Protein AF-0000000076604598 (afdb_homodimer)

Foldseek 3Di:
DAFQFWAQAEDADALLQVCVLVVCVVVPFAEEEEEEAPVQCVLCVVRHDDRDRHHYHYDYFDPALAPVRLVVVLVVCVVVVGQAYEQGEALRSLLSQLSNCQVVVHAYAYEYLELQAQSLIAQKHWHDHPLQATDDIDGHPHHHHYYYYNVLSHLQDDLLSLLLLLLQLLQQQLFLVQQCVPDVPDDPLSVQLNVLSVLLNVLCLPLVVVLSVSSVVSHDDPSVSSSSCSSHNSSNNNCNSNVLSRDGALLVLLLNLLSPPPLQVVPDSSLSSNCSSQLSCLLVVVVVVVVVCVVVCVVSVRDQAQVSSVHDLPCVVSLLSSLVSSVPPVHRNVSGPDDDHSVSSNVSNVVSNVVVVVVD/DAFQFWAQAEDADALLLVCVLVVCVVVPFAEEEEEEAPVQCVLCVVRHDDRDRHHYHYDYFDPALAPVRLVVVLVVCVVVVGQAYEQGEALRSLLSQLSNCQVVVHAYAYEYLELQAQSLIAQKHWHDHPLQATDDIDGHPHHHHYYYYNVLSHLQDDLLSLLLLLLQLLQQQLFLVQQCVPDPPDDPLSVQLNVLSVLLNVLCLPLVVVLSVSSVVSHDDPSVSSSSCSSHNSSNNNCNSNPLSRDGALLVLLLNLLSPPPLQVPPDSSLSSNCSSQLSCLLVVVVVVVVSCVVVCVVSVRDQALVSSVHDLVCVVSLLSSLPSSQPPVHRNVSGPDDDHSVSSNVSNVVSNVVVVVVD

Solvent-accessible surface area (backbone atoms only — not comparable to full-atom values): 35205 Å² total; per-residue (Å²): 119,58,26,37,43,25,24,24,30,36,35,76,39,82,64,50,41,67,44,44,62,58,53,39,50,75,73,66,46,49,36,32,39,31,39,21,40,71,68,36,43,61,61,40,56,87,52,52,61,83,70,82,79,44,47,72,46,81,46,71,63,88,84,54,26,18,72,69,51,39,52,53,50,50,53,51,42,67,72,70,62,51,56,31,38,33,12,34,12,44,54,51,39,33,21,34,36,52,54,39,22,60,76,69,73,37,55,31,34,33,32,50,40,48,39,34,44,25,44,76,35,37,40,47,26,66,32,22,41,94,85,57,32,74,71,48,77,45,80,50,70,67,41,39,42,35,30,48,32,37,49,63,42,42,14,64,34,70,58,66,45,44,45,21,5,52,33,35,33,44,37,45,30,62,28,21,63,45,38,49,78,81,55,81,77,67,52,66,48,42,50,51,10,50,52,31,14,47,48,27,41,55,48,45,75,69,27,42,67,62,19,51,52,25,26,75,66,53,36,82,44,72,43,33,51,47,46,39,39,29,15,23,52,30,41,20,28,12,31,13,29,18,29,84,39,23,34,65,17,41,20,48,15,38,25,54,18,41,43,74,35,75,68,34,60,83,55,54,70,15,34,42,23,30,34,13,35,52,40,39,32,42,65,68,66,36,60,70,57,47,61,65,45,46,63,57,31,59,75,58,66,45,38,76,44,49,62,68,48,64,44,57,87,82,43,54,66,59,49,51,47,36,26,52,49,23,61,37,87,88,31,34,31,71,62,33,84,62,85,82,52,56,68,50,48,48,47,19,51,51,48,47,48,52,48,52,59,64,77,96,117,58,27,36,43,25,23,24,30,36,35,76,39,82,63,52,42,67,45,44,61,58,55,41,50,74,73,66,44,49,37,33,37,29,40,21,38,70,70,36,45,62,62,40,55,86,51,53,60,83,68,83,80,45,47,73,46,82,42,72,64,88,86,52,25,18,72,69,51,38,52,53,49,49,53,52,41,67,72,70,62,52,56,32,38,33,14,34,13,43,56,51,40,32,22,34,36,52,54,39,21,61,74,70,72,36,55,31,34,34,32,50,39,49,40,35,45,24,43,74,35,37,39,46,27,66,34,23,41,94,84,58,33,77,71,48,78,46,79,49,70,64,40,37,41,34,30,47,33,36,48,63,44,41,14,65,34,70,57,66,44,43,44,21,4,52,33,36,32,45,36,45,30,63,28,21,65,45,38,49,79,81,54,79,79,68,52,66,48,42,49,52,12,51,51,31,14,46,48,28,40,55,47,45,76,69,26,44,65,61,18,50,52,26,27,75,66,53,37,82,43,73,42,33,50,47,47,40,39,29,16,23,52,30,42,19,26,12,33,13,30,18,29,83,39,22,33,64,17,40,20,48,16,39,24,56,18,41,43,72,34,75,68,34,60,85,56,53,72,15,32,41,22,30,34,14,36,53,39,39,33,44,65,69,65,36,58,70,57,47,62,65,45,45,62,56,31,60,76,59,66,44,38,78,43,52,61,68,48,64,44,57,88,83,43,55,67,58,50,50,47,34,28,52,49,21,61,37,89,88,31,34,30,71,61,32,84,61,86,82,52,56,66,50,48,47,48,20,50,50,50,45,49,52,49,51,58,64,79,96

Structure (mmCIF, N/CA/C/O backbone):
data_AF-0000000076604598-model_v1
#
loop_
_entity.id
_entity.type
_entity.pdbx_description
1 polymer 'Alcohol dehydrogenase iron-type/glycerol dehydrogenase GldA domain-containing protein'
#
loop_
_atom_site.group_PDB
_atom_site.id
_atom_site.type_symbol
_atom_site.label_atom_id
_atom_site.label_alt_id
_atom_site.label_comp_id
_atom_site.label_asym_id
_atom_site.label_entity_id
_atom_site.label_seq_id
_atom_site.pdbx_PDB_ins_code
_atom_site.Cartn_x
_atom_site.Cartn_y
_atom_site.Cartn_z
_atom_site.occupancy
_atom_site.B_iso_or_equiv
_atom_site.auth_seq_id
_atom_site.auth_comp_id
_atom_site.auth_asym_id
_atom_site.auth_atom_id
_atom_site.pdbx_PDB_model_num
ATOM 1 N N . MET A 1 1 ? 16 -0.199 0.064 1 86.25 1 MET A N 1
ATOM 2 C CA . MET A 1 1 ? 14.742 -0.89 -0.173 1 86.25 1 MET A CA 1
ATOM 3 C C . MET A 1 1 ? 13.758 0.016 -0.904 1 86.25 1 MET A C 1
ATOM 5 O O . MET A 1 1 ? 13.656 1.207 -0.603 1 86.25 1 MET A O 1
ATOM 9 N N . ILE A 1 2 ? 13.109 -0.608 -1.858 1 91.62 2 ILE A N 1
ATOM 10 C CA . ILE A 1 2 ? 12.062 0.091 -2.596 1 91.62 2 ILE A CA 1
ATOM 11 C C . ILE A 1 2 ? 10.703 -0.521 -2.27 1 91.62 2 ILE A C 1
ATOM 13 O O . ILE A 1 2 ? 10.508 -1.729 -2.418 1 91.62 2 ILE A O 1
ATOM 17 N N . VAL A 1 3 ? 9.852 0.282 -1.716 1 95.06 3 VAL A N 1
ATOM 18 C CA . VAL A 1 3 ? 8.5 -0.167 -1.396 1 95.06 3 VAL A CA 1
ATOM 19 C C . VAL A 1 3 ? 7.574 0.079 -2.588 1 95.06 3 VAL A C 1
ATOM 21 O O . VAL A 1 3 ? 7.449 1.212 -3.061 1 95.06 3 VAL A O 1
ATOM 24 N N . ARG A 1 4 ? 6.941 -0.958 -3.117 1 95.44 4 ARG A N 1
ATOM 25 C CA . ARG A 1 4 ? 5.883 -0.973 -4.121 1 95.44 4 ARG A CA 1
ATOM 26 C C . ARG A 1 4 ? 4.645 -1.691 -3.6 1 95.44 4 ARG A C 1
ATOM 28 O O . ARG A 1 4 ? 4.379 -2.836 -3.973 1 95.44 4 ARG A O 1
ATOM 35 N N . GLY A 1 5 ? 3.957 -0.953 -2.832 1 94.69 5 GLY A N 1
ATOM 36 C CA . GLY A 1 5 ? 3.119 -1.581 -1.825 1 94.69 5 GLY A CA 1
ATOM 37 C C . GLY A 1 5 ? 1.729 -1.921 -2.332 1 94.69 5 GLY A C 1
ATOM 38 O O . GLY A 1 5 ? 1.027 -2.738 -1.734 1 94.69 5 GLY A O 1
ATOM 39 N N . ALA A 1 6 ? 1.271 -1.324 -3.447 1 97.62 6 ALA A N 1
ATOM 40 C CA . ALA A 1 6 ? -0.118 -1.538 -3.844 1 97.62 6 ALA A CA 1
ATOM 41 C C . ALA A 1 6 ? -0.375 -1.002 -5.25 1 97.62 6 ALA A C 1
ATOM 43 O O . ALA A 1 6 ? 0.351 -0.128 -5.73 1 97.62 6 ALA A O 1
ATOM 44 N N . PRO A 1 7 ? -1.378 -1.586 -5.961 1 98.25 7 PRO A N 1
ATOM 45 C CA . PRO A 1 7 ? -1.916 -0.874 -7.121 1 98.25 7 PRO A CA 1
ATOM 46 C C . PRO A 1 7 ? -2.488 0.495 -6.762 1 98.25 7 PRO A C 1
ATOM 48 O O . PRO A 1 7 ? -2.658 0.806 -5.578 1 98.25 7 PRO A O 1
ATOM 51 N N . ASN A 1 8 ? -2.77 1.321 -7.809 1 98.06 8 ASN A N 1
ATOM 52 C CA . ASN A 1 8 ? -3.322 2.643 -7.527 1 98.06 8 ASN A CA 1
ATOM 53 C C . ASN A 1 8 ? -4.723 2.549 -6.93 1 98.06 8 ASN A C 1
ATOM 55 O O . ASN A 1 8 ? -5.051 3.275 -5.988 1 98.06 8 ASN A O 1
ATOM 59 N N . ASN A 1 9 ? -5.551 1.653 -7.516 1 97.94 9 ASN A N 1
ATOM 60 C CA . ASN A 1 9 ? -6.922 1.421 -7.066 1 97.94 9 ASN A CA 1
ATOM 61 C C . ASN A 1 9 ? -7.238 -0.07 -6.984 1 97.94 9 ASN A C 1
ATOM 63 O O . ASN A 1 9 ? -7.086 -0.797 -7.969 1 97.94 9 ASN A O 1
ATOM 67 N N . TYR A 1 10 ? -7.637 -0.505 -5.828 1 98.56 10 TYR A N 1
ATOM 68 C CA . TYR A 1 10 ? -8.078 -1.884 -5.645 1 98.56 10 TYR A CA 1
ATOM 69 C C . TYR A 1 10 ? -9.492 -1.935 -5.086 1 98.56 10 TYR A C 1
ATOM 71 O O . TYR A 1 10 ? -9.789 -1.298 -4.07 1 98.56 10 TYR A O 1
ATOM 79 N N . GLN A 1 11 ? -10.312 -2.672 -5.77 1 98.06 11 GLN A N 1
ATOM 80 C CA . GLN A 1 11 ? -11.68 -2.9 -5.305 1 98.06 11 GLN A CA 1
ATOM 81 C C . GLN A 1 11 ? -12.047 -4.379 -5.391 1 98.06 11 GLN A C 1
ATOM 83 O O . GLN A 1 11 ? -11.797 -5.027 -6.406 1 98.06 11 GLN A O 1
ATOM 88 N N . CYS A 1 12 ? -12.57 -4.918 -4.332 1 97.94 12 CYS A N 1
ATOM 89 C CA . CYS A 1 12 ? -13.125 -6.266 -4.254 1 97.94 12 CYS A CA 1
ATOM 90 C C . CYS A 1 12 ? -14.555 -6.234 -3.725 1 97.94 12 CYS A C 1
ATOM 92 O O . CYS A 1 12 ? -14.773 -6.223 -2.51 1 97.94 12 CYS A O 1
ATOM 94 N N . ARG A 1 13 ? -15.508 -6.219 -4.633 1 96.62 13 ARG A N 1
ATOM 95 C CA . ARG A 1 13 ? -16.906 -6.148 -4.23 1 96.62 13 ARG A CA 1
ATOM 96 C C . ARG A 1 13 ? -17.828 -6.684 -5.328 1 96.62 13 ARG A C 1
ATOM 98 O O . ARG A 1 13 ? -17.516 -6.57 -6.516 1 96.62 13 ARG A O 1
ATOM 105 N N . VAL A 1 14 ? -18.969 -7.289 -4.906 1 97.81 14 VAL A N 1
ATOM 106 C CA . VAL A 1 14 ? -19.984 -7.785 -5.828 1 97.81 14 VAL A CA 1
ATOM 107 C C . VAL A 1 14 ? -20.516 -6.637 -6.688 1 97.81 14 VAL A C 1
ATOM 109 O O . VAL A 1 14 ? -20.922 -5.602 -6.164 1 97.81 14 VAL A O 1
ATOM 112 N N . GLY A 1 15 ? -20.359 -6.719 -7.988 1 98.12 15 GLY A N 1
ATOM 113 C CA . GLY A 1 15 ? -20.906 -5.711 -8.891 1 98.12 15 GLY A CA 1
ATOM 114 C C . GLY A 1 15 ? -19.875 -4.676 -9.305 1 98.12 15 GLY A C 1
ATOM 115 O O . GLY A 1 15 ? -20.219 -3.68 -9.953 1 98.12 15 GLY A O 1
ATOM 116 N N . VAL A 1 16 ? -18.656 -4.914 -9 1 98.31 16 VAL A N 1
ATOM 117 C CA . VAL A 1 16 ? -17.609 -3.932 -9.281 1 98.31 16 VAL A CA 1
ATOM 118 C C . VAL A 1 16 ? -17.5 -3.713 -10.789 1 98.31 16 VAL A C 1
ATOM 120 O O . VAL A 1 16 ? -17.219 -2.604 -11.242 1 98.31 16 VAL A O 1
ATOM 123 N N . LEU A 1 17 ? -17.766 -4.723 -11.656 1 98.56 17 LEU A N 1
ATOM 124 C CA . LEU A 1 17 ? -17.594 -4.625 -13.102 1 98.56 17 LEU A CA 1
ATOM 125 C C . LEU A 1 17 ? -18.734 -3.848 -13.734 1 98.56 17 LEU A C 1
ATOM 127 O O . LEU A 1 17 ? -18.641 -3.408 -14.883 1 98.56 17 LEU A O 1
ATOM 131 N N . ASP A 1 18 ? -19.875 -3.701 -12.984 1 98 18 ASP A N 1
ATOM 132 C CA . ASP A 1 18 ? -20.938 -2.814 -13.453 1 98 18 ASP A CA 1
ATOM 133 C C . ASP A 1 18 ? -20.422 -1.392 -13.648 1 98 18 ASP A C 1
ATOM 135 O O . ASP A 1 18 ? -20.953 -0.635 -14.453 1 98 18 ASP A O 1
ATOM 139 N N . ASP A 1 19 ? -19.375 -1.061 -12.914 1 97.62 19 ASP A N 1
ATOM 140 C CA . ASP A 1 19 ? -18.828 0.293 -12.922 1 97.62 19 ASP A CA 1
ATOM 141 C C . ASP A 1 19 ? -17.688 0.419 -13.93 1 97.62 19 ASP A C 1
ATOM 143 O O . ASP A 1 19 ? -17.125 1.498 -14.094 1 97.62 19 ASP A O 1
ATOM 147 N N . LEU A 1 20 ? -17.312 -0.657 -14.633 1 98.5 20 LEU A N 1
ATOM 148 C CA . LEU A 1 20 ? -16.094 -0.688 -15.453 1 98.5 20 LEU A CA 1
ATOM 149 C C . LEU A 1 20 ? -16.141 0.395 -16.516 1 98.5 20 LEU A C 1
ATOM 151 O O . LEU A 1 20 ? -15.172 1.141 -16.688 1 98.5 20 LEU A O 1
ATOM 155 N N . GLU A 1 21 ? -17.219 0.516 -17.25 1 98.31 21 GLU A N 1
ATOM 156 C CA . GLU A 1 21 ? -17.266 1.513 -18.312 1 98.31 21 GLU A CA 1
ATOM 157 C C . GLU A 1 21 ? -17.156 2.928 -17.75 1 98.31 21 GLU A C 1
ATOM 159 O O . GLU A 1 21 ? -16.469 3.777 -18.328 1 98.31 21 GLU A O 1
ATOM 164 N N . VAL A 1 22 ? -17.844 3.17 -16.688 1 97.75 22 VAL A N 1
ATOM 165 C CA . VAL A 1 22 ? -17.797 4.48 -16.047 1 97.75 22 VAL A CA 1
ATOM 166 C C . VAL A 1 22 ? -16.375 4.801 -15.617 1 97.75 22 VAL A C 1
ATOM 168 O O . VAL A 1 22 ? -15.906 5.934 -15.766 1 97.75 22 VAL A O 1
ATOM 171 N N . ILE A 1 23 ? -15.688 3.816 -15.07 1 97.56 23 ILE A N 1
ATOM 172 C CA . ILE A 1 23 ? -14.289 3.979 -14.672 1 97.56 23 ILE A CA 1
ATOM 173 C C . ILE A 1 23 ? -13.445 4.371 -15.883 1 97.56 23 ILE A C 1
ATOM 175 O O . ILE A 1 23 ? -12.664 5.32 -15.82 1 97.56 23 ILE A O 1
ATOM 179 N N . LEU A 1 24 ? -13.641 3.652 -16.984 1 98.19 24 LEU A N 1
ATOM 180 C CA . LEU A 1 24 ? -12.891 3.93 -18.203 1 98.19 24 LEU A CA 1
ATOM 181 C C . LEU A 1 24 ? -13.203 5.324 -18.734 1 98.19 24 LEU A C 1
ATOM 183 O O . LEU A 1 24 ? -12.305 6.059 -19.141 1 98.19 24 LEU A O 1
ATOM 187 N N . GLN A 1 25 ? -14.477 5.727 -18.703 1 97.38 25 GLN A N 1
ATOM 188 C CA . GLN A 1 25 ? -14.914 7.043 -19.141 1 97.38 25 GLN A CA 1
ATOM 189 C C . GLN A 1 25 ? -14.289 8.148 -18.312 1 97.38 25 GLN A C 1
ATOM 191 O O . GLN A 1 25 ? -13.812 9.148 -18.844 1 97.38 25 GLN A O 1
ATOM 196 N N . ASN A 1 26 ? -14.32 7.91 -17.016 1 95.94 26 ASN A N 1
ATOM 197 C CA . ASN A 1 26 ? -13.789 8.906 -16.094 1 95.94 26 ASN A CA 1
ATOM 198 C C . ASN A 1 26 ? -12.297 9.148 -16.328 1 95.94 26 ASN A C 1
ATOM 200 O O . ASN A 1 26 ? -11.797 10.25 -16.094 1 95.94 26 ASN A O 1
ATOM 204 N N . GLU A 1 27 ? -11.594 8.141 -16.828 1 96.12 27 GLU A N 1
ATOM 205 C CA . GLU A 1 27 ? -10.156 8.273 -17.078 1 96.12 27 GLU A CA 1
ATOM 206 C C . GLU A 1 27 ? -9.898 8.812 -18.484 1 96.12 27 GLU A C 1
ATOM 208 O O . GLU A 1 27 ? -8.75 9.07 -18.859 1 96.12 27 GLU A O 1
ATOM 213 N N . GLY A 1 28 ? -10.977 8.938 -19.312 1 96 28 GLY A N 1
ATOM 214 C CA . GLY A 1 28 ? -10.883 9.547 -20.625 1 96 28 GLY A CA 1
ATOM 215 C C . GLY A 1 28 ? -10.477 8.562 -21.703 1 96 28 GLY A C 1
ATOM 216 O O . GLY A 1 28 ? -10.016 8.969 -22.781 1 96 28 GLY A O 1
ATOM 217 N N . TYR A 1 29 ? -10.57 7.262 -21.422 1 97.19 29 TYR A N 1
ATOM 218 C CA . TYR A 1 29 ? -10.203 6.266 -22.422 1 97.19 29 TYR A CA 1
ATOM 219 C C . TYR A 1 29 ? -11.297 6.105 -23.469 1 97.19 29 TYR A C 1
ATOM 221 O O . TYR A 1 29 ? -12.484 6.137 -23.141 1 97.19 29 TYR A O 1
ATOM 229 N N . GLN A 1 30 ? -10.914 5.949 -24.688 1 97.5 30 GLN A N 1
ATOM 230 C CA . GLN A 1 30 ? -11.875 5.777 -25.781 1 97.5 30 GLN A CA 1
ATOM 231 C C . GLN A 1 30 ? -11.742 4.398 -26.422 1 97.5 30 GLN A C 1
ATOM 233 O O . GLN A 1 30 ? -12.742 3.785 -26.797 1 97.5 30 GLN A O 1
ATOM 238 N N . LYS A 1 31 ? -10.578 3.959 -26.625 1 98 31 LYS A N 1
ATOM 239 C CA . LYS A 1 31 ? -10.273 2.682 -27.266 1 98 31 LYS A CA 1
ATOM 240 C C . LYS A 1 31 ? -9.367 1.828 -26.375 1 98 31 LYS A C 1
ATOM 242 O O . LYS A 1 31 ? -8.203 2.168 -26.156 1 98 31 LYS A O 1
ATOM 247 N N . VAL A 1 32 ? -9.883 0.649 -25.922 1 98.38 32 VAL A N 1
ATOM 248 C CA . VAL A 1 32 ? -9.188 -0.156 -24.922 1 98.38 32 VAL A CA 1
ATOM 249 C C . VAL A 1 32 ? -9.039 -1.59 -25.422 1 98.38 32 VAL A C 1
ATOM 251 O O . VAL A 1 32 ? -9.969 -2.141 -26.031 1 98.38 32 VAL A O 1
ATOM 254 N N . LEU A 1 33 ? -7.898 -2.17 -25.266 1 98.69 33 LEU A N 1
ATOM 255 C CA . LEU A 1 33 ? -7.664 -3.578 -25.578 1 98.69 33 LEU A CA 1
ATOM 256 C C . LEU A 1 33 ? -7.824 -4.441 -24.328 1 98.69 33 LEU A C 1
ATOM 258 O O . LEU A 1 33 ? -7.242 -4.141 -23.281 1 98.69 33 LEU A O 1
ATOM 262 N N . CYS A 1 34 ? -8.602 -5.438 -24.422 1 98.69 34 CYS A N 1
ATOM 263 C CA . CYS A 1 34 ? -8.719 -6.434 -23.359 1 98.69 34 CYS A CA 1
ATOM 264 C C . CYS A 1 34 ? -8.008 -7.727 -23.75 1 98.69 34 CYS A C 1
ATOM 266 O O . CYS A 1 34 ? -8.414 -8.406 -24.688 1 98.69 34 CYS A O 1
ATOM 268 N N . ILE A 1 35 ? -6.945 -8.023 -23.094 1 98.81 35 ILE A N 1
ATOM 269 C CA . ILE A 1 35 ? -6.242 -9.297 -23.234 1 98.81 35 ILE A CA 1
ATOM 270 C C . ILE A 1 35 ? -6.871 -10.344 -22.312 1 98.81 35 ILE A C 1
ATOM 272 O O . ILE A 1 35 ? -6.996 -10.117 -21.109 1 98.81 35 ILE A O 1
ATOM 276 N N . THR A 1 36 ? -7.266 -11.492 -22.875 1 98.69 36 THR A N 1
ATOM 277 C CA . THR A 1 36 ? -8.008 -12.453 -22.062 1 98.69 36 THR A CA 1
ATOM 278 C C . THR A 1 36 ? -7.773 -13.875 -22.578 1 98.69 36 THR A C 1
ATOM 280 O O . THR A 1 36 ? -7.172 -14.078 -23.625 1 98.69 36 THR A O 1
ATOM 283 N N . GLY A 1 37 ? -8.008 -14.852 -21.734 1 97.75 37 GLY A N 1
ATOM 284 C CA . GLY A 1 37 ? -8.172 -16.234 -22.188 1 97.75 37 GLY A CA 1
ATOM 285 C C . GLY A 1 37 ? -9.602 -16.578 -22.562 1 97.75 37 GLY A C 1
ATOM 286 O O . GLY A 1 37 ? -10.539 -15.859 -22.188 1 97.75 37 GLY A O 1
ATOM 287 N N . GLU A 1 38 ? -9.773 -17.703 -23.281 1 97.38 38 GLU A N 1
ATOM 288 C CA . GLU A 1 38 ? -11.102 -18.125 -23.703 1 97.38 38 GLU A CA 1
ATOM 289 C C . GLU A 1 38 ? -11.992 -18.422 -22.5 1 97.38 38 GLU A C 1
ATOM 291 O O . GLU A 1 38 ? -13.117 -17.938 -22.422 1 97.38 38 GLU A O 1
ATOM 296 N N . LYS A 1 39 ? -11.5 -19.219 -21.641 1 97.12 39 LYS A N 1
ATOM 297 C CA . LYS A 1 39 ? -12.281 -19.594 -20.469 1 97.12 39 LYS A CA 1
ATOM 298 C C . LYS A 1 39 ? -12.562 -18.391 -19.562 1 97.12 39 LYS A C 1
ATOM 300 O O . LYS A 1 39 ? -13.641 -18.297 -18.969 1 97.12 39 LYS A O 1
ATOM 305 N N . SER A 1 40 ? -11.578 -17.516 -19.469 1 98 40 SER A N 1
ATOM 306 C CA . SER A 1 40 ? -11.734 -16.328 -18.656 1 98 40 SER A CA 1
ATOM 307 C C . SER A 1 40 ? -12.812 -15.398 -19.203 1 98 40 SER A C 1
ATOM 309 O O . SER A 1 40 ? -13.625 -14.852 -18.453 1 98 40 SER A O 1
ATOM 311 N N . LEU A 1 41 ? -12.773 -15.219 -20.469 1 98.25 41 LEU A N 1
ATOM 312 C CA . LEU A 1 41 ? -13.781 -14.375 -21.109 1 98.25 41 LEU A CA 1
ATOM 313 C C . LEU A 1 41 ? -15.18 -14.961 -20.922 1 98.25 41 LEU A C 1
ATOM 315 O O . LEU A 1 41 ? -16.125 -14.234 -20.625 1 98.25 41 LEU A O 1
ATOM 319 N N . GLU A 1 42 ? -15.258 -16.219 -21.094 1 97.94 42 GLU A N 1
ATOM 320 C CA . GLU A 1 42 ? -16.531 -16.906 -20.875 1 97.94 42 GLU A CA 1
ATOM 321 C C . GLU A 1 42 ? -17.031 -16.703 -19.453 1 97.94 42 GLU A C 1
ATOM 323 O O . GLU A 1 42 ? -18.203 -16.406 -19.234 1 97.94 42 GLU A O 1
ATOM 328 N N . ALA A 1 43 ? -16.125 -16.875 -18.531 1 97.75 43 ALA A N 1
ATOM 329 C CA . ALA A 1 43 ? -16.469 -16.75 -17.125 1 97.75 43 ALA A CA 1
ATOM 330 C C . ALA A 1 43 ? -16.938 -15.336 -16.781 1 97.75 43 ALA A C 1
ATOM 332 O O . ALA A 1 43 ? -17.781 -15.148 -15.906 1 97.75 43 ALA A O 1
ATOM 333 N N . ALA A 1 44 ? -16.422 -14.328 -17.484 1 98.06 44 ALA A N 1
ATOM 334 C CA . ALA A 1 44 ? -16.688 -12.93 -17.156 1 98.06 44 ALA A CA 1
ATOM 335 C C . ALA A 1 44 ? -17.828 -12.367 -17.984 1 98.06 44 ALA A C 1
ATOM 337 O O . ALA A 1 44 ? -18.344 -11.281 -17.703 1 98.06 44 ALA A O 1
ATOM 338 N N . SER A 1 45 ? -18.234 -13.055 -19 1 97.06 45 SER A N 1
ATOM 339 C CA . SER A 1 45 ? -19.125 -12.547 -20.047 1 97.06 45 SER A CA 1
ATOM 340 C C . SER A 1 45 ? -20.422 -12.008 -19.438 1 97.06 45 SER A C 1
ATOM 342 O O . SER A 1 45 ? -20.953 -10.992 -19.891 1 97.06 45 SER A O 1
ATOM 344 N N . ASN A 1 46 ? -20.906 -12.664 -18.422 1 96 46 ASN A N 1
ATOM 345 C CA . ASN A 1 46 ? -22.188 -12.281 -17.844 1 96 46 ASN A CA 1
ATOM 346 C C . ASN A 1 46 ? -22.031 -11.086 -16.906 1 96 46 ASN A C 1
ATOM 348 O O . ASN A 1 46 ? -23.031 -10.484 -16.5 1 96 46 ASN A O 1
ATOM 352 N N . TYR A 1 47 ? -20.844 -10.742 -16.594 1 98 47 TYR A N 1
ATOM 353 C CA . TYR A 1 47 ? -20.641 -9.703 -15.586 1 98 47 TYR A CA 1
ATOM 354 C C . TYR A 1 47 ? -20.062 -8.445 -16.219 1 98 47 TYR A C 1
ATOM 356 O O . TYR A 1 47 ? -20.094 -7.367 -15.609 1 98 47 TYR A O 1
ATOM 364 N N . LEU A 1 48 ? -19.5 -8.531 -17.375 1 98.12 48 LEU A N 1
ATOM 365 C CA . LEU A 1 48 ? -19 -7.355 -18.094 1 98.12 48 LEU A CA 1
ATOM 366 C C . LEU A 1 48 ? -20.141 -6.453 -18.531 1 98.12 48 LEU A C 1
ATOM 368 O O . LEU A 1 48 ? -21.188 -6.938 -18.938 1 98.12 48 LEU A O 1
ATOM 372 N N . PRO A 1 49 ? -19.938 -5.16 -18.406 1 97.19 49 PRO A N 1
ATOM 373 C CA . PRO A 1 49 ? -20.984 -4.262 -18.906 1 97.19 49 PRO A CA 1
ATOM 374 C C . PRO A 1 49 ? -21.047 -4.223 -20.422 1 97.19 49 PRO A C 1
ATOM 376 O O . PRO A 1 49 ? -20.141 -4.695 -21.109 1 97.19 49 PRO A O 1
ATOM 379 N N . ASN A 1 50 ? -22.219 -3.768 -20.922 1 94.94 50 ASN A N 1
ATOM 380 C CA . ASN A 1 50 ? -22.297 -3.42 -22.328 1 94.94 50 ASN A CA 1
ATOM 381 C C . ASN A 1 50 ? -21.641 -2.072 -22.609 1 94.94 50 ASN A C 1
ATOM 383 O O . ASN A 1 50 ? -22.188 -1.026 -22.25 1 94.94 50 ASN A O 1
ATOM 387 N N . PHE A 1 51 ? -20.562 -2.195 -23.234 1 96.44 51 PHE A N 1
ATOM 388 C CA . PHE A 1 51 ? -19.828 -0.968 -23.531 1 96.44 51 PHE A CA 1
ATOM 389 C C . PHE A 1 51 ? -20.562 -0.155 -24.594 1 96.44 51 PHE A C 1
ATOM 391 O O . PHE A 1 51 ? -20.891 -0.669 -25.672 1 96.44 51 PHE A O 1
ATOM 398 N N . SER A 1 52 ? -20.875 1.078 -24.266 1 96.19 52 SER A N 1
ATOM 399 C CA . SER A 1 52 ? -21.641 1.926 -25.172 1 96.19 52 SER A CA 1
ATOM 400 C C . SER A 1 52 ? -20.828 3.135 -25.625 1 96.19 52 SER A C 1
ATOM 402 O O . SER A 1 52 ? -21.047 3.676 -26.703 1 96.19 52 SER A O 1
ATOM 404 N N . THR A 1 53 ? -19.906 3.531 -24.844 1 96.69 53 THR A N 1
ATOM 405 C CA . THR A 1 53 ? -19.156 4.758 -25.109 1 96.69 53 THR A CA 1
ATOM 406 C C . THR A 1 53 ? -17.688 4.453 -25.375 1 96.69 53 THR A C 1
ATOM 408 O O . THR A 1 53 ? -17.062 5.07 -26.234 1 96.69 53 THR A O 1
ATOM 411 N N . VAL A 1 54 ? -17.156 3.477 -24.641 1 97.69 54 VAL A N 1
ATOM 412 C CA . VAL A 1 54 ? -15.766 3.076 -24.812 1 97.69 54 VAL A CA 1
ATOM 413 C C . VAL A 1 54 ? -15.68 1.859 -25.734 1 97.69 54 VAL A C 1
ATOM 415 O O . VAL A 1 54 ? -16.422 0.894 -25.562 1 97.69 54 VAL A O 1
ATOM 418 N N . SER A 1 55 ? -14.859 1.92 -26.734 1 98.06 55 SER A N 1
ATOM 419 C CA . SER A 1 55 ? -14.633 0.77 -27.609 1 98.06 55 SER A CA 1
ATOM 420 C C . SER A 1 55 ? -13.648 -0.211 -26.984 1 98.06 55 SER A C 1
ATOM 422 O O . SER A 1 55 ? -12.469 0.109 -26.812 1 98.06 55 SER A O 1
ATOM 424 N N . VAL A 1 56 ? -14.133 -1.351 -26.656 1 98 56 VAL A N 1
ATOM 425 C CA . VAL A 1 56 ? -13.281 -2.373 -26.062 1 98 56 VAL A CA 1
ATOM 426 C C . VAL A 1 56 ? -13.133 -3.551 -27.016 1 98 56 VAL A C 1
ATOM 428 O O . VAL A 1 56 ? -14.133 -4.152 -27.438 1 98 56 VAL A O 1
ATOM 431 N N . SER A 1 57 ? -11.93 -3.855 -27.406 1 98 57 SER A N 1
ATOM 432 C CA . SER A 1 57 ? -11.625 -5.012 -28.234 1 98 57 SER A CA 1
ATOM 433 C C . SER A 1 57 ? -11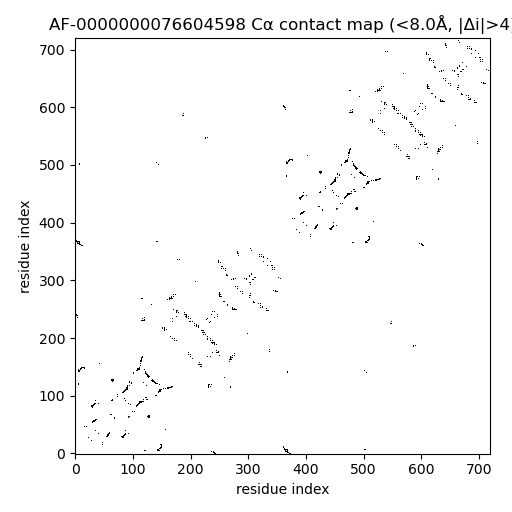.055 -6.156 -27.406 1 98 57 SER A C 1
ATOM 435 O O . SER A 1 57 ? -10.195 -5.941 -26.547 1 98 57 SER A O 1
ATOM 437 N N . PHE A 1 58 ? -11.508 -7.348 -27.703 1 98.06 58 PHE A N 1
ATOM 438 C CA . PHE A 1 58 ? -11.062 -8.523 -26.969 1 98.06 58 PHE A CA 1
ATOM 439 C C . PHE A 1 58 ? -10.109 -9.367 -27.812 1 98.06 58 PHE A C 1
ATOM 441 O O . PHE A 1 58 ? -10.406 -9.664 -28.969 1 98.06 58 PHE A O 1
ATOM 448 N N . GLU A 1 59 ? -8.961 -9.633 -27.25 1 97.94 59 GLU A N 1
ATOM 449 C CA . GLU A 1 59 ? -7.969 -10.484 -27.891 1 97.94 59 GLU A CA 1
ATOM 450 C C . GLU A 1 59 ? -7.559 -11.641 -26.969 1 97.94 59 GLU A C 1
ATOM 452 O O . GLU A 1 59 ? -7.18 -11.422 -25.828 1 97.94 59 GLU A O 1
ATOM 457 N N . THR A 1 60 ? -7.59 -12.859 -27.5 1 97.69 60 THR A N 1
ATOM 458 C CA . THR A 1 60 ? -7.23 -14.039 -26.719 1 97.69 60 THR A CA 1
ATOM 459 C C . THR A 1 60 ? -5.734 -14.32 -26.828 1 97.69 60 THR A C 1
ATOM 461 O O . THR A 1 60 ? -5.172 -14.305 -27.922 1 97.69 60 THR A O 1
ATOM 464 N N . TYR A 1 61 ? -5.105 -14.531 -25.672 1 96.75 61 TYR A N 1
ATOM 465 C CA . TYR A 1 61 ? -3.684 -14.852 -25.688 1 96.75 61 TYR A CA 1
ATOM 466 C C . TYR A 1 61 ? -3.457 -16.328 -25.984 1 96.75 61 TYR A C 1
ATOM 468 O O . TYR A 1 61 ? -4.406 -17.109 -26.031 1 96.75 61 TYR A O 1
ATOM 476 N N . ASN A 1 62 ? -2.242 -16.766 -26.172 1 94.06 62 ASN A N 1
ATOM 477 C CA . ASN A 1 62 ? -1.931 -18.109 -26.641 1 94.06 62 ASN A CA 1
ATOM 478 C C . ASN A 1 62 ? -1.427 -19 -25.5 1 94.06 62 ASN A C 1
ATOM 480 O O . ASN A 1 62 ? -0.683 -19.953 -25.734 1 94.06 62 ASN A O 1
ATOM 484 N N . GLY A 1 63 ? -1.645 -18.672 -24.312 1 92.19 63 GLY A N 1
ATOM 485 C CA . GLY A 1 63 ? -1.49 -19.641 -23.234 1 92.19 63 GLY A CA 1
ATOM 486 C C . GLY A 1 63 ? -0.308 -19.344 -22.328 1 92.19 63 GLY A C 1
ATOM 487 O O . GLY A 1 63 ? -0.262 -19.812 -21.188 1 92.19 63 GLY A O 1
ATOM 488 N N . GLU A 1 64 ? 0.68 -18.594 -22.844 1 93.56 64 GLU A N 1
ATOM 489 C CA . GLU A 1 64 ? 1.862 -18.344 -22.031 1 93.56 64 GLU A CA 1
ATOM 490 C C . GLU A 1 64 ? 2.197 -16.844 -21.984 1 93.56 64 GLU A C 1
ATOM 492 O O . GLU A 1 64 ? 1.966 -16.125 -22.969 1 93.56 64 GLU A O 1
ATOM 497 N N . CYS A 1 65 ? 2.637 -16.391 -20.844 1 96.56 65 CYS A N 1
ATOM 498 C CA . CYS A 1 65 ? 3.299 -15.102 -20.781 1 96.56 65 CYS A CA 1
ATOM 499 C C . CYS A 1 65 ? 4.746 -15.203 -21.25 1 96.56 65 CYS A C 1
ATOM 501 O O . CYS A 1 65 ? 5.66 -15.32 -20.438 1 96.56 65 CYS A O 1
ATOM 503 N N . SER A 1 66 ? 4.98 -15.141 -22.531 1 96.69 66 SER A N 1
ATOM 504 C CA . SER A 1 66 ? 6.281 -15.352 -23.156 1 96.69 66 SER A CA 1
ATOM 505 C C . SER A 1 66 ? 6.723 -14.117 -23.938 1 96.69 66 SER A C 1
ATOM 507 O O . SER A 1 66 ? 5.895 -13.289 -24.312 1 96.69 66 SER A O 1
ATOM 509 N N . PRO A 1 67 ? 8.039 -14.016 -24.156 1 96.44 67 PRO A N 1
ATOM 510 C CA . PRO A 1 67 ? 8.516 -12.898 -24.969 1 96.44 67 PRO A CA 1
ATOM 511 C C . PRO A 1 67 ? 7.848 -12.836 -26.344 1 96.44 67 PRO A C 1
ATOM 513 O O . PRO A 1 67 ? 7.547 -11.75 -26.828 1 96.44 67 PRO A O 1
ATOM 516 N N . SER A 1 68 ? 7.582 -13.984 -26.922 1 96.88 68 SER A N 1
ATOM 517 C CA . SER A 1 68 ? 6.934 -14.016 -28.219 1 96.88 68 SER A CA 1
ATOM 518 C C . SER A 1 68 ? 5.516 -13.453 -28.156 1 96.88 68 SER A C 1
ATOM 520 O O . SER A 1 68 ? 5.094 -12.711 -29.031 1 96.88 68 SER A O 1
ATOM 522 N N . GLU A 1 69 ? 4.773 -13.82 -27.141 1 96.81 69 GLU A N 1
ATOM 523 C CA . GLU A 1 69 ? 3.416 -13.32 -26.953 1 96.81 69 GLU A CA 1
ATOM 524 C C . GLU A 1 69 ? 3.418 -11.812 -26.688 1 96.81 69 GLU A C 1
ATOM 526 O O . GLU A 1 69 ? 2.531 -11.094 -27.156 1 96.81 69 GLU A O 1
ATOM 531 N N . VAL A 1 70 ? 4.359 -11.305 -25.938 1 97.5 70 VAL A N 1
ATOM 532 C CA . VAL A 1 70 ? 4.5 -9.875 -25.656 1 97.5 70 VAL A CA 1
ATOM 533 C C . VAL A 1 70 ? 4.699 -9.109 -26.953 1 97.5 70 VAL A C 1
ATOM 535 O O . VAL A 1 70 ? 4.051 -8.086 -27.188 1 97.5 70 VAL A O 1
ATOM 538 N N . GLN A 1 71 ? 5.566 -9.625 -27.766 1 96.75 71 GLN A N 1
ATOM 539 C CA . GLN A 1 71 ? 5.848 -8.977 -29.031 1 96.75 71 GLN A CA 1
ATOM 540 C C . GLN A 1 71 ? 4.605 -8.945 -29.922 1 96.75 71 GLN A C 1
ATOM 542 O O . GLN A 1 71 ? 4.375 -7.973 -30.641 1 96.75 71 GLN A O 1
ATOM 547 N N . ARG A 1 72 ? 3.877 -10.031 -29.891 1 97.12 72 ARG A N 1
ATOM 548 C CA . ARG A 1 72 ? 2.635 -10.078 -30.656 1 97.12 72 ARG A CA 1
ATOM 549 C C . ARG A 1 72 ? 1.703 -8.938 -30.25 1 97.12 72 ARG A C 1
ATOM 551 O O . ARG A 1 72 ? 1.206 -8.203 -31.109 1 97.12 72 ARG A O 1
ATOM 558 N N . TYR A 1 73 ? 1.492 -8.695 -29.016 1 97.5 73 TYR A N 1
ATOM 559 C CA . TYR A 1 73 ? 0.58 -7.668 -28.531 1 97.5 73 TYR A CA 1
ATOM 560 C C . TYR A 1 73 ? 1.161 -6.277 -28.766 1 97.5 73 TYR A C 1
ATOM 562 O O . TYR A 1 73 ? 0.422 -5.32 -29 1 97.5 73 TYR A O 1
ATOM 570 N N . HIS A 1 74 ? 2.488 -6.176 -28.656 1 95.25 74 HIS A N 1
ATOM 571 C CA . HIS A 1 74 ? 3.129 -4.91 -29 1 95.25 74 HIS A CA 1
ATOM 572 C C . HIS A 1 74 ? 2.725 -4.441 -30.391 1 95.25 74 HIS A C 1
ATOM 574 O O . HIS A 1 74 ? 2.359 -3.279 -30.578 1 95.25 74 HIS A O 1
ATOM 580 N N . ARG A 1 75 ? 2.734 -5.363 -31.312 1 94.69 75 ARG A N 1
ATOM 581 C CA . ARG A 1 75 ? 2.393 -5.051 -32.688 1 94.69 75 ARG A CA 1
ATOM 582 C C . ARG A 1 75 ? 0.922 -4.672 -32.812 1 94.69 75 ARG A C 1
ATOM 584 O O . ARG A 1 75 ? 0.579 -3.74 -33.562 1 94.69 75 ARG A O 1
ATOM 591 N N . ILE A 1 76 ? 0.087 -5.355 -32.125 1 96.19 76 ILE A N 1
ATOM 592 C CA . ILE A 1 76 ? -1.349 -5.102 -32.188 1 96.19 76 ILE A CA 1
ATOM 593 C C . ILE A 1 76 ? -1.65 -3.709 -31.641 1 96.19 76 ILE A C 1
ATOM 595 O O . ILE A 1 76 ? -2.4 -2.945 -32.25 1 96.19 76 ILE A O 1
ATOM 599 N N . ILE A 1 77 ? -1.062 -3.357 -30.516 1 94.94 77 ILE A N 1
ATOM 600 C CA . ILE A 1 77 ? -1.35 -2.109 -29.812 1 94.94 77 ILE A CA 1
ATOM 601 C C . ILE A 1 77 ? -0.81 -0.931 -30.625 1 94.94 77 ILE A C 1
ATOM 603 O O . ILE A 1 77 ? -1.464 0.109 -30.719 1 94.94 77 ILE A O 1
ATOM 607 N N . GLU A 1 78 ? 0.356 -1.103 -31.188 1 89.81 78 GLU A N 1
ATOM 608 C CA . GLU A 1 78 ? 0.951 -0.048 -32 1 89.81 78 GLU A CA 1
ATOM 609 C C . GLU A 1 78 ? 0.121 0.215 -33.25 1 89.81 78 GLU A C 1
ATOM 611 O O . GLU A 1 78 ? -0.054 1.366 -33.656 1 89.81 78 GLU A O 1
ATOM 616 N N . ARG A 1 79 ? -0.363 -0.808 -33.781 1 94.38 79 ARG A N 1
ATOM 617 C CA . ARG A 1 79 ? -1.143 -0.699 -35.031 1 94.38 79 ARG A CA 1
ATOM 618 C C . ARG A 1 79 ? -2.492 -0.037 -34.75 1 94.38 79 ARG A C 1
ATOM 620 O O . ARG A 1 79 ? -2.916 0.84 -35.5 1 94.38 79 ARG A O 1
ATOM 627 N N . GLU A 1 80 ? -3.188 -0.365 -33.656 1 95.88 80 GLU A N 1
ATOM 628 C CA . GLU A 1 80 ? -4.566 0.051 -33.438 1 95.88 80 GLU A CA 1
ATOM 629 C C . GLU A 1 80 ? -4.625 1.288 -32.531 1 95.88 80 GLU A C 1
ATOM 631 O O . GLU A 1 80 ? -5.668 1.938 -32.438 1 95.88 80 GLU A O 1
ATOM 636 N N . GLN A 1 81 ? -3.555 1.659 -31.844 1 94.94 81 GLN A N 1
ATOM 637 C CA . GLN A 1 81 ? -3.42 2.855 -31.016 1 94.94 81 GLN A CA 1
ATOM 638 C C . GLN A 1 81 ? -4.387 2.824 -29.844 1 94.94 81 GLN A C 1
ATOM 640 O O . GLN A 1 81 ? -5.152 3.768 -29.625 1 94.94 81 GLN A O 1
ATOM 645 N N . TYR A 1 82 ? -4.352 1.856 -29.062 1 96.94 82 TYR A N 1
ATOM 646 C CA . TYR A 1 82 ? -5.172 1.711 -27.859 1 96.94 82 TYR A CA 1
ATOM 647 C C . TYR A 1 82 ? -4.719 2.676 -26.766 1 96.94 82 TYR A C 1
ATOM 649 O O . TYR A 1 82 ? -3.531 2.984 -26.656 1 96.94 82 TYR A O 1
ATOM 657 N N . ASP A 1 83 ? -5.719 3.111 -25.922 1 95.19 83 ASP A N 1
ATOM 658 C CA . ASP A 1 83 ? -5.477 4.086 -24.859 1 95.19 83 ASP A CA 1
ATOM 659 C C . ASP A 1 83 ? -5.023 3.398 -23.578 1 95.19 83 ASP A C 1
ATOM 661 O O . ASP A 1 83 ? -4.328 4 -22.766 1 95.19 83 ASP A O 1
ATOM 665 N N . ALA A 1 84 ? -5.527 2.242 -23.391 1 97.62 84 ALA A N 1
ATOM 666 C CA . ALA A 1 84 ? -5.289 1.475 -22.172 1 97.62 84 ALA A CA 1
ATOM 667 C C . ALA A 1 84 ? -5.461 -0.021 -22.422 1 97.62 84 ALA A C 1
ATOM 669 O O . ALA A 1 84 ? -5.945 -0.427 -23.469 1 97.62 84 ALA A O 1
ATOM 670 N N . ILE A 1 85 ? -5.008 -0.785 -21.531 1 98.62 85 ILE A N 1
ATOM 671 C CA . ILE A 1 85 ? -5.059 -2.236 -21.672 1 98.62 85 ILE A CA 1
ATOM 672 C C . ILE A 1 85 ? -5.727 -2.852 -20.453 1 98.62 85 ILE A C 1
ATOM 674 O O . ILE A 1 85 ? -5.422 -2.48 -19.312 1 98.62 85 ILE A O 1
ATOM 678 N N . ILE A 1 86 ? -6.656 -3.752 -20.641 1 98.88 86 ILE A N 1
ATOM 679 C CA . ILE A 1 86 ? -7.305 -4.543 -19.609 1 98.88 86 ILE A CA 1
ATOM 680 C C . ILE A 1 86 ? -6.793 -5.98 -19.656 1 98.88 86 ILE A C 1
ATOM 682 O O . ILE A 1 86 ? -6.699 -6.574 -20.734 1 98.88 86 ILE A O 1
ATOM 686 N N . GLY A 1 87 ? -6.309 -6.492 -18.562 1 98.88 87 GLY A N 1
ATOM 687 C CA . GLY A 1 87 ? -6.09 -7.922 -18.406 1 98.88 87 GLY A CA 1
ATOM 688 C C . GLY A 1 87 ? -7.234 -8.625 -17.703 1 98.88 87 GLY A C 1
ATOM 689 O O . GLY A 1 87 ? -7.562 -8.297 -16.562 1 98.88 87 GLY A O 1
ATOM 690 N N . LEU A 1 88 ? -7.859 -9.531 -18.359 1 98.88 88 LEU A N 1
ATOM 691 C CA . LEU A 1 88 ? -8.992 -10.289 -17.844 1 98.88 88 LEU A CA 1
ATOM 692 C C . LEU A 1 88 ? -8.672 -11.781 -17.797 1 98.88 88 LEU A C 1
ATOM 694 O O . LEU A 1 88 ? -8.664 -12.445 -18.844 1 98.88 88 LEU A O 1
ATOM 698 N N . GLY A 1 89 ? -8.344 -12.289 -16.625 1 98.56 89 GLY A N 1
ATOM 699 C CA . GLY A 1 89 ? -8.031 -13.711 -16.562 1 98.56 89 GLY A CA 1
ATOM 700 C C . GLY A 1 89 ? -7.211 -14.102 -15.359 1 98.56 89 GLY A C 1
ATOM 701 O O . GLY A 1 89 ? -7.312 -13.469 -14.305 1 98.56 89 GLY A O 1
ATOM 702 N N . GLY A 1 90 ? -6.527 -15.25 -15.461 1 97.62 90 GLY A N 1
ATOM 703 C CA . GLY A 1 90 ? -5.668 -15.734 -14.391 1 97.62 90 GLY A CA 1
ATOM 704 C C . GLY A 1 90 ? -4.297 -15.086 -14.383 1 97.62 90 GLY A C 1
ATOM 705 O O . GLY A 1 90 ? -4.086 -14.062 -15.039 1 97.62 90 GLY A O 1
ATOM 706 N N . GLY A 1 91 ? -3.396 -15.641 -13.625 1 97.31 91 GLY A N 1
ATOM 707 C CA . GLY A 1 91 ? -2.08 -15.07 -13.383 1 97.31 91 GLY A CA 1
ATOM 708 C C . GLY A 1 91 ? -1.29 -14.836 -14.656 1 97.31 91 GLY A C 1
ATOM 709 O O . GLY A 1 91 ? -0.674 -13.781 -14.828 1 97.31 91 GLY A O 1
ATOM 710 N N . LYS A 1 92 ? -1.312 -15.781 -15.555 1 96.38 92 LYS A N 1
ATOM 711 C CA . LYS A 1 92 ? -0.521 -15.672 -16.781 1 96.38 92 LYS A CA 1
ATOM 712 C C . LYS A 1 92 ? -1.021 -14.523 -17.656 1 96.38 92 LYS A C 1
ATOM 714 O O . LYS A 1 92 ? -0.221 -13.773 -18.219 1 96.38 92 LYS A O 1
ATOM 719 N N . VAL A 1 93 ? -2.318 -14.406 -17.781 1 98.12 93 VAL A N 1
ATOM 720 C CA . VAL A 1 93 ? -2.906 -13.32 -18.562 1 98.12 93 VAL A CA 1
ATOM 721 C C . VAL A 1 93 ? -2.568 -11.977 -17.922 1 98.12 93 VAL A C 1
ATOM 723 O O . VAL A 1 93 ? -2.225 -11.023 -18.625 1 98.12 93 VAL A O 1
ATOM 726 N N . LEU A 1 94 ? -2.686 -11.922 -16.625 1 98.69 94 LEU A N 1
ATOM 727 C CA . LEU A 1 94 ? -2.408 -10.688 -15.898 1 98.69 94 LEU A CA 1
ATOM 728 C C . LEU A 1 94 ? -0.94 -10.297 -16.031 1 98.69 94 LEU A C 1
ATOM 730 O O . LEU A 1 94 ? -0.622 -9.125 -16.25 1 98.69 94 LEU A O 1
ATOM 734 N N . ASP A 1 95 ? -0.06 -11.273 -15.914 1 98.5 95 ASP A N 1
ATOM 735 C CA . ASP A 1 95 ? 1.366 -11.031 -16.109 1 98.5 95 ASP A CA 1
ATOM 736 C C . ASP A 1 95 ? 1.652 -10.531 -17.516 1 98.5 95 ASP A C 1
ATOM 738 O O . ASP A 1 95 ? 2.416 -9.578 -17.703 1 98.5 95 ASP A O 1
ATOM 742 N N . LEU A 1 96 ? 1.058 -11.195 -18.469 1 98.5 96 LEU A N 1
ATOM 743 C CA . LEU A 1 96 ? 1.223 -10.781 -19.859 1 98.5 96 LEU A CA 1
ATOM 744 C C . LEU A 1 96 ? 0.754 -9.344 -20.062 1 98.5 96 LEU A C 1
ATOM 746 O O . LEU A 1 96 ? 1.44 -8.547 -20.703 1 98.5 96 LEU A O 1
ATOM 750 N N . THR A 1 97 ? -0.374 -9.023 -19.5 1 98.69 97 THR A N 1
ATOM 751 C CA . THR A 1 97 ? -0.957 -7.695 -19.641 1 98.69 97 THR A CA 1
ATOM 752 C C . THR A 1 97 ? -0.041 -6.637 -19.047 1 98.69 97 THR A C 1
ATOM 754 O O . THR A 1 97 ? 0.182 -5.586 -19.641 1 98.69 97 THR A O 1
ATOM 757 N N . LYS A 1 98 ? 0.478 -6.859 -17.828 1 98.62 98 LYS A N 1
ATOM 758 C CA . LYS A 1 98 ? 1.393 -5.918 -17.203 1 98.62 98 LYS A CA 1
ATOM 759 C C . LYS A 1 98 ? 2.648 -5.719 -18.047 1 98.62 98 LYS A C 1
ATOM 761 O O . LYS A 1 98 ? 3.117 -4.59 -18.203 1 98.62 98 LYS A O 1
ATOM 766 N N . THR A 1 99 ? 3.217 -6.852 -18.531 1 98.31 99 THR A N 1
ATOM 767 C CA . THR A 1 99 ? 4.426 -6.785 -19.344 1 98.31 99 THR A CA 1
ATOM 768 C C . THR A 1 99 ? 4.188 -5.957 -20.609 1 98.31 99 THR A C 1
ATOM 770 O O . THR A 1 99 ? 4.988 -5.082 -20.938 1 98.31 99 THR A O 1
ATOM 773 N N . VAL A 1 100 ? 3.086 -6.227 -21.266 1 98.06 100 VAL A N 1
ATOM 774 C CA . VAL A 1 100 ? 2.732 -5.508 -22.484 1 98.06 100 VAL A CA 1
ATOM 775 C C . VAL A 1 1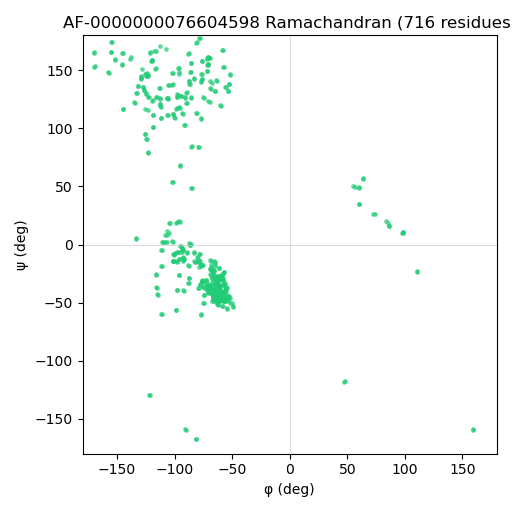00 ? 2.5 -4.031 -22.156 1 98.06 100 VAL A C 1
ATOM 777 O O . VAL A 1 100 ? 3.037 -3.15 -22.828 1 98.06 100 VAL A O 1
ATOM 780 N N . GLY A 1 101 ? 1.703 -3.729 -21.141 1 97.44 101 GLY A N 1
ATOM 781 C CA . GLY A 1 101 ? 1.418 -2.355 -20.75 1 97.44 101 GLY A CA 1
ATOM 782 C C . GLY A 1 101 ? 2.668 -1.545 -20.469 1 97.44 101 GLY A C 1
ATOM 783 O O . GLY A 1 101 ? 2.777 -0.392 -20.891 1 97.44 101 GLY A O 1
ATOM 784 N N . ASP A 1 102 ? 3.547 -2.146 -19.734 1 96.38 102 ASP A N 1
ATOM 785 C CA . ASP A 1 102 ? 4.797 -1.471 -19.406 1 96.38 102 ASP A CA 1
ATOM 786 C C . ASP A 1 102 ? 5.609 -1.169 -20.656 1 96.38 102 ASP A C 1
ATOM 788 O O . ASP A 1 102 ? 6.18 -0.085 -20.797 1 96.38 102 ASP A O 1
ATOM 792 N N . SER A 1 103 ? 5.68 -2.111 -21.547 1 93.62 103 SER A N 1
ATOM 793 C CA . SER A 1 103 ? 6.492 -1.984 -22.75 1 93.62 103 SER A CA 1
ATOM 794 C C . SER A 1 103 ? 5.98 -0.86 -23.656 1 93.62 103 SER A C 1
ATOM 796 O O . SER A 1 103 ? 6.762 -0.215 -24.359 1 93.62 103 SER A O 1
ATOM 798 N N . VAL A 1 104 ? 4.723 -0.607 -23.641 1 94.56 104 VAL A N 1
ATOM 799 C CA . VAL A 1 104 ? 4.145 0.4 -24.531 1 94.56 104 VAL A CA 1
ATOM 800 C C . VAL A 1 104 ? 3.742 1.63 -23.719 1 94.56 104 VAL A C 1
ATOM 802 O O . VAL A 1 104 ? 3.131 2.559 -24.25 1 94.56 104 VAL A O 1
ATOM 805 N N . LYS A 1 105 ? 3.986 1.654 -22.438 1 92.56 105 LYS A N 1
ATOM 806 C CA . LYS A 1 105 ? 3.758 2.766 -21.531 1 92.56 105 LYS A CA 1
ATOM 807 C C . LYS A 1 105 ? 2.283 3.162 -21.5 1 92.56 105 LYS A C 1
ATOM 809 O O . LYS A 1 105 ? 1.95 4.34 -21.641 1 92.56 105 LYS A O 1
ATOM 814 N N . LYS A 1 106 ? 1.394 2.154 -21.328 1 96.12 106 LYS A N 1
ATOM 815 C CA . LYS A 1 106 ? -0.045 2.371 -21.203 1 96.12 106 LYS A CA 1
ATOM 816 C C . LYS A 1 106 ? -0.552 1.929 -19.828 1 96.12 106 LYS A C 1
ATOM 818 O O . LYS A 1 106 ? 0.049 1.065 -19.188 1 96.12 106 LYS A O 1
ATOM 823 N N . ASP A 1 107 ? -1.632 2.6 -19.406 1 97.5 107 ASP A N 1
ATOM 824 C CA . ASP A 1 107 ? -2.26 2.219 -18.141 1 97.5 107 ASP A CA 1
ATOM 825 C C . ASP A 1 107 ? -2.82 0.8 -18.219 1 97.5 107 ASP A C 1
ATOM 827 O O . ASP A 1 107 ? -3.344 0.387 -19.25 1 97.5 107 ASP A O 1
ATOM 831 N N . VAL A 1 108 ? -2.686 0.069 -17.125 1 98.62 108 VAL A N 1
ATOM 832 C CA . VAL A 1 108 ? -3.109 -1.325 -17.047 1 98.62 108 VAL A CA 1
ATOM 833 C C . VAL A 1 108 ? -4.23 -1.468 -16.031 1 98.62 108 VAL A C 1
ATOM 835 O O . VAL A 1 108 ? -4.113 -0.987 -14.898 1 98.62 108 VAL A O 1
ATOM 838 N N . ILE A 1 109 ? -5.328 -2.053 -16.406 1 98.88 109 ILE A N 1
ATOM 839 C CA . ILE A 1 109 ? -6.441 -2.438 -15.547 1 98.88 109 ILE A CA 1
ATOM 840 C C . ILE A 1 109 ? -6.543 -3.959 -15.484 1 98.88 109 ILE A C 1
ATOM 842 O O . ILE A 1 109 ? -6.59 -4.629 -16.516 1 98.88 109 ILE A O 1
ATOM 846 N N . LEU A 1 110 ? -6.539 -4.496 -14.312 1 98.94 110 LEU A N 1
ATOM 847 C CA . LEU A 1 110 ? -6.57 -5.949 -14.18 1 98.94 110 LEU A CA 1
ATOM 848 C C . LEU A 1 110 ? -7.883 -6.41 -13.555 1 98.94 110 LEU A C 1
ATOM 850 O O . LEU A 1 110 ? -8.359 -5.809 -12.586 1 98.94 110 LEU A O 1
ATOM 854 N N . ILE A 1 111 ? -8.477 -7.426 -14.102 1 98.94 111 ILE A N 1
ATOM 855 C CA . ILE A 1 111 ? -9.68 -8.094 -13.633 1 98.94 111 ILE A CA 1
ATOM 856 C C . ILE A 1 111 ? -9.398 -9.586 -13.445 1 98.94 111 ILE A C 1
ATOM 858 O O . ILE A 1 111 ? -9.602 -10.383 -14.367 1 98.94 111 ILE A O 1
ATOM 862 N N . PRO A 1 112 ? -8.984 -9.953 -12.258 1 98.88 112 PRO A N 1
ATOM 863 C CA . PRO A 1 112 ? -8.688 -11.375 -12.039 1 98.88 112 PRO A CA 1
ATOM 864 C C . PRO A 1 112 ? -9.938 -12.242 -12.047 1 98.88 112 PRO A C 1
ATOM 866 O O . PRO A 1 112 ? -10.953 -11.875 -11.453 1 98.88 112 PRO A O 1
ATOM 869 N N . THR A 1 113 ? -9.82 -13.359 -12.766 1 98.69 113 THR A N 1
ATOM 870 C CA . THR A 1 113 ? -10.922 -14.32 -12.781 1 98.69 113 THR A CA 1
ATOM 871 C C . THR A 1 113 ? -10.633 -15.492 -11.844 1 98.69 113 THR A C 1
ATOM 873 O O . THR A 1 113 ? -11.5 -16.328 -11.609 1 98.69 113 THR A O 1
ATOM 876 N N . LEU A 1 114 ? -9.414 -15.547 -11.336 1 98.38 114 LEU A N 1
ATOM 877 C CA . LEU A 1 114 ? -8.969 -16.531 -10.359 1 98.38 114 LEU A CA 1
ATOM 878 C C . LEU A 1 114 ? -8.297 -15.859 -9.172 1 98.38 114 LEU A C 1
ATOM 880 O O . LEU A 1 114 ? -7.656 -14.812 -9.328 1 98.38 114 LEU A O 1
ATOM 884 N N . ALA A 1 115 ? -8.477 -16.375 -7.992 1 98.19 115 ALA A N 1
ATOM 885 C CA . ALA A 1 115 ? -7.711 -15.969 -6.82 1 98.19 115 ALA A CA 1
ATOM 886 C C . ALA A 1 115 ? -6.617 -16.969 -6.488 1 98.19 115 ALA A C 1
ATOM 888 O O . ALA A 1 115 ? -6.508 -17.438 -5.348 1 98.19 115 ALA A O 1
ATOM 889 N N . ALA A 1 116 ? -5.797 -17.234 -7.504 1 97.69 116 ALA A N 1
ATOM 890 C CA . ALA A 1 116 ? -4.809 -18.312 -7.402 1 97.69 116 ALA A CA 1
ATOM 891 C C . ALA A 1 116 ? -3.42 -17.75 -7.105 1 97.69 116 ALA A C 1
ATOM 893 O O . ALA A 1 116 ? -2.508 -18.5 -6.746 1 97.69 116 ALA A O 1
ATOM 894 N N . THR A 1 117 ? -3.219 -16.469 -7.258 1 95.25 117 THR A N 1
ATOM 895 C CA . THR A 1 117 ? -1.937 -15.812 -7.051 1 95.25 117 THR A CA 1
ATOM 896 C C . THR A 1 117 ? -2.139 -14.344 -6.699 1 95.25 117 THR A C 1
ATOM 898 O O . THR A 1 117 ? -3.262 -13.836 -6.746 1 95.25 117 THR A O 1
ATOM 901 N N . CYS A 1 118 ? -1.051 -13.695 -6.379 1 97.12 118 CYS A N 1
ATOM 902 C CA . CYS A 1 118 ? -1.125 -12.266 -6.105 1 97.12 118 CYS A CA 1
ATOM 903 C C . CYS A 1 118 ? -0.709 -11.453 -7.328 1 97.12 118 CYS A C 1
ATOM 905 O O . CYS A 1 118 ? -0.365 -10.273 -7.215 1 97.12 118 CYS A O 1
ATOM 907 N N . ALA A 1 119 ? -0.725 -12.039 -8.469 1 97.06 119 ALA A N 1
ATOM 908 C CA . ALA A 1 119 ? -0.251 -11.43 -9.703 1 97.06 119 ALA A CA 1
ATOM 909 C C . ALA A 1 119 ? -0.983 -10.117 -9.984 1 97.06 119 ALA A C 1
ATOM 911 O O . ALA A 1 119 ? -0.405 -9.188 -10.547 1 97.06 119 ALA A O 1
ATOM 912 N N . ALA A 1 120 ? -2.225 -10.047 -9.617 1 98.31 120 ALA A N 1
ATOM 913 C CA . ALA A 1 120 ? -3.021 -8.852 -9.883 1 98.31 120 ALA A CA 1
ATOM 914 C C . ALA A 1 120 ? -2.521 -7.664 -9.055 1 98.31 120 ALA A C 1
ATOM 916 O O . ALA A 1 120 ? -2.742 -6.508 -9.422 1 98.31 120 ALA A O 1
ATOM 917 N N . TRP A 1 121 ? -1.82 -7.918 -7.977 1 97.94 121 TRP A N 1
ATOM 918 C CA . TRP A 1 121 ? -1.451 -6.887 -7.012 1 97.94 121 TRP A CA 1
ATOM 919 C C . TRP A 1 121 ? -0.03 -6.395 -7.262 1 97.94 121 TRP A C 1
ATOM 921 O O . TRP A 1 121 ? 0.247 -5.195 -7.152 1 97.94 121 TRP A O 1
ATOM 931 N N . THR A 1 122 ? 0.854 -7.266 -7.594 1 96.12 122 THR A N 1
ATOM 932 C CA . THR A 1 122 ? 2.283 -6.973 -7.605 1 96.12 122 THR A CA 1
ATOM 933 C C . THR A 1 122 ? 2.688 -6.297 -8.914 1 96.12 122 THR A C 1
ATOM 935 O O . THR A 1 122 ? 2.18 -6.648 -9.977 1 96.12 122 THR A O 1
ATOM 938 N N . PRO A 1 123 ? 3.607 -5.344 -8.852 1 96.06 123 PRO A N 1
ATOM 939 C CA . PRO A 1 123 ? 4.094 -4.727 -10.086 1 96.06 123 PRO A CA 1
ATOM 940 C C . PRO A 1 123 ? 5.23 -5.516 -10.734 1 96.06 123 PRO A C 1
ATOM 942 O O . PRO A 1 123 ? 6.258 -4.938 -11.094 1 96.06 123 PRO A O 1
ATOM 945 N N . LEU A 1 124 ? 5.055 -6.801 -10.883 1 95.5 124 LEU A N 1
ATOM 946 C CA . LEU A 1 124 ? 6.023 -7.68 -11.523 1 95.5 124 LEU A CA 1
ATOM 947 C C . LEU A 1 124 ? 5.32 -8.797 -12.289 1 95.5 124 LEU A C 1
ATOM 949 O O . LEU A 1 124 ? 4.152 -9.086 -12.039 1 95.5 124 LEU A O 1
ATOM 953 N N . SER A 1 125 ? 5.953 -9.312 -13.25 1 96.81 125 SER A N 1
ATOM 954 C CA . SER A 1 125 ? 5.48 -10.453 -14.031 1 96.81 125 SER A CA 1
ATOM 955 C C . SER A 1 125 ? 6.5 -11.586 -14.031 1 96.81 125 SER A C 1
ATOM 957 O O . SER A 1 125 ? 7.703 -11.352 -13.906 1 96.81 125 SER A O 1
ATOM 959 N N . VAL A 1 126 ? 5.973 -12.711 -14.078 1 94 126 VAL A N 1
ATOM 960 C CA . VAL A 1 126 ? 6.812 -13.875 -14.32 1 94 126 VAL A CA 1
ATOM 961 C C . VAL A 1 126 ? 6.754 -14.266 -15.797 1 94 126 VAL A C 1
ATOM 963 O O . VAL A 1 126 ? 5.672 -14.461 -16.344 1 94 126 VAL A O 1
ATOM 966 N N . LEU A 1 127 ? 7.867 -14.383 -16.375 1 95.38 127 LEU A N 1
ATOM 967 C CA . LEU A 1 127 ? 7.949 -14.758 -17.781 1 95.38 127 LEU A CA 1
ATOM 968 C C . LEU A 1 127 ? 8.398 -16.203 -17.938 1 95.38 127 LEU A C 1
ATOM 970 O O . LEU A 1 127 ? 9.305 -16.656 -17.234 1 95.38 127 LEU A O 1
ATOM 974 N N . TYR A 1 128 ? 7.758 -16.828 -18.797 1 92.94 128 TYR A N 1
ATOM 975 C CA . TYR A 1 128 ? 8.062 -18.219 -19.172 1 92.94 128 TYR A CA 1
ATOM 976 C C . TYR A 1 128 ? 8.43 -18.312 -20.641 1 92.94 128 TYR A C 1
ATOM 978 O O . TYR A 1 128 ? 8.094 -17.422 -21.438 1 92.94 128 TYR A O 1
ATOM 986 N N . ASP A 1 129 ? 9.133 -19.375 -20.984 1 93.44 129 ASP A N 1
ATOM 987 C CA . ASP A 1 129 ? 9.312 -19.625 -22.406 1 93.44 129 ASP A CA 1
ATOM 988 C C . ASP A 1 129 ? 8.062 -20.25 -23.016 1 93.44 129 ASP A C 1
ATOM 990 O O . ASP A 1 129 ? 7.062 -20.453 -22.328 1 93.44 129 ASP A O 1
ATOM 994 N N . ASP A 1 130 ? 8.062 -20.484 -24.297 1 92.06 130 ASP A N 1
ATOM 995 C CA . ASP A 1 130 ? 6.875 -20.969 -25 1 92.06 130 ASP A CA 1
ATOM 996 C C . ASP A 1 130 ? 6.496 -22.359 -24.531 1 92.06 130 ASP A C 1
ATOM 998 O O . ASP A 1 130 ? 5.367 -22.812 -24.734 1 92.06 130 ASP A O 1
ATOM 1002 N N . GLU A 1 131 ? 7.441 -23.016 -23.828 1 89.19 131 GLU A N 1
ATOM 1003 C CA . GLU A 1 131 ? 7.18 -24.375 -23.344 1 89.19 131 GLU A CA 1
ATOM 1004 C C . GLU A 1 131 ? 6.727 -24.344 -21.875 1 89.19 131 GLU A C 1
ATOM 1006 O O . GLU A 1 131 ? 6.371 -25.391 -21.312 1 89.19 131 GLU A O 1
ATOM 1011 N N . GLY A 1 132 ? 6.777 -23.203 -21.281 1 88.12 132 GLY A N 1
ATOM 1012 C CA . GLY A 1 132 ? 6.254 -23.078 -19.938 1 88.12 132 GLY A CA 1
ATOM 1013 C C . GLY A 1 132 ? 7.328 -23.141 -18.859 1 88.12 132 GLY A C 1
ATOM 1014 O O . GLY A 1 132 ? 7.027 -23.219 -17.672 1 88.12 132 GLY A O 1
ATOM 1015 N N . SER A 1 133 ? 8.523 -23.078 -19.281 1 88.75 133 SER A N 1
ATOM 1016 C CA . SER A 1 133 ? 9.609 -23.078 -18.312 1 88.75 133 SER A CA 1
ATOM 1017 C C . SER A 1 133 ? 9.93 -21.656 -17.844 1 88.75 133 SER A C 1
ATOM 1019 O O . SER A 1 133 ? 9.969 -20.719 -18.656 1 88.75 133 SER A O 1
ATOM 1021 N N . PHE A 1 134 ? 10.156 -21.531 -16.609 1 90.62 134 PHE A N 1
ATOM 1022 C CA . PHE A 1 134 ? 10.469 -20.234 -16 1 90.62 134 PHE A CA 1
ATOM 1023 C C . PHE A 1 134 ? 11.672 -19.594 -16.688 1 90.62 134 PHE A C 1
ATOM 1025 O O . PHE A 1 134 ? 12.664 -20.266 -16.953 1 90.62 134 PHE A O 1
ATOM 1032 N N . ILE A 1 135 ? 11.609 -18.234 -17 1 90.75 135 ILE A N 1
ATOM 1033 C CA . ILE A 1 135 ? 12.727 -17.484 -17.562 1 90.75 135 ILE A CA 1
ATOM 1034 C C . ILE A 1 135 ? 13.234 -16.484 -16.531 1 90.75 135 ILE A C 1
ATOM 1036 O O . ILE A 1 135 ? 14.383 -16.562 -16.094 1 90.75 135 ILE A O 1
ATOM 1040 N N . ARG A 1 136 ? 12.273 -15.555 -16.109 1 90.69 136 ARG A N 1
ATOM 1041 C CA . ARG A 1 136 ? 12.711 -14.492 -15.211 1 90.69 136 ARG A CA 1
ATOM 1042 C C . ARG A 1 136 ? 11.516 -13.719 -14.656 1 90.69 136 ARG A C 1
ATOM 1044 O O . ARG A 1 136 ? 10.398 -13.844 -15.164 1 90.69 136 ARG A O 1
ATOM 1051 N N . PHE A 1 137 ? 11.836 -13 -13.656 1 90.38 137 PHE A N 1
ATOM 1052 C CA . PHE A 1 137 ? 10.938 -11.961 -13.18 1 90.38 137 PHE A CA 1
ATOM 1053 C C . PHE A 1 137 ? 11.188 -10.648 -13.922 1 90.38 137 PHE A C 1
ATOM 1055 O O . PHE A 1 137 ? 12.328 -10.312 -14.234 1 90.38 137 PHE A O 1
ATOM 1062 N N . GLU A 1 138 ? 10.156 -9.992 -14.219 1 94 138 GLU A N 1
ATOM 1063 C CA . GLU A 1 138 ? 10.242 -8.617 -14.719 1 94 138 GLU A CA 1
ATOM 1064 C C . GLU A 1 138 ? 9.523 -7.652 -13.773 1 94 138 GLU A C 1
ATOM 1066 O O . GLU A 1 138 ? 8.336 -7.816 -13.492 1 94 138 GLU A O 1
ATOM 1071 N N . TYR A 1 139 ? 10.266 -6.633 -13.312 1 93.44 139 TYR A N 1
ATOM 1072 C CA . TYR A 1 139 ? 9.727 -5.664 -12.367 1 93.44 139 TYR A CA 1
ATOM 1073 C C . TYR A 1 139 ? 9.359 -4.359 -13.062 1 93.44 139 TYR A C 1
ATOM 1075 O O . TYR A 1 139 ? 10.031 -3.945 -14.008 1 93.44 139 TYR A O 1
ATOM 1083 N N . TYR A 1 140 ? 8.359 -3.709 -12.578 1 95.81 140 TYR A N 1
ATOM 1084 C CA . TYR A 1 140 ? 7.887 -2.479 -13.211 1 95.81 140 TYR A CA 1
ATOM 1085 C C . TYR A 1 140 ? 7.871 -1.329 -12.211 1 95.81 140 TYR A C 1
ATOM 1087 O O . TYR A 1 140 ? 7.535 -1.522 -11.039 1 95.81 140 TYR A O 1
ATOM 1095 N N . SER A 1 141 ? 8.172 -0.101 -12.664 1 94.94 141 SER A N 1
ATOM 1096 C CA . SER A 1 141 ? 8.125 1.084 -11.812 1 94.94 141 SER A CA 1
ATOM 1097 C C . SER A 1 141 ? 6.695 1.565 -11.609 1 94.94 141 SER A C 1
ATOM 1099 O O . SER A 1 141 ? 6.352 2.076 -10.547 1 94.94 141 SER A O 1
ATOM 1101 N N . LYS A 1 142 ? 5.898 1.406 -12.617 1 95.88 142 LYS A N 1
ATOM 1102 C CA . LYS A 1 142 ? 4.5 1.806 -12.516 1 95.88 142 LYS A CA 1
ATOM 1103 C C . LYS A 1 142 ? 3.631 0.646 -12.039 1 95.88 142 LYS A C 1
ATOM 1105 O O . LYS A 1 142 ? 3.703 -0.458 -12.578 1 95.88 142 LYS A O 1
ATOM 1110 N N . SER A 1 143 ? 2.885 0.914 -10.992 1 97.25 143 SER A N 1
ATOM 1111 C CA . SER A 1 143 ? 1.935 -0.077 -10.5 1 97.25 143 SER A CA 1
ATOM 1112 C C . SER A 1 143 ? 0.692 -0.142 -11.375 1 97.25 143 SER A C 1
ATOM 1114 O O . SER A 1 143 ? 0.405 0.796 -12.125 1 97.25 143 SER A O 1
ATOM 1116 N N . THR A 1 144 ? 0.031 -1.3 -11.273 1 98.38 144 THR A N 1
ATOM 1117 C CA . THR A 1 144 ? -1.263 -1.433 -11.93 1 98.38 144 THR A CA 1
ATOM 1118 C C . THR A 1 144 ? -2.197 -0.297 -11.523 1 98.38 144 THR A C 1
ATOM 1120 O O . THR A 1 144 ? -2.246 0.083 -10.352 1 98.38 144 THR A O 1
ATOM 1123 N N . PHE A 1 145 ? -2.924 0.237 -12.516 1 98.44 145 PHE A N 1
ATOM 1124 C CA . PHE A 1 145 ? -3.771 1.398 -12.273 1 98.44 145 PHE A CA 1
ATOM 1125 C C . PHE A 1 145 ? -5.027 1.001 -11.508 1 98.44 145 PHE A C 1
ATOM 1127 O O . PHE A 1 145 ? -5.355 1.608 -10.484 1 98.44 145 PHE A O 1
ATOM 1134 N N . TYR A 1 146 ? -5.719 -0.038 -12 1 98.69 146 TYR A N 1
ATOM 1135 C CA . TYR A 1 146 ? -6.895 -0.575 -11.32 1 98.69 146 TYR A CA 1
ATOM 1136 C C . TYR A 1 146 ? -6.809 -2.092 -11.203 1 98.69 146 TYR A C 1
ATOM 1138 O O . TYR A 1 146 ? -6.363 -2.768 -12.133 1 98.69 146 TYR A O 1
ATOM 1146 N N . VAL A 1 147 ? -7.145 -2.582 -10.078 1 98.88 147 VAL A N 1
ATOM 1147 C CA . VAL A 1 147 ? -7.445 -3.996 -9.883 1 98.88 147 VAL A CA 1
ATOM 1148 C C . VAL A 1 147 ? -8.891 -4.156 -9.414 1 98.88 147 VAL A C 1
ATOM 1150 O O . VAL A 1 147 ? -9.25 -3.717 -8.32 1 98.88 147 VAL A O 1
ATOM 1153 N N . LEU A 1 148 ? -9.711 -4.715 -10.258 1 98.88 148 LEU A N 1
ATOM 1154 C CA . LEU A 1 148 ? -11.133 -4.891 -9.984 1 98.88 148 LEU A CA 1
ATOM 1155 C C . LEU A 1 148 ? -11.477 -6.371 -9.82 1 98.88 148 LEU A C 1
ATOM 1157 O O . LEU A 1 148 ? -11.477 -7.121 -10.797 1 98.88 148 LEU A O 1
ATOM 1161 N N . VAL A 1 149 ? -11.773 -6.777 -8.617 1 98.81 149 VAL A N 1
ATOM 1162 C CA . VAL A 1 149 ? -12.078 -8.172 -8.312 1 98.81 149 VAL A CA 1
ATOM 1163 C C . VAL A 1 149 ? -13.594 -8.352 -8.18 1 98.81 149 VAL A C 1
ATOM 1165 O O . VAL A 1 149 ? -14.219 -7.762 -7.301 1 98.81 149 VAL A O 1
ATOM 1168 N N . GLU A 1 150 ? -14.188 -9.078 -9.102 1 98.75 150 GLU A N 1
ATOM 1169 C CA . GLU A 1 150 ? -15.586 -9.484 -9.039 1 98.75 150 GLU A CA 1
ATOM 1170 C C . GLU A 1 150 ? -15.734 -10.844 -8.352 1 98.75 150 GLU A C 1
ATOM 1172 O O . GLU A 1 150 ? -15.547 -11.883 -8.984 1 98.75 150 GLU A O 1
ATOM 1177 N N . PRO A 1 151 ? -16.172 -10.82 -7.043 1 98.25 151 PRO A N 1
ATOM 1178 C CA . PRO A 1 151 ? -16.188 -12.062 -6.273 1 98.25 151 PRO A CA 1
ATOM 1179 C C . PRO A 1 151 ? -17.109 -13.125 -6.887 1 98.25 151 PRO A C 1
ATOM 1181 O O . PRO A 1 151 ? -16.844 -14.328 -6.742 1 98.25 151 PRO A O 1
ATOM 1184 N N . ARG A 1 152 ? -18.172 -12.789 -7.625 1 98.56 152 ARG A N 1
ATOM 1185 C CA . ARG A 1 152 ? -19.078 -13.758 -8.242 1 98.56 152 ARG A CA 1
ATOM 1186 C C . ARG A 1 152 ? -18.344 -14.602 -9.281 1 98.56 152 ARG A C 1
ATOM 1188 O O . ARG A 1 152 ? -18.578 -15.805 -9.383 1 98.56 152 ARG A O 1
ATOM 1195 N N . ILE A 1 153 ? -17.422 -13.977 -10.062 1 98.75 153 ILE A N 1
ATOM 1196 C CA . ILE A 1 153 ? -16.625 -14.711 -11.039 1 98.75 153 ILE A CA 1
ATOM 1197 C C . ILE A 1 153 ? -15.742 -15.734 -10.328 1 98.75 153 ILE A C 1
ATOM 1199 O O . ILE A 1 153 ? -15.641 -16.891 -10.758 1 98.75 153 ILE A O 1
ATOM 1203 N N . ILE A 1 154 ? -15.141 -15.344 -9.25 1 98.5 154 ILE A N 1
ATOM 1204 C CA . ILE A 1 154 ? -14.234 -16.203 -8.492 1 98.5 154 ILE A CA 1
ATOM 1205 C C . ILE A 1 154 ? -15.023 -17.359 -7.867 1 98.5 154 ILE A C 1
ATOM 1207 O O . ILE A 1 154 ? -14.555 -18.5 -7.848 1 98.5 154 ILE A O 1
ATOM 1211 N N . SER A 1 155 ? -16.234 -17.078 -7.375 1 98.56 155 SER A N 1
ATOM 1212 C CA . SER A 1 155 ? -17.062 -18.094 -6.727 1 98.56 155 SER A CA 1
ATOM 1213 C C . SER A 1 155 ? -17.484 -19.172 -7.715 1 98.56 155 SER A C 1
ATOM 1215 O O . SER A 1 155 ? -17.812 -20.297 -7.312 1 98.56 155 SER A O 1
ATOM 1217 N N . GLU A 1 156 ? -17.469 -18.859 -9.008 1 98.31 156 GLU A N 1
ATOM 1218 C CA . GLU A 1 156 ? -17.938 -19.781 -10.031 1 98.31 156 GLU A CA 1
ATOM 1219 C C . GLU A 1 156 ? -16.75 -20.484 -10.711 1 98.31 156 GLU A C 1
ATOM 1221 O O . GLU A 1 156 ? -16.938 -21.391 -11.516 1 98.31 156 GLU A O 1
ATOM 1226 N N . ALA A 1 157 ? -15.555 -20.062 -10.414 1 98 157 ALA A N 1
ATOM 1227 C CA . ALA A 1 157 ? -14.352 -20.641 -11.016 1 98 157 ALA A CA 1
ATOM 1228 C C . ALA A 1 157 ? -14.078 -22.047 -10.477 1 98 157 ALA A C 1
ATOM 1230 O O . ALA A 1 157 ? -14.562 -22.406 -9.398 1 98 157 ALA A O 1
ATOM 1231 N N . PRO A 1 158 ? -13.375 -22.875 -11.258 1 97.56 158 PRO A N 1
ATOM 1232 C CA . PRO A 1 158 ? -12.984 -24.188 -10.703 1 97.56 158 PRO A CA 1
ATOM 1233 C C . PRO A 1 158 ? -12.242 -24.062 -9.375 1 97.56 158 PRO A C 1
ATOM 1235 O O . PRO A 1 158 ? -11.289 -23.297 -9.266 1 97.56 158 PRO A O 1
ATOM 1238 N N . VAL A 1 159 ? -12.648 -24.844 -8.422 1 98.12 159 VAL A N 1
ATOM 1239 C CA . VAL A 1 159 ? -12.234 -24.688 -7.031 1 98.12 159 VAL A CA 1
ATOM 1240 C C . VAL A 1 159 ? -10.742 -25 -6.902 1 98.12 159 VAL A C 1
ATOM 1242 O O . VAL A 1 159 ? -10.078 -24.5 -5.984 1 98.12 159 VAL A O 1
ATOM 1245 N N . GLN A 1 160 ? -10.195 -25.766 -7.844 1 97.62 160 GLN A N 1
ATOM 1246 C CA . GLN A 1 160 ? -8.789 -26.172 -7.781 1 97.62 160 GLN A CA 1
ATOM 1247 C C . GLN A 1 160 ? -7.871 -24.953 -7.816 1 97.62 160 GLN A C 1
ATOM 1249 O O . GLN A 1 160 ? -6.797 -24.969 -7.215 1 97.62 160 GLN A O 1
ATOM 1254 N N . PHE A 1 161 ? -8.266 -23.891 -8.445 1 97.94 161 PHE A N 1
ATOM 1255 C CA . PHE A 1 161 ? -7.438 -22.703 -8.547 1 97.94 161 PHE A CA 1
ATOM 1256 C C . PHE A 1 161 ? -7.367 -21.969 -7.207 1 97.94 161 PHE A C 1
ATOM 1258 O O . PHE A 1 161 ? -6.324 -21.438 -6.84 1 97.94 161 PHE A O 1
ATOM 1265 N N . LEU A 1 162 ? -8.492 -21.953 -6.496 1 98.62 162 LEU A N 1
ATOM 1266 C CA . LEU A 1 162 ? -8.469 -21.359 -5.164 1 98.62 162 LEU A CA 1
ATOM 1267 C C . LEU A 1 162 ? -7.582 -22.172 -4.227 1 98.62 162 LEU A C 1
ATOM 1269 O O . LEU A 1 162 ? -6.809 -21.594 -3.449 1 98.62 162 LEU A O 1
ATOM 1273 N N . LYS A 1 163 ? -7.738 -23.5 -4.336 1 98.38 163 LYS A N 1
ATOM 1274 C CA . LYS A 1 163 ? -6.922 -24.391 -3.518 1 98.38 163 LYS A CA 1
ATOM 1275 C C . LYS A 1 163 ? -5.434 -24.156 -3.771 1 98.38 163 LYS A C 1
ATOM 1277 O O . LYS A 1 163 ? -4.652 -24.031 -2.828 1 98.38 163 LYS A O 1
ATOM 1282 N N . ALA A 1 164 ? -5.078 -24.062 -5.02 1 97.94 164 ALA A N 1
ATOM 1283 C CA . ALA A 1 164 ? -3.693 -23.797 -5.387 1 97.94 164 ALA A CA 1
ATOM 1284 C C . ALA A 1 164 ? -3.244 -22.438 -4.844 1 97.94 164 ALA A C 1
ATOM 1286 O O . ALA A 1 164 ? -2.113 -22.297 -4.375 1 97.94 164 ALA A O 1
ATOM 1287 N N . GLY A 1 165 ? -4.086 -21.453 -4.918 1 98.44 165 GLY A N 1
ATOM 1288 C CA . GLY A 1 165 ? -3.781 -20.125 -4.406 1 98.44 165 GLY A CA 1
ATOM 1289 C C . GLY A 1 165 ? -3.508 -20.109 -2.916 1 98.44 165 GLY A C 1
ATOM 1290 O O . GLY A 1 165 ? -2.619 -19.391 -2.449 1 98.44 165 GLY A O 1
ATOM 1291 N N . ILE A 1 166 ? -4.301 -20.875 -2.166 1 98.62 166 ILE A N 1
ATOM 1292 C CA . ILE A 1 166 ? -4.094 -21.016 -0.728 1 98.62 166 ILE A CA 1
ATOM 1293 C C . ILE A 1 166 ? -2.697 -21.562 -0.459 1 98.62 166 ILE A C 1
ATOM 1295 O O . ILE A 1 166 ? -1.965 -21.047 0.383 1 98.62 166 ILE A O 1
ATOM 1299 N N . GLY A 1 167 ? -2.348 -22.578 -1.229 1 97.94 167 GLY A N 1
ATOM 1300 C CA . GLY A 1 167 ? -1.016 -23.156 -1.103 1 97.94 167 GLY A CA 1
ATOM 1301 C C . GLY A 1 167 ? 0.091 -22.156 -1.374 1 97.94 167 GLY A C 1
ATOM 1302 O O . GLY A 1 167 ? 1.052 -22.062 -0.608 1 97.94 167 GLY A O 1
ATOM 1303 N N . ASP A 1 168 ? -0.022 -21.422 -2.41 1 97.69 168 ASP A N 1
ATOM 1304 C CA . ASP A 1 168 ? 0.954 -20.406 -2.793 1 97.69 168 ASP A CA 1
ATOM 1305 C C . ASP A 1 168 ? 1.066 -19.328 -1.724 1 97.69 168 ASP A C 1
ATOM 1307 O O . ASP A 1 168 ? 2.172 -18.906 -1.373 1 97.69 168 ASP A O 1
ATOM 1311 N N . THR A 1 169 ? -0.041 -18.891 -1.181 1 98.25 169 THR A N 1
ATOM 1312 C CA . THR A 1 169 ? -0.079 -17.75 -0.279 1 98.25 169 THR A CA 1
ATOM 1313 C C . THR A 1 169 ? 0.448 -18.125 1.102 1 98.25 169 THR A C 1
ATOM 1315 O O . THR A 1 169 ? 1.06 -17.297 1.787 1 98.25 169 THR A O 1
ATOM 1318 N N . LEU A 1 170 ? 0.225 -19.359 1.481 1 97.94 170 LEU A N 1
ATOM 1319 C CA . LEU A 1 170 ? 0.793 -19.828 2.742 1 97.94 170 LEU A CA 1
ATOM 1320 C C . LEU A 1 170 ? 2.311 -19.672 2.744 1 97.94 170 LEU A C 1
ATOM 1322 O O . LEU A 1 170 ? 2.912 -19.422 3.791 1 97.94 170 LEU A O 1
ATOM 1326 N N . ALA A 1 171 ? 2.906 -19.781 1.574 1 97.62 171 ALA A N 1
ATOM 1327 C CA . ALA A 1 171 ? 4.359 -19.672 1.444 1 97.62 171 ALA A CA 1
ATOM 1328 C C . ALA A 1 171 ? 4.863 -18.328 1.931 1 97.62 171 ALA A C 1
ATOM 1330 O O . ALA A 1 171 ? 6.004 -18.203 2.387 1 97.62 171 ALA A O 1
ATOM 1331 N N . LYS A 1 172 ? 4.004 -17.297 1.859 1 97.38 172 LYS A N 1
ATOM 1332 C CA . LYS A 1 172 ? 4.422 -15.938 2.15 1 97.38 172 LYS A CA 1
ATOM 1333 C C . LYS A 1 172 ? 4.965 -15.82 3.572 1 97.38 172 LYS A C 1
ATOM 1335 O O . LYS A 1 172 ? 5.98 -15.156 3.803 1 97.38 172 LYS A O 1
ATOM 1340 N N . TRP A 1 173 ? 4.328 -16.438 4.531 1 96.88 173 TRP A N 1
ATOM 1341 C CA . TRP A 1 173 ? 4.77 -16.391 5.922 1 96.88 173 TRP A CA 1
ATOM 1342 C C . TRP A 1 173 ? 6.094 -17.109 6.105 1 96.88 173 TRP A C 1
ATOM 1344 O O . TRP A 1 173 ? 7.035 -16.578 6.691 1 96.88 173 TRP A O 1
ATOM 1354 N N . TYR A 1 174 ? 6.168 -18.266 5.586 1 96.5 174 TYR A N 1
ATOM 1355 C CA . TYR A 1 174 ? 7.316 -19.125 5.852 1 96.5 174 TYR A CA 1
ATOM 1356 C C . TYR A 1 174 ? 8.555 -18.625 5.121 1 96.5 174 TYR A C 1
ATOM 1358 O O . TYR A 1 174 ? 9.672 -18.75 5.625 1 96.5 174 TYR A O 1
ATOM 1366 N N . GLU A 1 175 ? 8.336 -18.094 3.945 1 96.62 175 GLU A N 1
ATOM 1367 C CA . GLU A 1 175 ? 9.469 -17.531 3.219 1 96.62 175 GLU A CA 1
ATOM 1368 C C . GLU A 1 175 ? 9.914 -16.203 3.822 1 96.62 175 GLU A C 1
ATOM 1370 O O . GLU A 1 175 ? 11.117 -15.969 4.004 1 96.62 175 GLU A O 1
ATOM 1375 N N . ALA A 1 176 ? 8.992 -15.344 4.16 1 94.19 176 ALA A N 1
ATOM 1376 C CA . ALA A 1 176 ? 9.352 -14.055 4.742 1 94.1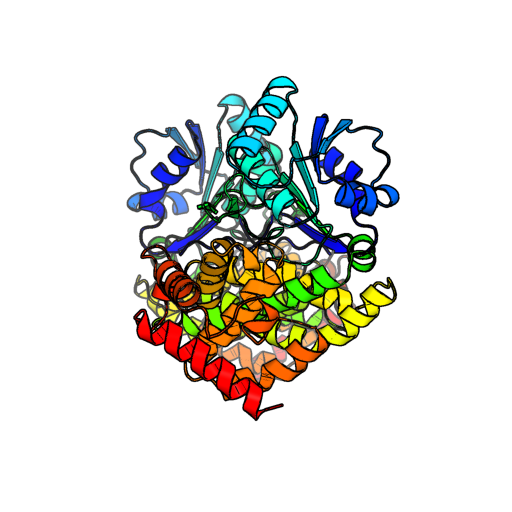9 176 ALA A CA 1
ATOM 1377 C C . ALA A 1 176 ? 10.078 -14.227 6.066 1 94.19 176 ALA A C 1
ATOM 1379 O O . ALA A 1 176 ? 11.094 -13.57 6.316 1 94.19 176 ALA A O 1
ATOM 1380 N N . LYS A 1 177 ? 9.547 -15.086 6.914 1 92.69 177 LYS A N 1
ATOM 1381 C CA . LYS A 1 177 ? 10.141 -15.336 8.227 1 92.69 177 LYS A CA 1
ATOM 1382 C C . LYS A 1 177 ? 11.594 -15.789 8.094 1 92.69 177 LYS A C 1
ATOM 1384 O O . LYS A 1 177 ? 12.438 -15.445 8.922 1 92.69 177 LYS A O 1
ATOM 1389 N N . SER A 1 178 ? 11.852 -16.5 7.066 1 92.75 178 SER A N 1
ATOM 1390 C CA . SER A 1 178 ? 13.18 -17.078 6.867 1 92.75 178 SER A CA 1
ATOM 1391 C C . SER A 1 178 ? 14.164 -16.016 6.363 1 92.75 178 SER A C 1
ATOM 1393 O O . SER A 1 178 ? 15.383 -16.234 6.402 1 92.75 178 SER A O 1
ATOM 1395 N N . LEU A 1 179 ? 13.695 -14.898 5.918 1 91.56 179 LEU A N 1
ATOM 1396 C CA . LEU A 1 179 ? 14.555 -13.93 5.242 1 91.56 179 LEU A CA 1
ATOM 1397 C C . LEU A 1 179 ? 14.93 -12.789 6.18 1 91.56 179 LEU A C 1
ATOM 1399 O O . LEU A 1 179 ? 15.836 -12.008 5.887 1 91.56 179 LEU A O 1
ATOM 1403 N N . ILE A 1 180 ? 14.258 -12.617 7.328 1 87.44 180 ILE A N 1
ATOM 1404 C CA . ILE A 1 180 ? 14.445 -11.43 8.148 1 87.44 180 ILE A CA 1
ATOM 1405 C C . ILE A 1 180 ? 15.461 -11.703 9.242 1 87.44 180 ILE A C 1
ATOM 1407 O O . ILE A 1 180 ? 15.562 -10.953 10.219 1 87.44 180 ILE A O 1
ATOM 1411 N N . HIS A 1 181 ? 16.266 -12.641 9.164 1 80.44 181 HIS A N 1
ATOM 1412 C CA . HIS A 1 181 ? 17.188 -13.117 10.188 1 80.44 181 HIS A CA 1
ATOM 1413 C C . HIS A 1 181 ? 18.297 -12.109 10.445 1 80.44 181 HIS A C 1
ATOM 1415 O O . HIS A 1 181 ? 18.859 -12.07 11.539 1 80.44 181 HIS A O 1
ATOM 1421 N N . SER A 1 182 ? 18.547 -11.266 9.562 1 78.38 182 SER A N 1
ATOM 1422 C CA . SER A 1 182 ? 19.703 -10.383 9.711 1 78.38 182 SER A CA 1
ATOM 1423 C C . SER A 1 182 ? 19.266 -8.945 9.969 1 78.38 182 SER A C 1
ATOM 1425 O O . SER A 1 182 ? 20.109 -8.047 10.094 1 78.38 182 SER A O 1
ATOM 1427 N N . LEU A 1 183 ? 18.016 -8.758 10.062 1 81.25 183 LEU A N 1
ATOM 1428 C CA . LEU A 1 183 ? 17.531 -7.391 10.203 1 81.25 183 LEU A CA 1
ATOM 1429 C C . LEU A 1 183 ? 17.203 -7.074 11.664 1 81.25 183 LEU A C 1
ATOM 1431 O O . LEU A 1 183 ? 16.266 -7.629 12.227 1 81.25 183 LEU A O 1
ATOM 1435 N N . ASP A 1 184 ? 18.062 -6.191 12.32 1 82.94 184 ASP A N 1
ATOM 1436 C CA . ASP A 1 184 ? 17.828 -5.688 13.672 1 82.94 184 ASP A CA 1
ATOM 1437 C C . ASP A 1 184 ? 18.312 -4.246 13.812 1 82.94 184 ASP A C 1
ATOM 1439 O O . ASP A 1 184 ? 19.516 -3.982 13.789 1 82.94 184 ASP A O 1
ATOM 1443 N N . PRO A 1 185 ? 17.453 -3.268 14.07 1 87.38 185 PRO A N 1
ATOM 1444 C CA . PRO A 1 185 ? 15.992 -3.391 14.133 1 87.38 185 PRO A CA 1
ATOM 1445 C C . PRO A 1 185 ? 15.352 -3.605 12.766 1 87.38 185 PRO A C 1
ATOM 1447 O O . PRO A 1 185 ? 15.984 -3.33 11.742 1 87.38 185 PRO A O 1
ATOM 1450 N N . LEU A 1 186 ? 14.117 -4.098 12.781 1 90.06 186 LEU A N 1
ATOM 1451 C CA . LEU A 1 186 ? 13.375 -4.281 11.539 1 90.06 186 LEU A CA 1
ATOM 1452 C C . LEU A 1 186 ? 12.867 -2.947 11.008 1 90.06 186 LEU A C 1
ATOM 1454 O O . LEU A 1 186 ? 12.188 -2.205 11.727 1 90.06 186 LEU A O 1
ATOM 1458 N N . PRO A 1 187 ? 13.164 -2.641 9.781 1 92.25 187 PRO A N 1
ATOM 1459 C CA . PRO A 1 187 ? 12.555 -1.453 9.18 1 92.25 187 PRO A CA 1
ATOM 1460 C C . PRO A 1 187 ? 11.031 -1.508 9.188 1 92.25 187 PRO A C 1
ATOM 1462 O O . PRO A 1 187 ? 10.445 -2.596 9.164 1 92.25 187 PRO A O 1
ATOM 1465 N N . VAL A 1 188 ? 10.438 -0.369 9.203 1 95.5 188 VAL A N 1
ATOM 1466 C CA . VAL A 1 188 ? 8.984 -0.264 9.336 1 95.5 188 VAL A CA 1
ATOM 1467 C C . VAL A 1 188 ? 8.312 -1.005 8.18 1 95.5 188 VAL A C 1
ATOM 1469 O O . VAL A 1 188 ? 7.344 -1.743 8.391 1 95.5 188 VAL A O 1
ATOM 1472 N N . SER A 1 189 ? 8.773 -0.836 6.945 1 95.19 189 SER A N 1
ATOM 1473 C CA . SER A 1 189 ? 8.18 -1.496 5.789 1 95.19 189 SER A CA 1
ATOM 1474 C C . SER A 1 189 ? 8.258 -3.014 5.918 1 95.19 189 SER A C 1
ATOM 1476 O O . SER A 1 189 ? 7.324 -3.723 5.531 1 95.19 189 SER A O 1
ATOM 1478 N N . VAL A 1 190 ? 9.352 -3.529 6.469 1 94.62 190 VAL A N 1
ATOM 1479 C CA . VAL A 1 190 ? 9.523 -4.965 6.656 1 94.62 190 VAL A CA 1
ATOM 1480 C C . VAL A 1 190 ? 8.586 -5.457 7.754 1 94.62 190 VAL A C 1
ATOM 1482 O O . VAL A 1 190 ? 8.062 -6.574 7.68 1 94.62 190 VAL A O 1
ATOM 1485 N N . GLN A 1 191 ? 8.367 -4.621 8.773 1 95.31 191 GLN A N 1
ATOM 1486 C CA . GLN A 1 191 ? 7.391 -4.969 9.805 1 95.31 191 GLN A CA 1
ATOM 1487 C C . GLN A 1 191 ? 6 -5.148 9.195 1 95.31 191 GLN A C 1
ATOM 1489 O O . GLN A 1 191 ? 5.289 -6.098 9.531 1 95.31 191 GLN A O 1
ATOM 1494 N N . ILE A 1 192 ? 5.668 -4.258 8.328 1 96.44 192 ILE A N 1
ATOM 1495 C CA . ILE A 1 192 ? 4.375 -4.32 7.656 1 96.44 192 ILE A CA 1
ATOM 1496 C C . ILE A 1 192 ? 4.293 -5.598 6.824 1 96.44 192 ILE A C 1
ATOM 1498 O O . ILE A 1 192 ? 3.273 -6.293 6.84 1 96.44 192 ILE A O 1
ATOM 1502 N N . ALA A 1 193 ? 5.352 -5.898 6.074 1 96.12 193 ALA A N 1
ATOM 1503 C CA . ALA A 1 193 ? 5.402 -7.105 5.254 1 96.12 193 ALA A CA 1
ATOM 1504 C C . ALA A 1 193 ? 5.211 -8.359 6.109 1 96.12 193 ALA A C 1
ATOM 1506 O O . ALA A 1 193 ? 4.453 -9.258 5.738 1 96.12 193 ALA A O 1
ATOM 1507 N N . LEU A 1 194 ? 5.887 -8.398 7.215 1 95.31 194 LEU A N 1
ATOM 1508 C CA . LEU A 1 194 ? 5.812 -9.547 8.109 1 95.31 194 LEU A CA 1
ATOM 1509 C C . LEU A 1 194 ? 4.418 -9.68 8.711 1 95.31 194 LEU A C 1
ATOM 1511 O O . LEU A 1 194 ? 3.904 -10.797 8.859 1 95.31 194 LEU A O 1
ATOM 1515 N N . GLN A 1 195 ? 3.838 -8.578 9.07 1 95.94 195 GLN A N 1
ATOM 1516 C CA . GLN A 1 195 ? 2.479 -8.602 9.602 1 95.94 195 GLN A CA 1
ATOM 1517 C C . GLN A 1 195 ? 1.488 -9.109 8.555 1 95.94 195 GLN A C 1
ATOM 1519 O O . GLN A 1 195 ? 0.571 -9.867 8.875 1 95.94 195 GLN A O 1
ATOM 1524 N N . ALA A 1 196 ? 1.659 -8.633 7.34 1 97.25 196 ALA A N 1
ATOM 1525 C CA . ALA A 1 196 ? 0.807 -9.109 6.254 1 97.25 196 ALA A CA 1
ATOM 1526 C C . ALA A 1 196 ? 0.983 -10.609 6.043 1 97.25 196 ALA A C 1
ATOM 1528 O O . ALA A 1 196 ? 0.004 -11.336 5.859 1 97.25 196 ALA A O 1
ATOM 1529 N N . ALA A 1 197 ? 2.236 -11.086 6.066 1 97.12 197 ALA A N 1
ATOM 1530 C CA . ALA A 1 197 ? 2.533 -12.508 5.898 1 97.12 197 ALA A CA 1
ATOM 1531 C C . ALA A 1 197 ? 1.886 -13.336 7.004 1 97.12 197 ALA A C 1
ATOM 1533 O O . ALA A 1 197 ? 1.301 -14.383 6.738 1 97.12 197 ALA A O 1
ATOM 1534 N N . ARG A 1 198 ? 2 -12.852 8.188 1 97 198 ARG A N 1
ATOM 1535 C CA . ARG A 1 198 ? 1.388 -13.547 9.312 1 97 198 ARG A CA 1
ATOM 1536 C C . ARG A 1 198 ? -0.129 -13.602 9.164 1 97 198 ARG A C 1
ATOM 1538 O O . ARG A 1 198 ? -0.746 -14.633 9.43 1 97 198 ARG A O 1
ATOM 1545 N N . LEU A 1 199 ? -0.708 -12.508 8.789 1 97.62 199 LEU A N 1
ATOM 1546 C CA . LEU A 1 199 ? -2.152 -12.453 8.594 1 97.62 199 LEU A CA 1
ATOM 1547 C C . LEU A 1 199 ? -2.592 -13.422 7.504 1 97.62 199 LEU A C 1
ATOM 1549 O O . LEU A 1 199 ? -3.676 -14.008 7.582 1 97.62 199 LEU A O 1
ATOM 1553 N N . CYS A 1 200 ? -1.794 -13.586 6.445 1 97.81 200 CYS A N 1
ATOM 1554 C CA . CYS A 1 200 ? -2.068 -14.602 5.441 1 97.81 200 CYS A CA 1
ATOM 1555 C C . CYS A 1 200 ? -2.207 -15.977 6.086 1 97.81 200 CYS A C 1
ATOM 1557 O O . CYS A 1 200 ? -3.215 -16.656 5.887 1 97.81 200 CYS A O 1
ATOM 1559 N N . LYS A 1 201 ? -1.164 -16.344 6.828 1 97.81 201 LYS A N 1
ATOM 1560 C CA . LYS A 1 201 ? -1.165 -17.656 7.469 1 97.81 201 LYS A CA 1
ATOM 1561 C C . LYS A 1 201 ? -2.395 -17.828 8.352 1 97.81 201 LYS A C 1
ATOM 1563 O O . LYS A 1 201 ? -3.111 -18.828 8.234 1 97.81 201 LYS A O 1
ATOM 1568 N N . ASP A 1 202 ? -2.684 -16.844 9.195 1 97.69 202 ASP A N 1
ATOM 1569 C CA . ASP A 1 202 ? -3.777 -16.953 10.156 1 97.69 202 ASP A CA 1
ATOM 1570 C C . ASP A 1 202 ? -5.125 -17.062 9.453 1 97.69 202 ASP A C 1
ATOM 1572 O O . ASP A 1 202 ? -5.941 -17.922 9.789 1 97.69 202 ASP A O 1
ATOM 1576 N N . LEU A 1 203 ? -5.375 -16.234 8.492 1 97.81 203 LEU A N 1
ATOM 1577 C CA . LEU A 1 203 ? -6.641 -16.219 7.773 1 97.81 203 LEU A CA 1
ATOM 1578 C C . LEU A 1 203 ? -6.836 -17.516 6.996 1 97.81 203 LEU A C 1
ATOM 1580 O O . LEU A 1 203 ? -7.934 -18.078 6.977 1 97.81 203 LEU A O 1
ATOM 1584 N N . LEU A 1 204 ? -5.773 -17.969 6.367 1 98.38 204 LEU A N 1
ATOM 1585 C CA . LEU A 1 204 ? -5.91 -19.156 5.523 1 98.38 204 LEU A CA 1
ATOM 1586 C C . LEU A 1 204 ? -6.113 -20.406 6.371 1 98.38 204 LEU A C 1
ATOM 1588 O O . LEU A 1 204 ? -6.867 -21.297 5.984 1 98.38 204 LEU A O 1
ATOM 1592 N N . LEU A 1 205 ? -5.434 -20.516 7.492 1 97.94 205 LEU A N 1
ATOM 1593 C CA . LEU A 1 205 ? -5.648 -21.641 8.383 1 97.94 205 LEU A CA 1
ATOM 1594 C C . LEU A 1 205 ? -7.082 -21.672 8.898 1 97.94 205 LEU A C 1
ATOM 1596 O O . LEU A 1 205 ? -7.656 -22.734 9.109 1 97.94 205 LEU A O 1
ATOM 1600 N N . GLU A 1 206 ? -7.66 -20.484 9.016 1 97.5 206 GLU A N 1
ATOM 1601 C CA . GLU A 1 206 ? -8.984 -20.359 9.625 1 97.5 206 GLU A CA 1
ATOM 1602 C C . GLU A 1 206 ? -10.086 -20.438 8.57 1 97.5 206 GLU A C 1
ATOM 1604 O O . GLU A 1 206 ? -11.133 -21.047 8.805 1 97.5 206 GLU A O 1
ATOM 1609 N N . LYS A 1 207 ? -9.867 -19.812 7.422 1 98.19 207 LYS A N 1
ATOM 1610 C CA . LYS A 1 207 ? -10.992 -19.5 6.539 1 98.19 207 LYS A CA 1
ATOM 1611 C C . LYS A 1 207 ? -10.938 -20.344 5.266 1 98.19 207 LYS A C 1
ATOM 1613 O O . LYS A 1 207 ? -11.891 -20.375 4.488 1 98.19 207 LYS A O 1
ATOM 1618 N N . SER A 1 208 ? -9.922 -21.141 5.023 1 98.62 208 SER A N 1
ATOM 1619 C CA . SER A 1 208 ? -9.742 -21.844 3.754 1 98.62 208 SER A CA 1
ATOM 1620 C C . SER A 1 208 ? -10.883 -22.828 3.502 1 98.62 208 SER A C 1
ATOM 1622 O O . SER A 1 208 ? -11.484 -22.828 2.428 1 98.62 208 SER A O 1
ATOM 1624 N N . LEU A 1 209 ? -11.195 -23.688 4.473 1 98.56 209 LEU A N 1
ATOM 1625 C CA . LEU A 1 209 ? -12.172 -24.75 4.254 1 98.56 209 LEU A CA 1
ATOM 1626 C C . LEU A 1 209 ? -13.562 -24.156 4.02 1 98.56 209 LEU A C 1
ATOM 1628 O O . LEU A 1 209 ? -14.242 -24.531 3.057 1 98.56 209 LEU A O 1
ATOM 1632 N N . PRO A 1 210 ? -14.008 -23.156 4.863 1 98.56 210 PRO A N 1
ATOM 1633 C CA . PRO A 1 210 ? -15.297 -22.547 4.547 1 98.56 210 PRO A CA 1
ATOM 1634 C C . PRO A 1 210 ? -15.297 -21.828 3.197 1 98.56 210 PRO A C 1
ATOM 1636 O O . PRO A 1 210 ? -16.328 -21.781 2.523 1 98.56 210 PRO A O 1
ATOM 1639 N N . ALA A 1 211 ? -14.219 -21.266 2.793 1 98.69 211 ALA A N 1
ATOM 1640 C CA . ALA A 1 211 ? -14.125 -20.594 1.496 1 98.69 211 ALA A CA 1
ATOM 1641 C C . ALA A 1 211 ? -14.266 -21.609 0.355 1 98.69 211 ALA A C 1
ATOM 1643 O O . ALA A 1 211 ? -14.922 -21.328 -0.65 1 98.69 211 ALA A O 1
ATOM 1644 N N . ILE A 1 212 ? -13.617 -22.75 0.525 1 98.56 212 ILE A N 1
ATOM 1645 C CA . ILE A 1 212 ? -13.719 -23.812 -0.473 1 98.56 212 ILE A CA 1
ATOM 1646 C C . ILE A 1 212 ? -15.172 -24.266 -0.6 1 98.56 212 ILE A C 1
ATOM 1648 O O . ILE A 1 212 ? -15.68 -24.453 -1.71 1 98.56 212 ILE A O 1
ATOM 1652 N N . GLU A 1 213 ? -15.82 -24.453 0.491 1 98.56 213 GLU A N 1
ATOM 1653 C CA . GLU A 1 213 ? -17.234 -24.812 0.49 1 98.56 213 GLU A CA 1
ATOM 1654 C C . GLU A 1 213 ? -18.078 -23.766 -0.236 1 98.56 213 GLU A C 1
ATOM 1656 O O . GLU A 1 213 ? -19.016 -24.109 -0.95 1 98.56 213 GLU A O 1
ATOM 1661 N N . ALA A 1 214 ? -17.766 -22.516 0.004 1 98.69 214 ALA A N 1
ATOM 1662 C CA . ALA A 1 214 ? -18.484 -21.438 -0.66 1 98.69 214 ALA A CA 1
ATOM 1663 C C . ALA A 1 214 ? -18.344 -21.531 -2.176 1 98.69 214 ALA A C 1
ATOM 1665 O O . ALA A 1 214 ? -19.328 -21.375 -2.904 1 98.69 214 ALA A O 1
ATOM 1666 N N . VAL A 1 215 ? -17.172 -21.797 -2.695 1 98.56 215 VAL A N 1
ATOM 1667 C CA . VAL A 1 215 ? -16.922 -21.922 -4.129 1 98.56 215 VAL A CA 1
ATOM 1668 C C . VAL A 1 215 ? -17.641 -23.141 -4.68 1 98.56 215 VAL A C 1
ATOM 1670 O O . VAL A 1 215 ? -18.219 -23.094 -5.766 1 98.56 215 VAL A O 1
ATOM 1673 N N . GLU A 1 216 ? -17.547 -24.25 -3.953 1 98.19 216 GLU A N 1
ATOM 1674 C CA . GLU A 1 216 ? -18.25 -25.453 -4.371 1 98.19 216 GLU A CA 1
ATOM 1675 C C . GLU A 1 216 ? -19.75 -25.219 -4.461 1 98.19 216 GLU A C 1
ATOM 1677 O O . GLU A 1 216 ? -20.422 -25.812 -5.309 1 98.19 216 GLU A O 1
ATOM 1682 N N . ALA A 1 217 ? -20.219 -24.344 -3.662 1 98.31 217 ALA A N 1
ATOM 1683 C CA . ALA A 1 217 ? -21.625 -24 -3.668 1 98.31 217 ALA A CA 1
ATOM 1684 C C . ALA A 1 217 ? -21.906 -22.797 -4.574 1 98.31 217 ALA A C 1
ATOM 1686 O O . ALA A 1 217 ? -23.047 -22.359 -4.723 1 98.31 217 ALA A O 1
ATOM 1687 N N . GLN A 1 218 ? -20.844 -22.234 -5.141 1 98.25 218 GLN A N 1
ATOM 1688 C CA . GLN A 1 218 ? -20.922 -21.062 -6.008 1 98.25 218 GLN A CA 1
ATOM 1689 C C . GLN A 1 218 ? -21.609 -19.891 -5.301 1 98.25 218 GLN A C 1
ATOM 1691 O O . GLN A 1 218 ? -22.516 -19.266 -5.855 1 98.25 218 GLN A O 1
ATOM 1696 N N . LYS A 1 219 ? -21.125 -19.641 -4.082 1 98.31 219 LYS A N 1
ATOM 1697 C CA . LYS A 1 219 ? -21.641 -18.547 -3.254 1 98.31 219 LYS A CA 1
ATOM 1698 C C . LYS A 1 219 ? -20.531 -17.594 -2.848 1 98.31 219 LYS A C 1
ATOM 1700 O O . LYS A 1 219 ? -19.391 -18.016 -2.6 1 98.31 219 LYS A O 1
ATOM 1705 N N . VAL A 1 220 ? -20.938 -16.359 -2.779 1 98.38 220 VAL A N 1
ATOM 1706 C CA . VAL A 1 220 ? -20.031 -15.352 -2.246 1 98.38 220 VAL A CA 1
ATOM 1707 C C . VAL A 1 220 ? -20.266 -15.18 -0.747 1 98.38 220 VAL A C 1
ATOM 1709 O O . VAL A 1 220 ? -21.344 -14.75 -0.328 1 98.38 220 VAL A O 1
ATOM 1712 N N . THR A 1 221 ? -19.312 -15.562 0.072 1 97.81 221 THR A N 1
ATOM 1713 C CA . THR A 1 221 ? -19.391 -15.445 1.523 1 97.81 221 THR A CA 1
ATOM 1714 C C . THR A 1 221 ? -18.234 -14.594 2.057 1 97.81 221 THR A C 1
ATOM 1716 O O . THR A 1 221 ? -17.281 -14.305 1.33 1 97.81 221 THR A O 1
ATOM 1719 N N . ASP A 1 222 ? -18.359 -14.164 3.297 1 96.75 222 ASP A N 1
ATOM 1720 C CA . ASP A 1 222 ? -17.297 -13.406 3.936 1 96.75 222 ASP A CA 1
ATOM 1721 C C . ASP A 1 222 ? -16 -14.211 4.004 1 96.75 222 ASP A C 1
ATOM 1723 O O . ASP A 1 222 ? -14.914 -13.656 3.891 1 96.75 222 ASP A O 1
ATOM 1727 N N . ASP A 1 223 ? -16.141 -15.492 4.211 1 97.88 223 ASP A N 1
ATOM 1728 C CA . ASP A 1 223 ? -14.977 -16.359 4.258 1 97.88 223 ASP A CA 1
ATOM 1729 C C . ASP A 1 223 ? -14.266 -16.406 2.906 1 97.88 223 ASP A C 1
ATOM 1731 O O . ASP A 1 223 ? -13.031 -16.328 2.844 1 97.88 223 ASP A O 1
ATOM 1735 N N . LEU A 1 224 ? -15.078 -16.531 1.863 1 98.5 224 LEU A N 1
ATOM 1736 C CA . LEU A 1 224 ? -14.484 -16.516 0.53 1 98.5 224 LEU A CA 1
ATOM 1737 C C . LEU A 1 224 ? -13.781 -15.195 0.256 1 98.5 224 LEU A C 1
ATOM 1739 O O . LEU A 1 224 ? -12.648 -15.18 -0.235 1 98.5 224 LEU A O 1
ATOM 1743 N N . LEU A 1 225 ? -14.422 -14.094 0.623 1 98.06 225 LEU A N 1
ATOM 1744 C CA . LEU A 1 225 ? -13.828 -12.781 0.405 1 98.06 225 LEU A CA 1
ATOM 1745 C C . LEU A 1 225 ? -12.508 -12.648 1.157 1 98.06 225 LEU A C 1
ATOM 1747 O O . LEU A 1 225 ? -11.539 -12.102 0.629 1 98.06 225 LEU A O 1
ATOM 1751 N N . ALA A 1 226 ? -12.469 -13.141 2.34 1 97.75 226 ALA A N 1
ATOM 1752 C CA . ALA A 1 226 ? -11.25 -13.078 3.145 1 97.75 226 ALA A CA 1
ATOM 1753 C C . ALA A 1 226 ? -10.117 -13.844 2.475 1 97.75 226 ALA A C 1
ATOM 1755 O O . ALA A 1 226 ? -8.977 -13.367 2.432 1 97.75 226 ALA A O 1
ATOM 1756 N N . VAL A 1 227 ? -10.422 -15.016 1.951 1 98.56 227 VAL A N 1
ATOM 1757 C CA . VAL A 1 227 ? -9.398 -15.836 1.32 1 98.56 227 VAL A CA 1
ATOM 1758 C C . VAL A 1 227 ? -8.961 -15.203 0.003 1 98.56 227 VAL A C 1
ATOM 1760 O O . VAL A 1 227 ? -7.773 -15.188 -0.325 1 98.56 227 VAL A O 1
ATOM 1763 N N . VAL A 1 228 ? -9.891 -14.672 -0.748 1 98.62 228 VAL A N 1
ATOM 1764 C CA . VAL A 1 228 ? -9.578 -13.977 -1.989 1 98.62 228 VAL A CA 1
ATOM 1765 C C . VAL A 1 228 ? -8.625 -12.82 -1.705 1 98.62 228 VAL A C 1
ATOM 1767 O O . VAL A 1 228 ? -7.609 -12.656 -2.389 1 98.62 228 VAL A O 1
ATOM 1770 N N . GLU A 1 229 ? -8.883 -12.086 -0.682 1 98.19 229 GLU A N 1
ATOM 1771 C CA . GLU A 1 229 ? -8.055 -10.93 -0.353 1 98.19 229 GLU A CA 1
ATOM 1772 C C . GLU A 1 229 ? -6.734 -11.359 0.281 1 98.19 229 GLU A C 1
ATOM 1774 O O . GLU A 1 229 ? -5.711 -10.688 0.114 1 98.19 229 GLU A O 1
ATOM 1779 N N . ALA A 1 230 ? -6.742 -12.461 0.994 1 98.25 230 ALA A N 1
ATOM 1780 C CA . ALA A 1 230 ? -5.469 -13.008 1.449 1 98.25 230 ALA A CA 1
ATOM 1781 C C . ALA A 1 230 ? -4.559 -13.336 0.268 1 98.25 230 ALA A C 1
ATOM 1783 O O . ALA A 1 230 ? -3.385 -12.969 0.257 1 98.25 230 ALA A O 1
ATOM 1784 N N . ASN A 1 231 ? -5.133 -13.992 -0.745 1 98.44 231 ASN A N 1
ATOM 1785 C CA . ASN A 1 231 ? -4.355 -14.461 -1.887 1 98.44 231 ASN A CA 1
ATOM 1786 C C . ASN A 1 231 ? -3.883 -13.305 -2.76 1 98.44 231 ASN A C 1
ATOM 1788 O O . ASN A 1 231 ? -2.777 -13.344 -3.305 1 98.44 231 ASN A O 1
ATOM 1792 N N . ILE A 1 232 ? -4.695 -12.289 -2.908 1 98.38 232 ILE A N 1
ATOM 1793 C CA . ILE A 1 232 ? -4.383 -11.234 -3.863 1 98.38 232 ILE A CA 1
ATOM 1794 C C . ILE A 1 232 ? -3.754 -10.047 -3.133 1 98.38 232 ILE A C 1
ATOM 1796 O O . ILE A 1 232 ? -2.58 -9.734 -3.342 1 98.38 232 ILE A O 1
ATOM 1800 N N . LEU A 1 233 ? -4.453 -9.531 -2.158 1 98.19 233 LEU A N 1
ATOM 1801 C CA . LEU A 1 233 ? -4.059 -8.305 -1.484 1 98.19 233 LEU A CA 1
ATOM 1802 C C . LEU A 1 233 ? -2.918 -8.555 -0.505 1 98.19 233 LEU A C 1
ATOM 1804 O O . LEU A 1 233 ? -1.819 -8.023 -0.671 1 98.19 233 LEU A O 1
ATOM 1808 N N . LEU A 1 234 ? -3.152 -9.43 0.499 1 98.19 234 LEU A N 1
ATOM 1809 C CA . LEU A 1 234 ? -2.137 -9.672 1.518 1 98.19 234 LEU A CA 1
ATOM 1810 C C . LEU A 1 234 ? -0.887 -10.297 0.904 1 98.19 234 LEU A C 1
ATOM 1812 O O . LEU A 1 234 ? 0.233 -9.883 1.214 1 98.19 234 LEU A O 1
ATOM 1816 N N . GLY A 1 235 ? -1.108 -11.281 0.077 1 97.38 235 GLY A N 1
ATOM 1817 C CA . GLY A 1 235 ? 0.031 -11.891 -0.594 1 97.38 235 GLY A CA 1
ATOM 1818 C C . GLY A 1 235 ? 0.899 -10.883 -1.323 1 97.38 235 GLY A C 1
ATOM 1819 O O . GLY A 1 235 ? 2.129 -10.945 -1.25 1 97.38 235 GLY A O 1
ATOM 1820 N N . GLY A 1 236 ? 0.25 -10.008 -2.049 1 97 236 GLY A N 1
ATOM 1821 C CA . GLY A 1 236 ? 0.972 -8.977 -2.779 1 97 236 GLY A CA 1
ATOM 1822 C C . GLY A 1 236 ? 1.691 -7.996 -1.874 1 97 236 GLY A C 1
ATOM 1823 O O . GLY A 1 236 ? 2.766 -7.5 -2.217 1 97 236 GLY A O 1
ATOM 1824 N N . MET A 1 237 ? 1.129 -7.715 -0.713 1 97.44 237 MET A N 1
ATOM 1825 C CA . MET A 1 237 ? 1.718 -6.762 0.223 1 97.44 237 MET A CA 1
ATOM 1826 C C . MET A 1 237 ? 3.057 -7.27 0.748 1 97.44 237 MET A C 1
ATOM 1828 O O . MET A 1 237 ? 3.967 -6.48 1.008 1 97.44 237 MET A O 1
ATOM 1832 N N . VAL A 1 238 ? 3.182 -8.562 0.929 1 96.81 238 VAL A N 1
ATOM 1833 C CA . VAL A 1 238 ? 4.391 -9.117 1.529 1 96.81 238 VAL A CA 1
ATOM 1834 C C . VAL A 1 238 ? 5.605 -8.734 0.689 1 96.81 238 VAL A C 1
ATOM 1836 O O . VAL A 1 238 ? 6.559 -8.133 1.198 1 96.81 238 VAL A O 1
ATOM 1839 N N . GLY A 1 239 ? 5.508 -9.023 -0.574 1 94.12 239 GLY A N 1
ATOM 1840 C CA . GLY A 1 239 ? 6.602 -8.633 -1.453 1 94.12 239 GLY A CA 1
ATOM 1841 C C . GLY A 1 239 ? 6.684 -7.137 -1.675 1 94.12 239 GLY A C 1
ATOM 1842 O O . GLY A 1 239 ? 7.777 -6.578 -1.777 1 94.12 239 GLY A O 1
ATOM 1843 N N . GLY A 1 240 ? 5.57 -6.473 -1.754 1 95.69 240 GLY A N 1
ATOM 1844 C CA . GLY A 1 240 ? 5.516 -5.047 -2.051 1 95.69 240 GLY A CA 1
ATOM 1845 C C . GLY A 1 240 ? 6.16 -4.191 -0.981 1 95.69 240 GLY A C 1
ATOM 1846 O O . GLY A 1 240 ? 6.797 -3.18 -1.289 1 95.69 240 GLY A O 1
ATOM 1847 N N . TYR A 1 241 ? 6.012 -4.578 0.26 1 96.12 241 TYR A N 1
ATOM 1848 C CA . TYR A 1 241 ? 6.57 -3.805 1.365 1 96.12 241 TYR A CA 1
ATOM 1849 C C . TYR A 1 241 ? 7.922 -4.363 1.793 1 96.12 241 TYR A C 1
ATOM 1851 O O . TYR A 1 241 ? 8.789 -3.619 2.262 1 96.12 241 TYR A O 1
ATOM 1859 N N . GLY A 1 242 ? 8.117 -5.582 1.563 1 92.5 242 GLY A N 1
ATOM 1860 C CA . GLY A 1 242 ? 9.312 -6.23 2.084 1 92.5 242 GLY A CA 1
ATOM 1861 C C . GLY A 1 242 ? 10.477 -6.207 1.112 1 92.5 242 GLY A C 1
ATOM 1862 O O . GLY A 1 242 ? 11.625 -6.438 1.502 1 92.5 242 GLY A O 1
ATOM 1863 N N . ASP A 1 243 ? 10.188 -5.859 -0.128 1 86.12 243 ASP A N 1
ATOM 1864 C CA . ASP A 1 243 ? 11.211 -5.918 -1.166 1 86.12 243 ASP A CA 1
ATOM 1865 C C . ASP A 1 243 ? 11.961 -7.25 -1.127 1 86.12 243 ASP A C 1
ATOM 1867 O O . ASP A 1 243 ? 11.344 -8.312 -1.161 1 86.12 243 ASP A O 1
ATOM 1871 N N . TYR A 1 244 ? 13.25 -7.219 -0.865 1 78.5 244 TYR A N 1
ATOM 1872 C CA . TYR A 1 244 ? 14.086 -8.414 -0.82 1 78.5 244 TYR A CA 1
ATOM 1873 C C . TYR A 1 244 ? 13.656 -9.336 0.31 1 78.5 244 TYR A C 1
ATOM 1875 O O . TYR A 1 244 ? 13.695 -10.562 0.166 1 78.5 244 TYR A O 1
ATOM 1883 N N . TYR A 1 245 ? 13.094 -8.828 1.336 1 78.25 245 TYR A N 1
ATOM 1884 C CA . TYR A 1 245 ? 12.797 -9.594 2.541 1 78.25 245 TYR A CA 1
ATOM 1885 C C . TYR A 1 245 ? 11.383 -10.156 2.494 1 78.25 245 TYR A C 1
ATOM 1887 O O . TYR A 1 245 ? 11.016 -11 3.314 1 78.25 245 TYR A O 1
ATOM 1895 N N . GLY A 1 246 ? 10.633 -9.672 1.629 1 77.38 246 GLY A N 1
ATOM 1896 C CA . GLY A 1 246 ? 9.281 -10.188 1.462 1 77.38 246 GLY A CA 1
ATOM 1897 C C . GLY A 1 246 ? 9.117 -11.031 0.213 1 77.38 246 GLY A C 1
ATOM 1898 O O . GLY A 1 246 ? 8 -11.445 -0.118 1 77.38 246 GLY A O 1
ATOM 1899 N N . ARG A 1 247 ? 10.227 -11.25 -0.342 1 76.81 247 ARG A N 1
ATOM 1900 C CA . ARG A 1 247 ? 10.148 -12.008 -1.587 1 76.81 247 ARG A CA 1
ATOM 1901 C C . ARG A 1 247 ? 10.242 -13.508 -1.323 1 76.81 247 ARG A C 1
ATOM 1903 O O . ARG A 1 247 ? 9.945 -13.969 -0.219 1 76.81 247 ARG A O 1
ATOM 1910 N N . VAL A 1 248 ? 10.57 -14.195 -2.281 1 86.25 248 VAL A N 1
ATOM 1911 C CA . VAL A 1 248 ? 10.539 -15.656 -2.309 1 86.25 248 VAL A CA 1
ATOM 1912 C C . VAL A 1 248 ? 11.852 -16.203 -1.74 1 86.25 248 VAL A C 1
ATOM 1914 O O . VAL A 1 248 ? 12.844 -15.484 -1.639 1 86.25 248 VAL A O 1
ATOM 1917 N N . ALA A 1 249 ? 11.797 -17.328 -1.131 1 94.69 249 ALA A N 1
ATOM 1918 C CA . ALA A 1 249 ? 12.938 -18.062 -0.59 1 94.69 249 ALA A CA 1
ATOM 1919 C C . ALA A 1 249 ? 13.031 -19.453 -1.203 1 94.69 249 ALA A C 1
ATOM 1921 O O . ALA A 1 249 ? 13.047 -19.609 -2.428 1 94.69 249 ALA A O 1
ATOM 1922 N N . ALA A 1 250 ? 13.148 -20.469 -0.414 1 96.81 250 ALA A N 1
ATOM 1923 C CA . ALA A 1 250 ? 13.398 -21.797 -0.939 1 96.81 250 ALA A CA 1
ATOM 1924 C C . ALA A 1 250 ? 12.133 -22.391 -1.564 1 96.81 250 ALA A C 1
ATOM 1926 O O . ALA A 1 250 ? 12.211 -23.141 -2.545 1 96.81 250 ALA A O 1
ATOM 1927 N N . ALA A 1 251 ? 10.969 -22.141 -1.01 1 97.56 251 ALA A N 1
ATOM 1928 C CA . ALA A 1 251 ? 9.727 -22.703 -1.546 1 97.56 251 ALA A CA 1
ATOM 1929 C C . ALA A 1 251 ? 9.578 -22.375 -3.029 1 97.56 251 ALA A C 1
ATOM 1931 O O . ALA A 1 251 ? 9.305 -23.266 -3.84 1 97.56 251 ALA A O 1
ATOM 1932 N N . HIS A 1 252 ? 9.828 -21.156 -3.379 1 96.06 252 HIS A N 1
ATOM 1933 C CA . HIS A 1 252 ? 9.68 -20.75 -4.773 1 96.06 252 HIS A CA 1
ATOM 1934 C C . HIS A 1 252 ? 10.844 -21.25 -5.621 1 96.06 252 HIS A C 1
ATOM 1936 O O . HIS A 1 252 ? 10.672 -21.516 -6.812 1 96.06 252 HIS A O 1
ATOM 1942 N N . SER A 1 253 ? 12.008 -21.359 -5.004 1 96.12 253 SER A N 1
ATOM 1943 C CA . SER A 1 253 ? 13.109 -21.984 -5.734 1 96.12 253 SER A CA 1
ATOM 1944 C C . SER A 1 253 ? 12.766 -23.406 -6.133 1 96.12 253 SER A C 1
ATOM 1946 O O . SER A 1 253 ? 13.086 -23.844 -7.234 1 96.12 253 SER A O 1
ATOM 1948 N N . VAL A 1 254 ? 12.164 -24.109 -5.23 1 97.19 254 VAL A N 1
ATOM 1949 C CA . VAL A 1 254 ? 11.727 -25.469 -5.504 1 97.19 254 VAL A CA 1
ATOM 1950 C C . VAL A 1 254 ? 10.648 -25.469 -6.586 1 97.19 254 VAL A C 1
ATOM 1952 O O . VAL A 1 254 ? 10.672 -26.281 -7.504 1 97.19 254 VAL A O 1
ATOM 1955 N N . HIS A 1 255 ? 9.68 -24.547 -6.469 1 95.56 255 HIS A N 1
ATOM 1956 C CA . HIS A 1 255 ? 8.68 -24.375 -7.523 1 95.56 255 HIS A CA 1
ATOM 1957 C C . HIS A 1 255 ? 9.344 -24.203 -8.883 1 95.56 255 HIS A C 1
ATOM 1959 O O . HIS A 1 255 ? 8.992 -24.906 -9.844 1 95.56 255 HIS A O 1
ATOM 1965 N N . ASN A 1 256 ? 10.328 -23.281 -8.961 1 94.69 256 ASN A N 1
ATOM 1966 C CA . ASN A 1 256 ? 11 -23.031 -10.227 1 94.69 256 ASN A CA 1
ATOM 1967 C C . ASN A 1 256 ? 11.672 -24.281 -10.773 1 94.69 256 ASN A C 1
ATOM 1969 O O . ASN A 1 256 ? 11.633 -24.547 -11.977 1 94.69 256 ASN A O 1
ATOM 1973 N N . ALA A 1 257 ? 12.273 -25.031 -9.898 1 95.81 257 ALA A N 1
ATOM 1974 C CA . ALA A 1 257 ? 12.914 -26.281 -10.281 1 95.81 257 ALA A CA 1
ATOM 1975 C C . ALA A 1 257 ? 11.898 -27.266 -10.852 1 95.81 257 ALA A C 1
ATOM 1977 O O . ALA A 1 257 ? 12.156 -27.922 -11.867 1 95.81 257 ALA A O 1
ATOM 1978 N N . LEU A 1 258 ? 10.734 -27.359 -10.258 1 95.5 258 LEU A N 1
ATOM 1979 C CA . LEU A 1 258 ? 9.695 -28.312 -10.656 1 95.5 258 LEU A CA 1
ATOM 1980 C C . LEU A 1 258 ? 9.156 -27.969 -12.039 1 95.5 258 LEU A C 1
ATOM 1982 O O . LEU A 1 258 ? 8.664 -28.859 -12.75 1 95.5 258 LEU A O 1
ATOM 1986 N N . THR A 1 259 ? 9.234 -26.703 -12.445 1 93.06 259 THR A N 1
ATOM 1987 C CA . THR A 1 259 ? 8.742 -26.297 -13.758 1 93.06 259 THR A CA 1
ATOM 1988 C C . THR A 1 259 ? 9.617 -26.875 -14.867 1 93.06 259 THR A C 1
ATOM 1990 O O . THR A 1 259 ? 9.227 -26.891 -16.031 1 93.06 259 THR A O 1
ATOM 1993 N N . HIS A 1 260 ? 10.828 -27.391 -14.516 1 92.38 260 HIS A N 1
ATOM 1994 C CA . HIS A 1 260 ? 11.734 -28 -15.492 1 92.38 260 HIS A CA 1
ATOM 1995 C C . HIS A 1 260 ? 11.523 -29.5 -15.594 1 92.38 260 HIS A C 1
ATOM 1997 O O . HIS A 1 260 ? 12.18 -30.172 -16.391 1 92.38 260 HIS A O 1
ATOM 2003 N N . ILE A 1 261 ? 10.664 -30.016 -14.766 1 92.5 261 ILE A N 1
ATOM 2004 C CA . ILE A 1 261 ? 10.352 -31.438 -14.75 1 92.5 261 ILE A CA 1
ATOM 2005 C C . ILE A 1 261 ? 9.055 -31.688 -15.531 1 92.5 261 ILE A C 1
ATOM 2007 O O . ILE A 1 261 ? 7.984 -31.234 -15.117 1 92.5 261 ILE A O 1
ATOM 2011 N N . ARG A 1 262 ? 9.125 -32.375 -16.531 1 89.06 262 ARG A N 1
ATOM 2012 C CA . ARG A 1 262 ? 8 -32.594 -17.438 1 89.06 262 ARG A CA 1
ATOM 2013 C C . ARG A 1 262 ? 6.797 -33.156 -16.688 1 89.06 262 ARG A C 1
ATOM 2015 O O . ARG A 1 262 ? 5.66 -32.75 -16.938 1 89.06 262 ARG A O 1
ATOM 2022 N N . ALA A 1 263 ? 7.031 -34.062 -15.781 1 89.81 263 ALA A N 1
ATOM 2023 C CA . ALA A 1 263 ? 5.965 -34.719 -15.023 1 89.81 263 ALA A CA 1
ATOM 2024 C C . ALA A 1 263 ? 5.172 -33.719 -14.211 1 89.81 263 ALA A C 1
ATOM 2026 O O . ALA A 1 263 ? 4.023 -33.969 -13.836 1 89.81 263 ALA A O 1
ATOM 2027 N N . CYS A 1 264 ? 5.758 -32.531 -13.953 1 92.06 264 CYS A N 1
ATOM 2028 C CA . CYS A 1 264 ? 5.141 -31.562 -13.078 1 92.06 264 CYS A CA 1
ATOM 2029 C C . CYS A 1 264 ? 4.473 -30.453 -13.883 1 92.06 264 CYS A C 1
ATOM 2031 O O . CYS A 1 264 ? 3.906 -29.516 -13.305 1 92.06 264 CYS A O 1
ATOM 2033 N N . HIS A 1 265 ? 4.469 -30.516 -15.156 1 88.81 265 HIS A N 1
ATOM 2034 C CA . HIS A 1 265 ? 3.994 -29.422 -16 1 88.81 265 HIS A CA 1
ATOM 2035 C C . HIS A 1 265 ? 2.484 -29.25 -15.867 1 88.81 265 HIS A C 1
ATOM 2037 O O . HIS A 1 265 ? 1.97 -28.141 -16.062 1 88.81 265 HIS A O 1
ATOM 2043 N N . SER A 1 266 ? 1.797 -30.297 -15.5 1 89.62 266 SER A N 1
ATOM 2044 C CA . SER A 1 266 ? 0.343 -30.219 -15.406 1 89.62 266 SER A CA 1
ATOM 2045 C C . SER A 1 266 ? -0.09 -29.594 -14.078 1 89.62 266 SER A C 1
ATOM 2047 O O . SER A 1 266 ? -1.249 -29.219 -13.914 1 89.62 266 SER A O 1
ATOM 2049 N N . LEU A 1 267 ? 0.811 -29.516 -13.164 1 93.94 267 LEU A N 1
ATOM 2050 C CA . LEU A 1 267 ? 0.494 -28.969 -11.844 1 93.94 267 LEU A CA 1
ATOM 2051 C C . LEU A 1 267 ? 0.39 -27.438 -11.906 1 93.94 267 LEU A C 1
ATOM 2053 O O . LEU A 1 267 ? 1.137 -26.797 -12.641 1 93.94 267 LEU A O 1
ATOM 2057 N N . LEU A 1 268 ? -0.553 -26.938 -11.156 1 94.56 268 LEU A N 1
ATOM 2058 C CA . LEU A 1 268 ? -0.718 -25.484 -11.039 1 94.56 268 LEU A CA 1
ATOM 2059 C C . LEU A 1 268 ? 0.424 -24.875 -10.234 1 94.56 268 LEU A C 1
ATOM 2061 O O . LEU A 1 268 ? 1.083 -25.562 -9.453 1 94.56 268 LEU A O 1
ATOM 2065 N N . HIS A 1 269 ? 0.681 -23.625 -10.453 1 93.94 269 HIS A N 1
ATOM 2066 C CA . HIS A 1 269 ? 1.744 -22.875 -9.789 1 93.94 269 HIS A CA 1
ATOM 2067 C C . HIS A 1 269 ? 1.688 -23.078 -8.281 1 93.94 269 HIS A C 1
ATOM 2069 O O . HIS A 1 269 ? 2.676 -23.484 -7.664 1 93.94 269 HIS A O 1
ATOM 2075 N N . GLY A 1 270 ? 0.52 -22.828 -7.672 1 96.75 270 GLY A N 1
ATOM 2076 C CA . GLY A 1 270 ? 0.364 -22.891 -6.227 1 96.75 270 GLY A CA 1
ATOM 2077 C C . GLY A 1 270 ? 0.566 -24.281 -5.656 1 96.75 270 GLY A C 1
ATOM 2078 O O . GLY A 1 270 ? 0.947 -24.422 -4.492 1 96.75 270 GLY A O 1
ATOM 2079 N N . GLU A 1 271 ? 0.276 -25.297 -6.453 1 97.31 271 GLU A N 1
ATOM 2080 C CA . GLU A 1 271 ? 0.522 -26.672 -6.031 1 97.31 271 GLU A CA 1
ATOM 2081 C C . GLU A 1 271 ? 2.018 -26.938 -5.895 1 97.31 271 GLU A C 1
ATOM 2083 O O . GLU A 1 271 ? 2.457 -27.531 -4.902 1 97.31 271 GLU A O 1
ATOM 2088 N N . LYS A 1 272 ? 2.742 -26.5 -6.863 1 97.12 272 LYS A N 1
ATOM 2089 C CA . LYS A 1 272 ? 4.191 -26.672 -6.805 1 97.12 272 LYS A CA 1
ATOM 2090 C C . LYS A 1 272 ? 4.785 -25.891 -5.637 1 97.12 272 LYS A C 1
ATOM 2092 O O . LYS A 1 272 ? 5.676 -26.391 -4.941 1 97.12 272 LYS A O 1
ATOM 2097 N N . VAL A 1 273 ? 4.305 -24.688 -5.406 1 97.69 273 VAL A N 1
ATOM 2098 C CA . VAL A 1 273 ? 4.809 -23.875 -4.316 1 97.69 273 VAL A CA 1
ATOM 2099 C C . VAL A 1 273 ? 4.477 -24.516 -2.977 1 97.69 273 VAL A C 1
ATOM 2101 O O . VAL A 1 273 ? 5.293 -24.516 -2.055 1 97.69 273 VAL A O 1
ATOM 2104 N N . ALA A 1 274 ? 3.256 -25.047 -2.896 1 98.06 274 ALA A N 1
ATOM 2105 C CA . ALA A 1 274 ? 2.846 -25.719 -1.665 1 98.06 274 ALA A CA 1
ATOM 2106 C C . ALA A 1 274 ? 3.832 -26.812 -1.283 1 98.06 274 ALA A C 1
ATOM 2108 O O . ALA A 1 274 ? 4.238 -26.922 -0.124 1 98.06 274 ALA A O 1
ATOM 2109 N N . TYR A 1 275 ? 4.191 -27.625 -2.205 1 97.94 275 TYR A N 1
ATOM 2110 C CA . TYR A 1 275 ? 5.199 -28.641 -1.935 1 97.94 275 TYR A CA 1
ATOM 2111 C C . TYR A 1 275 ? 6.527 -28 -1.552 1 97.94 275 TYR A C 1
ATOM 2113 O O . TYR A 1 275 ? 7.215 -28.484 -0.643 1 97.94 275 TYR A O 1
ATOM 2121 N N . GLY A 1 276 ? 6.879 -26.969 -2.252 1 98.31 276 GLY A N 1
ATOM 2122 C CA . GLY A 1 276 ? 8.086 -26.219 -1.934 1 98.31 276 GLY A CA 1
ATOM 2123 C C . GLY A 1 276 ? 8.133 -25.7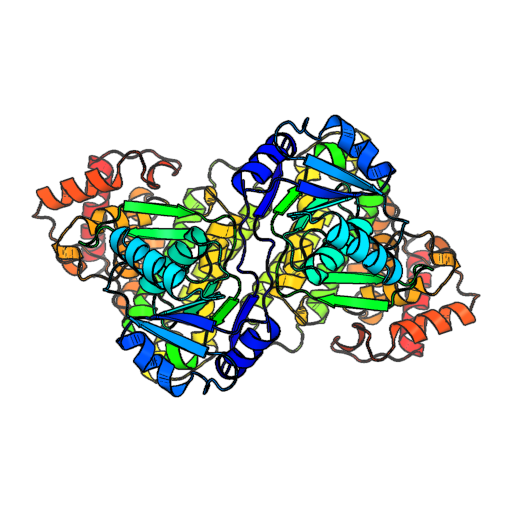34 -0.495 1 98.31 276 GLY A C 1
ATOM 2124 O O . GLY A 1 276 ? 9.195 -25.719 0.127 1 98.31 276 GLY A O 1
ATOM 2125 N N . VAL A 1 277 ? 7.023 -25.344 0.045 1 98.19 277 VAL A N 1
ATOM 2126 C CA . VAL A 1 277 ? 6.938 -24.891 1.432 1 98.19 277 VAL A CA 1
ATOM 2127 C C . VAL A 1 277 ? 7.359 -26.031 2.367 1 98.19 277 VAL A C 1
ATOM 2129 O O . VAL A 1 277 ? 8.141 -25.812 3.297 1 98.19 277 VAL A O 1
ATOM 2132 N N . LEU A 1 278 ? 6.824 -27.219 2.096 1 98.19 278 LEU A N 1
ATOM 2133 C CA . LEU A 1 278 ? 7.168 -28.359 2.93 1 98.19 278 LEU A CA 1
ATOM 2134 C C . LEU A 1 278 ? 8.656 -28.672 2.834 1 98.19 278 LEU A C 1
ATOM 2136 O O . LEU A 1 278 ? 9.297 -28.969 3.844 1 98.19 278 LEU A O 1
ATOM 2140 N N . VAL A 1 279 ? 9.219 -28.578 1.644 1 98.12 279 VAL A N 1
ATOM 2141 C CA . VAL A 1 279 ? 10.648 -28.828 1.458 1 98.12 279 VAL A CA 1
ATOM 2142 C C . VAL A 1 279 ? 11.453 -27.797 2.24 1 98.12 279 VAL A C 1
ATOM 2144 O O . VAL A 1 279 ? 12.414 -28.141 2.926 1 98.12 279 VAL A O 1
ATOM 2147 N N . GLN A 1 280 ? 11.055 -26.516 2.119 1 98 280 GLN A N 1
ATOM 2148 C CA . GLN A 1 280 ? 11.742 -25.453 2.855 1 98 280 GLN A CA 1
ATOM 2149 C C . GLN A 1 280 ? 11.703 -25.719 4.359 1 98 280 GLN A C 1
ATOM 2151 O O . GLN A 1 280 ? 12.719 -25.578 5.043 1 98 280 GLN A O 1
ATOM 2156 N N . LEU A 1 281 ? 10.539 -26.047 4.871 1 97.88 281 LEU A N 1
ATOM 2157 C CA . LEU A 1 281 ? 10.383 -26.297 6.297 1 97.88 281 LEU A CA 1
ATOM 2158 C C . LEU A 1 281 ? 11.234 -27.484 6.73 1 97.88 281 LEU A C 1
ATOM 2160 O O . LEU A 1 281 ? 11.805 -27.484 7.824 1 97.88 281 LEU A O 1
ATOM 2164 N N . ALA A 1 282 ? 11.305 -28.516 5.887 1 97.75 282 ALA A N 1
ATOM 2165 C CA . ALA A 1 282 ? 12.164 -29.656 6.172 1 97.75 282 ALA A CA 1
ATOM 2166 C C . ALA A 1 282 ? 13.625 -29.25 6.227 1 97.75 282 ALA A C 1
ATOM 2168 O O . ALA A 1 282 ? 14.375 -29.688 7.102 1 97.75 282 ALA A O 1
ATOM 2169 N N . LEU A 1 283 ? 14.047 -28.422 5.25 1 97.75 283 LEU A N 1
ATOM 2170 C CA . LEU A 1 283 ? 15.406 -27.906 5.25 1 97.75 283 LEU A CA 1
ATOM 2171 C C . LEU A 1 283 ? 15.711 -27.172 6.551 1 97.75 283 LEU A C 1
ATOM 2173 O O . LEU A 1 283 ? 16.812 -27.281 7.094 1 97.75 283 LEU A O 1
ATOM 2177 N N . GLU A 1 284 ? 14.719 -26.453 7.012 1 96.94 284 GLU A N 1
ATOM 2178 C CA . GLU A 1 284 ? 14.883 -25.641 8.211 1 96.94 284 GLU A CA 1
ATOM 2179 C C . GLU A 1 284 ? 14.609 -26.438 9.477 1 96.94 284 GLU A C 1
ATOM 2181 O O . GLU A 1 284 ? 14.656 -25.906 10.586 1 96.94 284 GLU A O 1
ATOM 2186 N N . LYS A 1 285 ? 14.273 -27.703 9.359 1 96.38 285 LYS A N 1
ATOM 2187 C CA . LYS A 1 285 ? 13.992 -28.625 10.445 1 96.38 285 LYS A CA 1
ATOM 2188 C C . LYS A 1 285 ? 12.812 -28.141 11.289 1 96.38 285 LYS A C 1
ATOM 2190 O O . LYS A 1 285 ? 12.828 -28.266 12.516 1 96.38 285 LYS A O 1
ATOM 2195 N N . GLU A 1 286 ? 11.883 -27.531 10.648 1 96.69 286 GLU A N 1
ATOM 2196 C CA . GLU A 1 286 ? 10.664 -27.062 11.305 1 96.69 286 GLU A CA 1
ATOM 2197 C C . GLU A 1 286 ? 9.539 -28.078 11.156 1 96.69 286 GLU A C 1
ATOM 2199 O O . GLU A 1 286 ? 8.484 -27.766 10.602 1 96.69 286 GLU A O 1
ATOM 2204 N N . TRP A 1 287 ? 9.641 -29.219 11.766 1 96.69 287 TRP A N 1
ATOM 2205 C CA . TRP A 1 287 ? 8.727 -30.344 11.594 1 96.69 287 TRP A CA 1
ATOM 2206 C C . TRP A 1 287 ? 7.383 -30.062 12.258 1 96.69 287 TRP A C 1
ATOM 2208 O O . TRP A 1 287 ? 6.336 -30.516 11.781 1 96.69 287 TRP A O 1
ATOM 2218 N N . ASP A 1 288 ? 7.398 -29.266 13.352 1 96.75 288 ASP A N 1
ATOM 2219 C CA . ASP A 1 288 ? 6.152 -28.891 14.016 1 96.75 288 ASP A CA 1
ATOM 2220 C C . ASP A 1 288 ? 5.242 -28.109 13.078 1 96.75 288 ASP A C 1
ATOM 2222 O O . ASP A 1 288 ? 4.02 -28.266 13.102 1 96.75 288 ASP A O 1
ATOM 2226 N N . GLU A 1 289 ? 5.852 -27.25 12.297 1 96.75 289 GLU A N 1
ATOM 2227 C CA . GLU A 1 289 ? 5.074 -26.469 11.336 1 96.75 289 GLU A CA 1
ATOM 2228 C C . GLU A 1 289 ? 4.523 -27.359 10.227 1 96.75 289 GLU A C 1
ATOM 2230 O O . GLU A 1 289 ? 3.418 -27.125 9.734 1 96.75 289 GLU A O 1
ATOM 2235 N N . ILE A 1 290 ? 5.316 -28.312 9.789 1 97.38 290 ILE A N 1
ATOM 2236 C CA . ILE A 1 290 ? 4.852 -29.266 8.781 1 97.38 290 ILE A CA 1
ATOM 2237 C C . ILE A 1 290 ? 3.635 -30.016 9.305 1 97.38 290 ILE A C 1
ATOM 2239 O O . ILE A 1 290 ? 2.629 -30.156 8.602 1 97.38 290 ILE A O 1
ATOM 2243 N N . GLU A 1 291 ? 3.697 -30.453 10.523 1 96.19 291 GLU A N 1
ATOM 2244 C CA . GLU A 1 291 ? 2.588 -31.172 11.148 1 96.19 291 GLU A CA 1
ATOM 2245 C C . GLU A 1 291 ? 1.34 -30.297 11.227 1 96.19 291 GLU A C 1
ATOM 2247 O O . GLU A 1 291 ? 0.219 -30.797 11.078 1 96.19 291 GLU A O 1
ATOM 2252 N N . LEU A 1 292 ? 1.6 -29.094 11.508 1 96.06 292 LEU A N 1
ATOM 2253 C CA . LEU A 1 292 ? 0.5 -28.125 11.594 1 96.06 292 LEU A CA 1
ATOM 2254 C C . LEU A 1 292 ? -0.183 -27.969 10.242 1 96.06 292 LEU A C 1
ATOM 2256 O O . LEU A 1 292 ? -1.405 -27.812 10.172 1 96.06 292 LEU A O 1
ATOM 2260 N N . LEU A 1 293 ? 0.546 -28.016 9.094 1 97.19 293 LEU A N 1
ATOM 2261 C CA . LEU A 1 293 ? 0.041 -27.672 7.77 1 97.19 293 LEU A CA 1
ATOM 2262 C C . LEU A 1 293 ? -0.595 -28.891 7.109 1 97.19 293 LEU A C 1
ATOM 2264 O O . LEU A 1 293 ? -1.518 -28.766 6.301 1 97.19 293 LEU A O 1
ATOM 2268 N N . LEU A 1 294 ? -0.157 -30.094 7.418 1 96.5 294 LEU A N 1
ATOM 2269 C CA . LEU A 1 294 ? -0.477 -31.312 6.676 1 96.5 294 LEU A CA 1
ATOM 2270 C C . LEU A 1 294 ? -1.979 -31.578 6.688 1 96.5 294 LEU A C 1
ATOM 2272 O O . LEU A 1 294 ? -2.551 -31.969 5.668 1 96.5 294 LEU A O 1
ATOM 2276 N N . PRO A 1 295 ? -2.682 -31.375 7.836 1 96.25 295 PRO A N 1
ATOM 2277 C CA . PRO A 1 295 ? -4.129 -31.594 7.797 1 96.25 295 PRO A CA 1
ATOM 2278 C C . PRO A 1 295 ? -4.836 -30.688 6.781 1 96.25 295 PRO A C 1
ATOM 2280 O O . PRO A 1 295 ? -5.746 -31.141 6.086 1 96.25 295 PRO A O 1
ATOM 2283 N N . LEU A 1 296 ? -4.441 -29.484 6.715 1 97.19 296 LEU A N 1
ATOM 2284 C CA . LEU A 1 296 ? -5.027 -28.578 5.734 1 97.19 296 LEU A CA 1
ATOM 2285 C C . LEU A 1 296 ? -4.668 -29 4.316 1 97.19 296 LEU A C 1
ATOM 2287 O O . LEU A 1 296 ? -5.512 -28.969 3.42 1 97.19 296 LEU A O 1
ATOM 2291 N N . TYR A 1 297 ? -3.389 -29.391 4.074 1 97.69 297 TYR A N 1
ATOM 2292 C CA . TYR A 1 297 ? -2.951 -29.875 2.771 1 97.69 297 TYR A CA 1
ATOM 2293 C C . TYR A 1 297 ? -3.828 -31.031 2.303 1 97.69 297 TYR A C 1
ATOM 2295 O O . TYR A 1 297 ? -4.262 -31.062 1.148 1 97.69 297 TYR A O 1
ATOM 2303 N N . GLU A 1 298 ? -4.066 -31.891 3.207 1 96.19 298 GLU A N 1
ATOM 2304 C CA . GLU A 1 298 ? -4.863 -33.062 2.895 1 96.19 298 GLU A CA 1
ATOM 2305 C C . GLU A 1 298 ? -6.293 -32.688 2.514 1 96.19 298 GLU A C 1
ATOM 2307 O O . GLU A 1 298 ? -6.82 -33.156 1.507 1 96.19 298 GLU A O 1
ATOM 2312 N N . LYS A 1 299 ? -6.848 -31.844 3.289 1 96.44 299 LYS A N 1
ATOM 2313 C CA . LYS A 1 299 ? -8.227 -31.422 3.045 1 96.44 299 LYS A CA 1
ATOM 2314 C C . LYS A 1 299 ? -8.344 -30.672 1.726 1 96.44 299 LYS A C 1
ATOM 2316 O O . LYS A 1 299 ? -9.375 -30.75 1.048 1 96.44 299 LYS A O 1
ATOM 2321 N N . LEU A 1 300 ? -7.324 -30 1.353 1 97.38 300 LEU A N 1
ATOM 2322 C CA . LEU A 1 300 ? -7.355 -29.188 0.141 1 97.38 300 LEU A CA 1
ATOM 2323 C C . LEU A 1 300 ? -6.852 -29.969 -1.06 1 97.38 300 LEU A C 1
ATOM 2325 O O . LEU A 1 300 ? -6.992 -29.531 -2.203 1 97.38 300 LEU A O 1
ATOM 2329 N N . GLY A 1 301 ? -6.285 -31.094 -0.784 1 96.06 301 GLY A N 1
ATOM 2330 C CA . GLY A 1 301 ? -5.711 -31.875 -1.865 1 96.06 301 GLY A CA 1
ATOM 2331 C C . GLY A 1 301 ? -4.418 -31.297 -2.404 1 96.06 301 GLY A C 1
ATOM 2332 O O . GLY A 1 301 ? -4.117 -31.422 -3.594 1 96.06 301 GLY A O 1
ATOM 2333 N N . LEU A 1 302 ? -3.699 -30.562 -1.623 1 97.12 302 LEU A N 1
ATOM 2334 C CA . LEU A 1 302 ? -2.406 -30 -2.016 1 97.12 302 LEU A CA 1
ATOM 2335 C C . LEU A 1 302 ? -1.321 -31.078 -1.961 1 97.12 302 LEU A C 1
ATOM 2337 O O . LEU A 1 302 ? -1.367 -31.969 -1.115 1 97.12 302 LEU A O 1
ATOM 2341 N N . PRO A 1 303 ? -0.358 -30.984 -2.852 1 96.62 303 PRO A N 1
ATOM 2342 C CA . PRO A 1 303 ? 0.706 -31.984 -2.867 1 96.62 303 PRO A CA 1
ATOM 2343 C C . PRO A 1 303 ? 1.57 -31.953 -1.608 1 96.62 303 PRO A C 1
ATOM 2345 O O . PRO A 1 303 ? 2.027 -30.875 -1.199 1 96.62 303 PRO A O 1
ATOM 2348 N N . ALA A 1 304 ? 1.799 -33.125 -1.044 1 95.88 304 ALA A N 1
ATOM 2349 C CA . ALA A 1 304 ? 2.637 -33.219 0.147 1 95.88 304 ALA A CA 1
ATOM 2350 C C . ALA A 1 304 ? 3.65 -34.344 0.01 1 95.88 304 ALA A C 1
ATOM 2352 O O . ALA A 1 304 ? 4.355 -34.688 0.966 1 95.88 304 ALA A O 1
ATOM 2353 N N . SER A 1 305 ? 3.695 -35 -1.177 1 93.75 305 SER A N 1
ATOM 2354 C CA . SER A 1 305 ? 4.625 -36.094 -1.449 1 93.75 305 SER A CA 1
ATOM 2355 C C . SER A 1 305 ? 5.094 -36.062 -2.9 1 93.75 305 SER A C 1
ATOM 2357 O O . SER A 1 305 ? 4.492 -35.406 -3.742 1 93.75 305 SER A O 1
ATOM 2359 N N . LEU A 1 306 ? 6.176 -36.812 -3.17 1 93.69 306 LEU A N 1
ATOM 2360 C CA . LEU A 1 306 ? 6.672 -36.938 -4.539 1 93.69 306 LEU A CA 1
ATOM 2361 C C . LEU A 1 306 ? 5.629 -37.562 -5.445 1 93.69 306 LEU A C 1
ATOM 2363 O O . LEU A 1 306 ? 5.473 -37.188 -6.602 1 93.69 306 LEU A O 1
ATOM 2367 N N . GLU A 1 307 ? 4.879 -38.5 -4.918 1 91.94 307 GLU A N 1
ATOM 2368 C CA . GLU A 1 307 ? 3.854 -39.188 -5.695 1 91.94 307 GLU A CA 1
ATOM 2369 C C . GLU A 1 307 ? 2.771 -38.219 -6.16 1 91.94 307 GLU A C 1
ATOM 2371 O O . GLU A 1 307 ? 2.283 -38.312 -7.285 1 91.94 307 GLU A O 1
ATOM 2376 N N . SER A 1 308 ? 2.445 -37.344 -5.23 1 92.38 308 SER A N 1
ATOM 2377 C CA . SER A 1 308 ? 1.429 -36.344 -5.562 1 92.38 308 SER A CA 1
ATOM 2378 C C . SER A 1 308 ? 1.906 -35.406 -6.672 1 92.38 308 SER A C 1
ATOM 2380 O O . SER A 1 308 ? 1.1 -34.75 -7.309 1 92.38 308 SER A O 1
ATOM 2382 N N . LEU A 1 309 ? 3.199 -35.344 -6.965 1 94.19 309 LEU A N 1
ATOM 2383 C CA . LEU A 1 309 ? 3.787 -34.531 -8.023 1 94.19 309 LEU A CA 1
ATOM 2384 C C . LEU A 1 309 ? 3.977 -35.344 -9.297 1 94.19 309 LEU A C 1
ATOM 2386 O O . LEU A 1 309 ? 4.383 -34.812 -10.328 1 94.19 309 LEU A O 1
ATOM 2390 N N . GLY A 1 310 ? 3.717 -36.656 -9.18 1 91.38 310 GLY A N 1
ATOM 2391 C CA . GLY A 1 310 ? 3.988 -37.562 -10.281 1 91.38 310 GLY A CA 1
ATOM 2392 C C . GLY A 1 310 ? 5.426 -38.062 -10.32 1 91.38 310 GLY A C 1
ATOM 2393 O O . GLY A 1 310 ? 5.934 -38.438 -11.375 1 91.38 310 GLY A O 1
ATOM 2394 N N . LEU A 1 311 ? 6.113 -37.938 -9.211 1 93.62 311 LEU A N 1
ATOM 2395 C CA . LEU A 1 311 ? 7.516 -38.344 -9.086 1 93.62 311 LEU A CA 1
ATOM 2396 C C . LEU A 1 311 ? 7.676 -39.469 -8.078 1 93.62 311 LEU A C 1
ATOM 2398 O O . LEU A 1 311 ? 6.723 -39.844 -7.383 1 93.62 311 LEU A O 1
ATOM 2402 N N . THR A 1 312 ? 8.836 -40.094 -8.094 1 90.94 312 THR A N 1
ATOM 2403 C CA . THR A 1 312 ? 9.164 -41.125 -7.113 1 90.94 312 THR A CA 1
ATOM 2404 C C . THR A 1 312 ? 10.602 -40.969 -6.621 1 90.94 312 THR A C 1
ATOM 2406 O O . THR A 1 312 ? 11.414 -40.312 -7.266 1 90.94 312 THR A O 1
ATOM 2409 N N . LEU A 1 313 ? 10.859 -41.594 -5.48 1 88.69 313 LEU A N 1
ATOM 2410 C CA . LEU A 1 313 ? 12.203 -41.562 -4.918 1 88.69 313 LEU A CA 1
ATOM 2411 C C . LEU A 1 313 ? 13.18 -42.344 -5.773 1 88.69 313 LEU A C 1
ATOM 2413 O O . LEU A 1 313 ? 14.391 -42.156 -5.68 1 88.69 313 LEU A O 1
ATOM 2417 N N . GLN A 1 314 ? 12.641 -43.156 -6.547 1 87.06 314 GLN A N 1
ATOM 2418 C CA . GLN A 1 314 ? 13.477 -44.031 -7.355 1 87.06 314 GLN A CA 1
ATOM 2419 C C . GLN A 1 314 ? 14.062 -43.281 -8.547 1 87.06 314 GLN A C 1
ATOM 2421 O O . GLN A 1 314 ? 15.039 -43.75 -9.148 1 87.06 314 GLN A O 1
ATOM 2426 N N . ASN A 1 315 ? 13.469 -42.219 -8.844 1 88.06 315 ASN A N 1
ATOM 2427 C CA . ASN A 1 315 ? 13.977 -41.438 -9.969 1 88.06 315 ASN A CA 1
ATOM 2428 C C . ASN A 1 315 ? 15.078 -40.5 -9.531 1 88.06 315 ASN A C 1
ATOM 2430 O O . ASN A 1 315 ? 14.867 -39.281 -9.469 1 88.06 315 ASN A O 1
ATOM 2434 N N . SER A 1 316 ? 16.25 -40.938 -9.453 1 90.5 316 SER A N 1
ATOM 2435 C CA . SER A 1 316 ? 17.391 -40.188 -8.938 1 90.5 316 SER A CA 1
ATOM 2436 C C . SER A 1 316 ? 17.75 -39.031 -9.852 1 90.5 316 SER A C 1
ATOM 2438 O O . SER A 1 316 ? 18.156 -37.969 -9.383 1 90.5 316 SER A O 1
ATOM 2440 N N . GLU A 1 317 ? 17.578 -39.219 -11.062 1 93.75 317 GLU A N 1
ATOM 2441 C CA . GLU A 1 317 ? 17.891 -38.156 -12.031 1 93.75 317 GLU A CA 1
ATOM 2442 C C . GLU A 1 317 ? 17.016 -36.938 -11.828 1 93.75 317 GLU A C 1
ATOM 2444 O O . GLU A 1 317 ? 17.484 -35.812 -11.891 1 93.75 317 GLU A O 1
ATOM 2449 N N . GLU A 1 318 ? 15.766 -37.188 -11.641 1 93.94 318 GLU A N 1
ATOM 2450 C CA . GLU A 1 318 ? 14.836 -36.094 -11.43 1 93.94 318 GLU A CA 1
ATOM 2451 C C . GLU A 1 318 ? 15.109 -35.375 -10.102 1 93.94 318 GLU A C 1
ATOM 2453 O O . GLU A 1 318 ? 15.016 -34.156 -10.016 1 93.94 318 GLU A O 1
ATOM 2458 N N . LEU A 1 319 ? 15.422 -36.188 -9.102 1 95.25 319 LEU A N 1
ATOM 2459 C CA . LEU A 1 319 ? 15.75 -35.594 -7.809 1 95.25 319 LEU A CA 1
ATOM 2460 C C . LEU A 1 319 ? 17 -34.719 -7.91 1 95.25 319 LEU A C 1
ATOM 2462 O O . LEU A 1 319 ? 17.062 -33.625 -7.332 1 95.25 319 LEU A O 1
ATOM 2466 N N . ASP A 1 320 ? 17.969 -35.219 -8.641 1 96.12 320 ASP A N 1
ATOM 2467 C CA . ASP A 1 320 ? 19.188 -34.469 -8.875 1 96.12 320 ASP A CA 1
ATOM 2468 C C . ASP A 1 320 ? 18.891 -33.156 -9.617 1 96.12 320 ASP A C 1
ATOM 2470 O O . ASP A 1 320 ? 19.453 -32.125 -9.289 1 96.12 320 ASP A O 1
ATOM 2474 N N . LEU A 1 321 ? 18.047 -33.312 -10.578 1 96.06 321 LEU A N 1
ATOM 2475 C CA . LEU A 1 321 ? 17.688 -32.125 -11.359 1 96.06 321 LEU A CA 1
ATOM 2476 C C . LEU A 1 321 ? 16.969 -31.109 -10.5 1 96.06 321 LEU A C 1
ATOM 2478 O O . LEU A 1 321 ? 17.234 -29.906 -10.617 1 96.06 321 LEU A O 1
ATOM 2482 N N . ILE A 1 322 ? 16.047 -31.562 -9.695 1 96.5 322 ILE A N 1
ATOM 2483 C CA . ILE A 1 322 ? 15.328 -30.656 -8.781 1 96.5 322 ILE A CA 1
ATOM 2484 C C . ILE A 1 322 ? 16.328 -29.938 -7.891 1 96.5 322 ILE A C 1
ATOM 2486 O O . ILE A 1 322 ? 16.266 -28.719 -7.738 1 96.5 322 ILE A O 1
ATOM 2490 N N . ALA A 1 323 ? 17.219 -30.656 -7.309 1 97.62 323 ALA A N 1
ATOM 2491 C CA . ALA A 1 323 ? 18.219 -30.078 -6.418 1 97.62 323 ALA A CA 1
ATOM 2492 C C . ALA A 1 323 ? 19.094 -29.062 -7.16 1 97.62 323 ALA A C 1
ATOM 2494 O O . ALA A 1 323 ? 19.359 -27.969 -6.656 1 97.62 323 ALA A O 1
ATOM 2495 N N . GLU A 1 324 ? 19.547 -29.391 -8.305 1 97.19 324 GLU A N 1
ATOM 2496 C CA . GLU A 1 324 ? 20.406 -28.547 -9.109 1 97.19 324 GLU A CA 1
ATOM 2497 C C . GLU A 1 324 ? 19.719 -27.234 -9.484 1 97.19 324 GLU A C 1
ATOM 2499 O O . GLU A 1 324 ? 20.281 -26.156 -9.352 1 97.19 324 GLU A O 1
ATOM 2504 N N . LYS A 1 325 ? 18.5 -27.375 -9.969 1 96.38 325 LYS A N 1
ATOM 2505 C CA . LYS A 1 325 ? 17.75 -26.203 -10.406 1 96.38 325 LYS A CA 1
ATOM 2506 C C . LYS A 1 325 ? 17.359 -25.328 -9.219 1 96.38 325 LYS A C 1
ATOM 2508 O O . LYS A 1 325 ? 17.328 -24.094 -9.336 1 96.38 325 LYS A O 1
ATOM 2513 N N . THR A 1 326 ? 17.047 -25.938 -8.102 1 97.12 326 THR A N 1
ATOM 2514 C CA . THR A 1 326 ? 16.688 -25.203 -6.891 1 97.12 326 THR A CA 1
ATOM 2515 C C . THR A 1 326 ? 17.859 -24.344 -6.418 1 97.12 326 THR A C 1
ATOM 2517 O O . THR A 1 326 ? 17.656 -23.266 -5.852 1 97.12 326 THR A O 1
ATOM 2520 N N . LEU A 1 327 ? 19.047 -24.797 -6.762 1 97.38 327 LEU A N 1
ATOM 2521 C CA . LEU A 1 327 ? 20.234 -24.172 -6.203 1 97.38 327 LEU A CA 1
ATOM 2522 C C . LEU A 1 327 ? 20.953 -23.328 -7.246 1 97.38 327 LEU A C 1
ATOM 2524 O O . LEU A 1 327 ? 22.094 -22.922 -7.055 1 97.38 327 LEU A O 1
ATOM 2528 N N . LEU A 1 328 ? 20.312 -23.094 -8.352 1 95.5 328 LEU A N 1
ATOM 2529 C CA . LEU A 1 328 ? 20.922 -22.172 -9.297 1 95.5 328 LEU A CA 1
ATOM 2530 C C . LEU A 1 328 ? 21.297 -20.859 -8.625 1 95.5 328 LEU A C 1
ATOM 2532 O O . LEU A 1 328 ? 20.562 -20.375 -7.75 1 95.5 328 LEU A O 1
ATOM 2536 N N . PRO A 1 329 ? 22.375 -20.203 -9.023 1 93.88 329 PRO A N 1
ATOM 2537 C CA . PRO A 1 329 ? 22.891 -19.016 -8.344 1 93.88 329 PRO A CA 1
ATOM 2538 C C . PRO A 1 329 ? 21.859 -17.891 -8.281 1 93.88 329 PRO A C 1
ATOM 2540 O O . PRO A 1 329 ? 21.859 -17.094 -7.344 1 93.88 329 PRO A O 1
ATOM 2543 N N . SER A 1 330 ? 21.016 -17.828 -9.18 1 91 330 SER A N 1
ATOM 2544 C CA . SER A 1 330 ? 20.047 -16.75 -9.266 1 91 330 SER A CA 1
ATOM 2545 C C . SER A 1 330 ? 18.812 -17.031 -8.43 1 91 330 SER A C 1
ATOM 2547 O O . SER A 1 330 ? 17.922 -16.188 -8.305 1 91 330 SER A O 1
ATOM 2549 N N . GLU A 1 331 ? 18.812 -18.188 -7.75 1 92.5 331 GLU A N 1
ATOM 2550 C CA . GLU A 1 331 ? 17.594 -18.609 -7.07 1 92.5 331 GLU A CA 1
ATOM 2551 C C . GLU A 1 331 ? 17.5 -17.984 -5.676 1 92.5 331 GLU A C 1
ATOM 2553 O O . GLU A 1 331 ? 18.531 -17.703 -5.047 1 92.5 331 GLU A O 1
ATOM 2558 N N . SER A 1 332 ? 16.234 -17.891 -5.199 1 90.81 332 SER A N 1
ATOM 2559 C CA . SER A 1 332 ? 15.891 -17.141 -3.99 1 90.81 332 SER A CA 1
ATOM 2560 C C . SER A 1 332 ? 16.297 -17.922 -2.738 1 90.81 332 SER A C 1
ATOM 2562 O O . SER A 1 332 ? 16.328 -17.359 -1.641 1 90.81 332 SER A O 1
ATOM 2564 N N . ILE A 1 333 ? 16.531 -19.203 -2.857 1 94.31 333 ILE A N 1
ATOM 2565 C CA . ILE A 1 333 ? 16.938 -20.016 -1.706 1 94.31 333 ILE A CA 1
ATOM 2566 C C . ILE A 1 333 ? 18.203 -19.438 -1.085 1 94.31 333 ILE A C 1
ATOM 2568 O O . ILE A 1 333 ? 18.438 -19.578 0.117 1 94.31 333 ILE A O 1
ATOM 2572 N N . HIS A 1 334 ? 18.984 -18.703 -1.828 1 92.81 334 HIS A N 1
ATOM 2573 C CA . HIS A 1 334 ? 20.281 -18.203 -1.378 1 92.81 334 HIS A CA 1
ATOM 2574 C C . HIS A 1 334 ? 20.109 -16.984 -0.481 1 92.81 334 HIS A C 1
ATOM 2576 O O . HIS A 1 334 ? 21.078 -16.531 0.145 1 92.81 334 HIS A O 1
ATOM 2582 N N . TYR A 1 335 ? 18.906 -16.5 -0.392 1 88.81 335 TYR A N 1
ATOM 2583 C CA . TYR A 1 335 ? 18.641 -15.367 0.492 1 88.81 335 TYR A CA 1
ATOM 2584 C C . TYR A 1 335 ? 18.438 -15.828 1.928 1 88.81 335 TYR A C 1
ATOM 2586 O O . TYR A 1 335 ? 18.453 -15.023 2.859 1 88.81 335 TYR A O 1
ATOM 2594 N N . MET A 1 336 ? 18.219 -17.109 2.123 1 92.38 336 MET A N 1
ATOM 2595 C CA . MET A 1 336 ? 17.969 -17.656 3.451 1 92.38 336 MET A CA 1
ATOM 2596 C C . MET A 1 336 ? 19.234 -17.625 4.305 1 92.38 336 MET A C 1
ATOM 2598 O O . MET A 1 336 ? 20.328 -17.422 3.785 1 92.38 336 MET A O 1
ATOM 2602 N N . LYS A 1 337 ? 19.016 -17.719 5.605 1 88.94 337 LYS A N 1
ATOM 2603 C CA . LYS A 1 337 ? 20.109 -17.609 6.57 1 88.94 337 LYS A CA 1
ATOM 2604 C C . LYS A 1 337 ? 21.172 -18.672 6.305 1 88.94 337 LYS A C 1
ATOM 2606 O O . LYS A 1 337 ? 22.375 -18.359 6.305 1 88.94 337 LYS A O 1
ATOM 2611 N N . ASP A 1 338 ? 20.75 -19.844 6.051 1 92.31 338 ASP A N 1
ATOM 2612 C CA . ASP A 1 338 ? 21.672 -20.953 5.848 1 92.31 338 ASP A CA 1
ATOM 2613 C C . ASP A 1 338 ? 21.938 -21.188 4.359 1 92.31 338 ASP A C 1
ATOM 2615 O O . ASP A 1 338 ? 21.094 -20.844 3.518 1 92.31 338 ASP A O 1
ATOM 2619 N N . SER A 1 339 ? 23.094 -21.703 4.086 1 94.75 339 SER A N 1
ATOM 2620 C CA . SER A 1 339 ? 23.406 -22.172 2.744 1 94.75 339 SER A CA 1
ATOM 2621 C C . SER A 1 339 ? 23.172 -23.672 2.617 1 94.75 339 SER A C 1
ATOM 2623 O O . SER A 1 339 ? 23.391 -24.422 3.568 1 94.75 339 SER A O 1
ATOM 2625 N N . TYR A 1 340 ? 22.797 -24.016 1.408 1 97.44 340 TYR A N 1
ATOM 2626 C CA . TYR A 1 340 ? 22.453 -25.422 1.192 1 97.44 340 TYR A CA 1
ATOM 2627 C C . TYR A 1 340 ? 23.219 -25.984 -0.002 1 97.44 340 TYR A C 1
ATOM 2629 O O . TYR A 1 340 ? 23.562 -25.25 -0.933 1 97.44 340 TYR A O 1
ATOM 2637 N N . LYS A 1 341 ? 23.453 -27.266 0.078 1 97.5 341 LYS A N 1
ATOM 2638 C CA . LYS A 1 341 ? 24.047 -28.031 -1.016 1 97.5 341 LYS A CA 1
ATOM 2639 C C . LYS A 1 341 ? 23.047 -29.031 -1.592 1 97.5 341 LYS A C 1
ATOM 2641 O O . LYS A 1 341 ? 21.938 -29.203 -1.061 1 97.5 341 LYS A O 1
ATOM 2646 N N . LYS A 1 342 ? 23.5 -29.609 -2.721 1 97.69 342 LYS A N 1
ATOM 2647 C CA . LYS A 1 342 ? 22.641 -30.562 -3.406 1 97.69 342 LYS A CA 1
ATOM 2648 C C . LYS A 1 342 ? 22.172 -31.656 -2.457 1 97.69 342 LYS A C 1
ATOM 2650 O O . LYS A 1 342 ? 20.984 -32 -2.434 1 97.69 342 LYS A O 1
ATOM 2655 N N . ALA A 1 343 ? 23.031 -32.156 -1.698 1 97.31 343 ALA A N 1
ATOM 2656 C CA . ALA A 1 343 ? 22.734 -33.25 -0.773 1 97.31 343 ALA A CA 1
ATOM 2657 C C . ALA A 1 343 ? 21.688 -32.812 0.252 1 97.31 343 ALA A C 1
ATOM 2659 O O . ALA A 1 343 ? 20.859 -33.625 0.693 1 97.31 343 ALA A O 1
ATOM 2660 N N . ASP A 1 344 ? 21.703 -31.594 0.636 1 98 344 ASP A N 1
ATOM 2661 C CA . ASP A 1 344 ? 20.734 -31.062 1.598 1 98 344 ASP A CA 1
ATOM 2662 C C . ASP A 1 344 ? 19.328 -31.094 1.025 1 98 344 ASP A C 1
ATOM 2664 O O . ASP A 1 344 ? 18.375 -31.453 1.719 1 98 344 ASP A O 1
ATOM 2668 N N . ILE A 1 345 ? 19.188 -30.672 -0.234 1 97.94 345 ILE A N 1
ATOM 2669 C CA . ILE A 1 345 ? 17.891 -30.625 -0.891 1 97.94 345 ILE A CA 1
ATOM 2670 C C . ILE A 1 345 ? 17.328 -32.062 -1.004 1 97.94 345 ILE A C 1
ATOM 2672 O O . ILE A 1 345 ? 16.172 -32.312 -0.649 1 97.94 345 ILE A O 1
ATOM 2676 N N . ILE A 1 346 ? 18.172 -32.938 -1.466 1 97.12 346 ILE A N 1
ATOM 2677 C CA . ILE A 1 346 ? 17.75 -34.344 -1.657 1 97.12 346 ILE A CA 1
ATOM 2678 C C . ILE A 1 346 ? 17.359 -34.938 -0.313 1 97.12 346 ILE A C 1
ATOM 2680 O O . ILE A 1 346 ? 16.312 -35.594 -0.2 1 97.12 346 ILE A O 1
ATOM 2684 N N . SER A 1 347 ? 18.156 -34.719 0.677 1 97.06 347 SER A N 1
ATOM 2685 C CA . SER A 1 347 ? 17.875 -35.219 2.014 1 97.06 347 SER A CA 1
ATOM 2686 C C . SER A 1 347 ? 16.562 -34.688 2.549 1 97.06 347 SER A C 1
ATOM 2688 O O . SER A 1 347 ? 15.789 -35.406 3.176 1 97.06 347 SER A O 1
ATOM 2690 N N . ALA A 1 348 ? 16.297 -33.438 2.381 1 97.5 348 ALA A N 1
ATOM 2691 C CA . ALA A 1 348 ? 15.055 -32.812 2.83 1 97.5 348 ALA A CA 1
ATOM 2692 C C . ALA A 1 348 ? 13.852 -33.5 2.172 1 97.5 348 ALA A C 1
ATOM 2694 O O . ALA A 1 348 ? 12.852 -33.781 2.836 1 97.5 348 ALA A O 1
ATOM 2695 N N . ILE A 1 349 ? 13.953 -33.719 0.882 1 96.88 349 ILE A N 1
ATOM 2696 C CA . ILE A 1 349 ? 12.875 -34.375 0.134 1 96.88 349 ILE A CA 1
ATOM 2697 C C . ILE A 1 349 ? 12.664 -35.781 0.654 1 96.88 349 ILE A C 1
ATOM 2699 O O . ILE A 1 349 ? 11.523 -36.219 0.871 1 96.88 349 ILE A O 1
ATOM 2703 N N . GLU A 1 350 ? 13.75 -36.469 0.885 1 95.69 350 GLU A N 1
ATOM 2704 C CA . GLU A 1 350 ? 13.68 -37.844 1.379 1 95.69 350 GLU A CA 1
ATOM 2705 C C . GLU A 1 350 ? 13.062 -37.906 2.773 1 95.69 350 GLU A C 1
ATOM 2707 O O . GLU A 1 350 ? 12.219 -38.75 3.053 1 95.69 350 GLU A O 1
ATOM 2712 N N . LYS A 1 351 ? 13.523 -37.062 3.596 1 95.69 351 LYS A N 1
ATOM 2713 C CA . LYS A 1 351 ? 13 -37 4.957 1 95.69 351 LYS A CA 1
ATOM 2714 C C . LYS A 1 351 ? 11.508 -36.656 4.965 1 95.69 351 LYS A C 1
ATOM 2716 O O . LYS A 1 351 ? 10.742 -37.188 5.762 1 95.69 351 LYS A O 1
ATOM 2721 N N . LEU A 1 352 ? 11.164 -35.688 4.145 1 95.12 352 LEU A N 1
ATOM 2722 C CA . LEU A 1 352 ? 9.766 -35.312 4.016 1 95.12 352 LEU A CA 1
ATOM 2723 C C . LEU A 1 352 ? 8.914 -36.5 3.58 1 95.12 352 LEU A C 1
ATOM 2725 O O . LEU A 1 352 ? 7.812 -36.719 4.102 1 95.12 352 LEU A O 1
ATOM 2729 N N . GLN A 1 353 ? 9.445 -37.281 2.631 1 92.81 353 GLN A N 1
ATOM 2730 C CA . GLN A 1 353 ? 8.75 -38.469 2.141 1 92.81 353 GLN A CA 1
ATOM 2731 C C . GLN A 1 353 ? 8.57 -39.5 3.248 1 92.81 353 GLN A C 1
ATOM 2733 O O . GLN A 1 353 ? 7.508 -40.125 3.361 1 92.81 353 GLN A O 1
ATOM 2738 N N . ALA A 1 354 ? 9.547 -39.625 3.973 1 90.31 354 ALA A N 1
ATOM 2739 C CA . ALA A 1 354 ? 9.516 -40.594 5.074 1 90.31 354 ALA A CA 1
ATOM 2740 C C . ALA A 1 354 ? 8.57 -40.125 6.18 1 90.31 354 ALA A C 1
ATOM 2742 O O . ALA A 1 354 ? 7.867 -40.938 6.785 1 90.31 354 ALA A O 1
ATOM 2743 N N . TYR A 1 355 ? 8.617 -38.875 6.449 1 87.38 355 TYR A N 1
ATOM 2744 C CA . TYR A 1 355 ? 7.801 -38.312 7.508 1 87.38 355 TYR A CA 1
ATOM 2745 C C . TYR A 1 355 ? 6.316 -38.5 7.211 1 87.38 355 TYR A C 1
ATOM 2747 O O . TYR A 1 355 ? 5.535 -38.844 8.102 1 87.38 355 TYR A O 1
ATOM 2755 N N . LYS A 1 356 ? 5.898 -38.25 6.059 1 80.56 356 LYS A N 1
ATOM 2756 C CA . LYS A 1 356 ? 4.5 -38.375 5.645 1 80.56 356 LYS A CA 1
ATOM 2757 C C . LYS A 1 356 ? 4.016 -39.812 5.754 1 80.56 356 LYS A C 1
ATOM 2759 O O . LYS A 1 356 ? 2.854 -40.062 6.082 1 80.56 356 LYS A O 1
ATOM 2764 N N . LYS A 1 357 ? 4.832 -40.688 5.496 1 72.5 357 LYS A N 1
ATOM 2765 C CA . LYS A 1 357 ? 4.492 -42.094 5.594 1 72.5 357 LYS A CA 1
ATOM 2766 C C . LYS A 1 357 ? 4.242 -42.5 7.043 1 72.5 357 LYS A C 1
ATOM 2768 O O . LYS A 1 357 ? 3.371 -43.344 7.32 1 72.5 357 LYS A O 1
ATOM 2773 N N . ILE A 1 358 ? 4.938 -41.75 7.844 1 64.44 358 ILE A N 1
ATOM 2774 C CA . ILE A 1 358 ? 4.82 -42.062 9.266 1 64.44 358 ILE A CA 1
ATOM 2775 C C . ILE A 1 358 ? 3.529 -41.469 9.82 1 64.44 358 ILE A C 1
ATOM 2777 O O . ILE A 1 358 ? 2.857 -42.094 10.648 1 64.44 358 ILE A O 1
ATOM 2781 N N . THR A 1 359 ? 3.166 -40.375 9.398 1 62.38 359 THR A N 1
ATOM 2782 C CA . THR A 1 359 ? 2 -39.688 9.945 1 62.38 359 THR A CA 1
ATOM 2783 C C . THR A 1 359 ? 0.717 -40.188 9.305 1 62.38 359 THR A C 1
ATOM 2785 O O . THR A 1 359 ? -0.382 -39.938 9.789 1 62.38 359 THR A O 1
ATOM 2788 N N . ARG A 1 360 ? 0.784 -41.062 8.234 1 57.19 360 ARG A N 1
ATOM 2789 C CA . ARG A 1 360 ? -0.392 -41.719 7.676 1 57.19 360 ARG A CA 1
ATOM 2790 C C . ARG A 1 360 ? -0.617 -43.094 8.32 1 57.19 360 ARG A C 1
ATOM 2792 O O . ARG A 1 360 ? 0.34 -43.812 8.609 1 57.19 360 ARG A O 1
ATOM 2799 N N . MET B 1 1 ? -15.633 -0.233 -0.882 1 86.38 1 MET B N 1
ATOM 2800 C CA . MET B 1 1 ? -14.367 0.356 -0.436 1 86.38 1 MET B CA 1
ATOM 2801 C C . MET B 1 1 ? -13.328 0.326 -1.551 1 86.38 1 MET B C 1
ATOM 2803 O O . MET B 1 1 ? -13.227 -0.662 -2.281 1 86.38 1 MET B O 1
ATOM 2807 N N . ILE B 1 2 ? -12.648 1.442 -1.629 1 91.5 2 ILE B N 1
ATOM 2808 C CA . ILE B 1 2 ? -11.555 1.546 -2.588 1 91.5 2 ILE B CA 1
ATOM 2809 C C . ILE B 1 2 ? -10.227 1.642 -1.843 1 91.5 2 ILE B C 1
ATOM 2811 O O . ILE B 1 2 ? -10.047 2.506 -0.981 1 91.5 2 ILE B O 1
ATOM 2815 N N . VAL B 1 3 ? -9.375 0.687 -2.092 1 95 3 VAL B N 1
ATOM 2816 C CA . VAL B 1 3 ? -8.055 0.686 -1.48 1 95 3 VAL B CA 1
ATOM 2817 C C . VAL B 1 3 ? -7.07 1.432 -2.377 1 95 3 VAL B C 1
ATOM 2819 O O . VAL B 1 3 ? -6.902 1.084 -3.549 1 95 3 VAL B O 1
ATOM 2822 N N . ARG B 1 4 ? -6.43 2.479 -1.865 1 95.06 4 ARG B N 1
ATOM 2823 C CA . ARG B 1 4 ? -5.32 3.24 -2.434 1 95.06 4 ARG B CA 1
ATOM 2824 C C . ARG B 1 4 ? -4.121 3.25 -1.491 1 95.06 4 ARG B C 1
ATOM 2826 O O . ARG B 1 4 ? -3.857 4.254 -0.827 1 95.06 4 ARG B O 1
ATOM 2833 N N . GLY B 1 5 ? -3.459 2.174 -1.558 1 94.69 5 GLY B N 1
ATOM 2834 C CA . GLY B 1 5 ? -2.682 1.761 -0.401 1 94.69 5 GLY B CA 1
ATOM 2835 C C . GLY B 1 5 ? -1.279 2.34 -0.387 1 94.69 5 GLY B C 1
ATOM 2836 O O . GLY B 1 5 ? -0.625 2.371 0.658 1 94.69 5 GLY B O 1
ATOM 2837 N N . ALA B 1 6 ? -0.756 2.824 -1.524 1 97.62 6 ALA B N 1
ATOM 2838 C CA . ALA B 1 6 ? 0.644 3.24 -1.54 1 97.62 6 ALA B CA 1
ATOM 2839 C C . ALA B 1 6 ? 0.979 3.99 -2.826 1 97.62 6 ALA B C 1
ATOM 2841 O O . ALA B 1 6 ? 0.302 3.824 -3.844 1 97.62 6 ALA B O 1
ATOM 2842 N N . PRO B 1 7 ? 1.988 4.898 -2.768 1 98.25 7 PRO B N 1
ATOM 2843 C CA . PRO B 1 7 ? 2.6 5.336 -4.023 1 98.25 7 PRO B CA 1
ATOM 2844 C C . PRO B 1 7 ? 3.189 4.18 -4.828 1 98.25 7 PRO B C 1
ATOM 2846 O O . PRO B 1 7 ? 3.311 3.062 -4.316 1 98.25 7 PRO B O 1
ATOM 2849 N N . ASN B 1 8 ? 3.541 4.453 -6.113 1 98.06 8 ASN B N 1
ATOM 2850 C CA . ASN B 1 8 ? 4.109 3.387 -6.934 1 98.06 8 ASN B CA 1
ATOM 2851 C C . ASN B 1 8 ? 5.477 2.953 -6.418 1 98.06 8 ASN B C 1
ATOM 2853 O O . ASN B 1 8 ? 5.777 1.759 -6.371 1 98.06 8 ASN B O 1
ATOM 2857 N N . ASN B 1 9 ? 6.312 3.951 -6.062 1 98 9 ASN B N 1
ATOM 2858 C CA . ASN B 1 9 ? 7.656 3.719 -5.539 1 98 9 ASN B CA 1
ATOM 2859 C C . ASN B 1 9 ? 7.938 4.59 -4.316 1 98 9 ASN B C 1
ATOM 2861 O O . ASN B 1 9 ? 7.832 5.816 -4.387 1 98 9 ASN B O 1
ATOM 2865 N N . TYR B 1 10 ? 8.25 3.967 -3.225 1 98.62 10 TYR B N 1
ATOM 2866 C CA . TYR B 1 10 ? 8.648 4.684 -2.02 1 98.62 10 TYR B CA 1
ATOM 2867 C C . TYR B 1 10 ? 10.039 4.25 -1.562 1 98.62 10 TYR B C 1
ATOM 2869 O O . TYR B 1 10 ? 10.305 3.057 -1.41 1 98.62 10 TYR B O 1
ATOM 2877 N N . GLN B 1 11 ? 10.875 5.227 -1.385 1 98.06 11 GLN B N 1
ATOM 2878 C CA . GLN B 1 11 ? 12.211 4.98 -0.849 1 98.06 11 GLN B CA 1
ATOM 2879 C C . GLN B 1 11 ? 12.547 5.973 0.262 1 98.06 11 GLN B C 1
ATOM 2881 O O . GLN B 1 11 ? 12.328 7.176 0.118 1 98.06 11 GLN B O 1
ATOM 2886 N N . CYS B 1 12 ? 13 5.477 1.378 1 97.94 12 CYS B N 1
ATOM 2887 C CA . CYS B 1 12 ? 13.523 6.254 2.5 1 97.94 12 CYS B CA 1
ATOM 2888 C C . CYS B 1 12 ? 14.922 5.793 2.879 1 97.94 12 CYS B C 1
ATOM 2890 O O . CYS B 1 12 ? 15.086 4.836 3.641 1 97.94 12 CYS B O 1
ATOM 2892 N N . ARG B 1 13 ? 15.93 6.465 2.338 1 96.62 13 ARG B N 1
ATOM 2893 C CA . ARG B 1 13 ? 17.312 6.074 2.604 1 96.62 13 ARG B CA 1
ATOM 2894 C C . ARG B 1 13 ? 18.266 7.242 2.375 1 96.62 13 ARG B C 1
ATOM 2896 O O . ARG B 1 13 ? 18.016 8.094 1.52 1 96.62 13 ARG B O 1
ATOM 2903 N N . VAL B 1 14 ? 19.375 7.27 3.18 1 97.81 14 VAL B N 1
ATOM 2904 C CA . VAL B 1 14 ? 20.406 8.281 3.033 1 97.81 14 VAL B CA 1
ATOM 2905 C C . VAL B 1 14 ? 21.016 8.203 1.63 1 97.81 14 VAL B C 1
ATOM 2907 O O . VAL B 1 14 ? 21.422 7.133 1.181 1 97.81 14 VAL B O 1
ATOM 2910 N N . GLY B 1 15 ? 20.922 9.266 0.862 1 98.12 15 GLY B N 1
ATOM 2911 C CA . GLY B 1 15 ? 21.531 9.312 -0.46 1 98.12 15 GLY B CA 1
ATOM 2912 C C . GLY B 1 15 ? 20.547 9.008 -1.576 1 98.12 15 GLY B C 1
ATOM 2913 O O . GLY B 1 15 ? 20.938 8.875 -2.736 1 98.12 15 GLY B O 1
ATOM 2914 N N . VAL B 1 16 ? 19.312 8.953 -1.254 1 98.31 16 VAL B N 1
ATOM 2915 C CA . VAL B 1 16 ? 18.312 8.57 -2.248 1 98.31 16 VAL B CA 1
ATOM 2916 C C . VAL B 1 16 ? 18.281 9.609 -3.369 1 98.31 16 VAL B C 1
ATOM 2918 O O . VAL B 1 16 ? 18.031 9.273 -4.531 1 98.31 16 VAL B O 1
ATOM 2921 N N . LEU B 1 17 ? 18.562 10.914 -3.109 1 98.56 17 LEU B N 1
ATOM 2922 C CA . LEU B 1 17 ? 18.453 11.977 -4.105 1 98.56 17 LEU B CA 1
ATOM 2923 C C . LEU B 1 17 ? 19.656 11.953 -5.047 1 98.56 17 LEU B C 1
ATOM 2925 O O . LEU B 1 17 ? 19.625 12.57 -6.113 1 98.56 17 LEU B O 1
ATOM 2929 N N . ASP B 1 18 ? 20.75 11.242 -4.629 1 98 18 ASP B N 1
ATOM 2930 C CA . ASP B 1 18 ? 21.859 11.023 -5.555 1 98 18 ASP B CA 1
ATOM 2931 C C . ASP B 1 18 ? 21.391 10.289 -6.809 1 98 18 ASP B C 1
ATOM 2933 O O . ASP B 1 18 ? 21.984 10.43 -7.875 1 98 18 ASP B O 1
ATOM 2937 N N . ASP B 1 19 ? 20.312 9.547 -6.664 1 97.62 19 ASP B N 1
ATOM 2938 C CA . ASP B 1 19 ? 19.812 8.711 -7.746 1 97.62 19 ASP B CA 1
ATOM 2939 C C . ASP B 1 19 ? 18.719 9.438 -8.531 1 97.62 19 ASP B C 1
ATOM 2941 O O . ASP B 1 19 ? 18.188 8.898 -9.508 1 97.62 19 ASP B O 1
ATOM 2945 N N . LEU B 1 20 ? 18.344 10.672 -8.156 1 98.5 20 LEU B N 1
ATOM 2946 C CA . LEU B 1 20 ? 17.172 11.344 -8.703 1 98.5 20 LEU B CA 1
ATOM 2947 C C . LEU B 1 20 ? 17.297 11.492 -10.219 1 98.5 20 LEU B C 1
ATOM 2949 O O . LEU B 1 20 ? 16.344 11.172 -10.953 1 98.5 20 LEU B O 1
ATOM 2953 N N . GLU B 1 21 ? 18.406 11.953 -10.719 1 98.31 21 GLU B N 1
ATOM 2954 C CA . GLU B 1 21 ? 18.531 12.156 -12.156 1 98.31 21 GLU B CA 1
ATOM 2955 C C . GLU B 1 21 ? 18.422 10.828 -12.906 1 98.31 21 GLU B C 1
ATOM 2957 O O . GLU B 1 21 ? 17.781 10.75 -13.961 1 98.31 21 GLU B O 1
ATOM 2962 N N . VAL B 1 22 ? 19.078 9.828 -12.391 1 97.75 22 VAL B N 1
ATOM 2963 C CA . VAL B 1 22 ? 19.031 8.508 -13.016 1 97.75 22 VAL B CA 1
ATOM 2964 C C . VAL B 1 22 ? 17.594 8 -13.055 1 97.75 22 VAL B C 1
ATOM 2966 O O . VAL B 1 22 ? 17.156 7.41 -14.047 1 97.75 22 VAL B O 1
ATOM 2969 N N . ILE B 1 23 ? 16.844 8.211 -11.984 1 97.56 23 ILE B N 1
ATOM 2970 C CA . ILE B 1 23 ? 15.445 7.828 -11.922 1 97.56 23 ILE B CA 1
ATOM 2971 C C . ILE B 1 23 ? 14.672 8.539 -13.031 1 97.56 23 ILE B C 1
ATOM 2973 O O . ILE B 1 23 ? 13.906 7.906 -13.766 1 97.56 23 ILE B O 1
ATOM 2977 N N . LEU B 1 24 ? 14.891 9.852 -13.156 1 98.19 24 LEU B N 1
ATOM 2978 C CA . LEU B 1 24 ? 14.203 10.641 -14.18 1 98.19 24 LEU B CA 1
ATOM 2979 C C . LEU B 1 24 ? 14.578 10.156 -15.578 1 98.19 24 LEU B C 1
ATOM 2981 O O . LEU B 1 24 ? 13.711 10.039 -16.453 1 98.19 24 LEU B O 1
ATOM 2985 N N . GLN B 1 25 ? 15.852 9.836 -15.805 1 97.38 25 GLN B N 1
ATOM 2986 C CA . GLN B 1 25 ? 16.344 9.344 -17.078 1 97.38 25 GLN B CA 1
ATOM 2987 C C . GLN B 1 25 ? 15.703 8.008 -17.438 1 97.38 25 GLN B C 1
ATOM 2989 O O . GLN B 1 25 ? 15.273 7.805 -18.578 1 97.38 25 GLN B O 1
ATOM 2994 N N . ASN B 1 26 ? 15.672 7.164 -16.453 1 96 26 ASN B N 1
ATOM 2995 C CA . ASN B 1 26 ? 15.125 5.832 -16.672 1 96 26 ASN B CA 1
ATOM 2996 C C . ASN B 1 26 ? 13.648 5.891 -17.078 1 96 26 ASN B C 1
ATOM 2998 O O . ASN B 1 26 ? 13.164 5.02 -17.797 1 96 26 ASN B O 1
ATOM 3002 N N . GLU B 1 27 ? 12.945 6.941 -16.656 1 96.12 27 GLU B N 1
ATOM 3003 C CA . GLU B 1 27 ? 11.531 7.086 -16.984 1 96.12 27 GLU B CA 1
ATOM 3004 C C . GLU B 1 27 ? 11.352 7.84 -18.297 1 96.12 27 GLU B C 1
ATOM 3006 O O . GLU B 1 27 ? 10.227 7.988 -18.781 1 96.12 27 GLU B O 1
ATOM 3011 N N . GLY B 1 28 ? 12.469 8.367 -18.859 1 96 28 GLY B N 1
ATOM 3012 C CA . GLY B 1 28 ? 12.453 9.008 -20.156 1 96 28 GLY B CA 1
ATOM 3013 C C . GLY B 1 28 ? 12.078 10.477 -20.109 1 96 28 GLY B C 1
ATOM 3014 O O . GLY B 1 28 ? 11.672 11.055 -21.125 1 96 28 GLY B O 1
ATOM 3015 N N . TYR B 1 29 ? 12.125 11.078 -18.922 1 97.19 29 TYR B N 1
ATOM 3016 C CA . TYR B 1 29 ? 11.781 12.484 -18.797 1 97.19 29 TYR B CA 1
ATOM 3017 C C . TYR B 1 29 ? 12.922 13.375 -19.281 1 97.19 29 TYR B C 1
ATOM 3019 O O . TYR B 1 29 ? 14.094 13.07 -19.047 1 97.19 29 TYR B O 1
ATOM 3027 N N . GLN B 1 30 ? 12.602 14.422 -19.953 1 97.44 30 GLN B N 1
ATOM 3028 C CA . GLN B 1 30 ? 13.609 15.352 -20.469 1 97.44 30 GLN B CA 1
ATOM 3029 C C . GLN B 1 30 ? 13.477 16.719 -19.797 1 97.44 30 GLN B C 1
ATOM 3031 O O . GLN B 1 30 ? 14.477 17.375 -19.5 1 97.44 30 GLN B O 1
ATOM 3036 N N . LYS B 1 31 ? 12.312 17.188 -19.656 1 97.94 31 LYS B N 1
ATOM 3037 C CA . LYS B 1 31 ? 12 18.484 -19.078 1 97.94 31 LYS B CA 1
ATOM 3038 C C . LYS B 1 31 ? 11.047 18.359 -17.891 1 97.94 31 LYS B C 1
ATOM 3040 O O . LYS B 1 31 ? 9.875 18 -18.078 1 97.94 31 LYS B O 1
ATOM 3045 N N . VAL B 1 32 ? 11.492 18.734 -16.656 1 98.38 32 VAL B N 1
ATOM 3046 C CA . VAL B 1 32 ? 10.734 18.484 -15.445 1 98.38 32 VAL B CA 1
ATOM 3047 C C . VAL B 1 32 ? 10.578 19.781 -14.656 1 98.38 32 VAL B C 1
ATOM 3049 O O . VAL B 1 32 ? 11.516 20.578 -14.562 1 98.38 32 VAL B O 1
ATOM 3052 N N . LEU B 1 33 ? 9.422 20.062 -14.164 1 98.69 33 LEU B N 1
ATOM 3053 C CA . LEU B 1 33 ? 9.164 21.188 -13.281 1 98.69 33 LEU B CA 1
ATOM 3054 C C . LEU B 1 33 ? 9.25 20.766 -11.82 1 98.69 33 LEU B C 1
ATOM 3056 O O . LEU B 1 33 ? 8.625 19.781 -11.422 1 98.69 33 LEU B O 1
ATOM 3060 N N . CYS B 1 34 ? 10 21.453 -11.062 1 98.69 34 CYS B N 1
ATOM 3061 C CA . CYS B 1 34 ? 10.039 21.25 -9.617 1 98.69 34 CYS B CA 1
ATOM 3062 C C . CYS B 1 34 ? 9.32 22.391 -8.898 1 98.69 34 CYS B C 1
ATOM 3064 O O . CYS B 1 34 ? 9.758 23.531 -8.945 1 98.69 34 CYS B O 1
ATOM 3066 N N . ILE B 1 35 ? 8.219 22.094 -8.305 1 98.81 35 ILE B N 1
ATOM 3067 C CA . ILE B 1 35 ? 7.5 23.031 -7.441 1 98.81 35 ILE B CA 1
ATOM 3068 C C . ILE B 1 35 ? 8.062 22.969 -6.023 1 98.81 35 ILE B C 1
ATOM 3070 O O . ILE B 1 35 ? 8.125 21.891 -5.426 1 98.81 35 ILE B O 1
ATOM 3074 N N . THR B 1 36 ? 8.445 24.109 -5.465 1 98.69 36 THR B N 1
ATOM 3075 C CA . THR B 1 36 ? 9.133 24.078 -4.176 1 98.69 36 THR B CA 1
ATOM 3076 C C . THR B 1 36 ? 8.883 25.375 -3.4 1 98.69 36 THR B C 1
ATOM 3078 O O . THR B 1 36 ? 8.328 26.328 -3.939 1 98.69 36 THR B O 1
ATOM 3081 N N . GLY B 1 37 ? 9.07 25.344 -2.107 1 97.69 37 GLY B N 1
ATOM 3082 C CA . GLY B 1 37 ? 9.219 26.547 -1.314 1 97.69 37 GLY B CA 1
ATOM 3083 C C . GLY B 1 37 ? 10.656 27.031 -1.217 1 97.69 37 GLY B C 1
ATOM 3084 O O . GLY B 1 37 ? 11.586 26.266 -1.482 1 97.69 37 GLY B O 1
ATOM 3085 N N . GLU B 1 38 ? 10.828 28.297 -0.791 1 97.38 38 GLU B N 1
ATOM 3086 C CA . GLU B 1 38 ? 12.172 28.859 -0.663 1 97.38 38 GLU B CA 1
ATOM 3087 C C . GLU B 1 38 ? 12.992 28.094 0.373 1 97.38 38 GLU B C 1
ATOM 3089 O O . GLU B 1 38 ? 14.125 27.703 0.101 1 97.38 38 GLU B O 1
ATOM 3094 N N . LYS B 1 39 ? 12.445 27.938 1.508 1 97.12 39 LYS B N 1
ATOM 3095 C CA . LYS B 1 39 ? 13.148 27.25 2.586 1 97.12 39 LYS B CA 1
ATOM 3096 C C . LYS B 1 39 ? 13.422 25.797 2.229 1 97.12 39 LYS B C 1
ATOM 3098 O O . LYS B 1 39 ? 14.469 25.25 2.58 1 97.12 39 LYS B O 1
ATOM 3103 N N . SER B 1 40 ? 12.445 25.188 1.562 1 98 40 SER B N 1
ATOM 3104 C CA . SER B 1 40 ? 12.594 23.781 1.163 1 98 40 SER B CA 1
ATOM 3105 C C . SER B 1 40 ? 13.719 23.609 0.15 1 98 40 SER B C 1
ATOM 3107 O O . SER B 1 40 ? 14.508 22.672 0.241 1 98 40 SER B O 1
ATOM 3109 N N . LEU B 1 41 ? 13.75 24.484 -0.792 1 98.25 41 LEU B N 1
ATOM 3110 C CA . LEU B 1 41 ? 14.805 24.422 -1.795 1 98.25 41 LEU B CA 1
ATOM 3111 C C . LEU B 1 41 ? 16.172 24.609 -1.15 1 98.25 41 LEU B C 1
ATOM 3113 O O . LEU B 1 41 ? 17.125 23.891 -1.486 1 98.25 41 LEU B O 1
ATOM 3117 N N . GLU B 1 42 ? 16.234 25.531 -0.281 1 97.94 42 GLU B N 1
ATOM 3118 C CA . GLU B 1 42 ? 17.484 25.766 0.441 1 97.94 42 GLU B CA 1
ATOM 3119 C C . GLU B 1 42 ? 17.906 24.516 1.215 1 97.94 42 GLU B C 1
ATOM 3121 O O . GLU B 1 42 ? 19.078 24.125 1.178 1 97.94 42 GLU B O 1
ATOM 3126 N N . ALA B 1 43 ? 16.969 23.953 1.878 1 97.75 43 ALA B N 1
ATOM 3127 C CA . ALA B 1 43 ? 17.25 22.766 2.693 1 97.75 43 ALA B CA 1
ATOM 3128 C C . ALA B 1 43 ? 17.719 21.609 1.831 1 97.75 43 ALA B C 1
ATOM 3130 O O . ALA B 1 43 ? 18.531 20.781 2.277 1 97.75 43 ALA B O 1
ATOM 3131 N N . ALA B 1 44 ? 17.266 21.516 0.58 1 98.06 44 ALA B N 1
ATOM 3132 C CA . ALA B 1 44 ? 17.547 20.359 -0.279 1 98.06 44 ALA B CA 1
ATOM 3133 C C . ALA B 1 44 ? 18.75 20.641 -1.188 1 98.06 44 ALA B C 1
ATOM 3135 O O . ALA B 1 44 ? 19.266 19.719 -1.818 1 98.06 44 ALA B O 1
ATOM 3136 N N . SER B 1 45 ? 19.172 21.844 -1.271 1 97.06 45 SER B N 1
ATOM 3137 C CA . SER B 1 45 ? 20.125 22.297 -2.277 1 97.06 45 SER B CA 1
ATOM 3138 C C . SER B 1 45 ? 21.406 21.469 -2.248 1 97.06 45 SER B C 1
ATOM 3140 O O . SER B 1 45 ? 21.984 21.156 -3.295 1 97.06 45 SER B O 1
ATOM 3142 N N . ASN B 1 46 ? 21.828 21.094 -1.075 1 95.94 46 ASN B N 1
ATOM 3143 C CA . ASN B 1 46 ? 23.094 20.375 -0.937 1 95.94 46 ASN B CA 1
ATOM 3144 C C . ASN B 1 46 ? 22.922 18.891 -1.284 1 95.94 46 ASN B C 1
ATOM 3146 O O . ASN B 1 46 ? 23.922 18.172 -1.456 1 95.94 46 ASN B O 1
ATOM 3150 N N . TYR B 1 47 ? 21.734 18.453 -1.405 1 98.06 47 TYR B N 1
ATOM 3151 C CA . TYR B 1 47 ? 21.5 17.016 -1.59 1 98.06 47 TYR B CA 1
ATOM 3152 C C . TYR B 1 47 ? 20.984 16.734 -2.996 1 98.06 47 TYR B C 1
ATOM 3154 O O . TYR B 1 47 ? 21.016 15.578 -3.447 1 98.06 47 TYR B O 1
ATOM 3162 N N . LEU B 1 48 ? 20.484 17.703 -3.691 1 98.12 48 LEU B N 1
ATOM 3163 C CA . LEU B 1 48 ? 20.031 17.516 -5.07 1 98.12 48 LEU B CA 1
ATOM 3164 C C . LEU B 1 48 ? 21.219 17.266 -5.992 1 98.12 48 LEU B C 1
ATOM 3166 O O . LEU B 1 48 ? 22.281 17.875 -5.824 1 98.12 48 LEU B O 1
ATOM 3170 N N . PRO B 1 49 ? 21.047 16.375 -6.93 1 97.25 49 PRO B N 1
ATOM 3171 C CA . PRO B 1 49 ? 22.125 16.156 -7.887 1 97.25 49 PRO B CA 1
ATOM 3172 C C . PRO B 1 49 ? 22.281 17.312 -8.875 1 97.25 49 PRO B C 1
ATOM 3174 O O . PRO B 1 49 ? 21.375 18.156 -8.977 1 97.25 49 PRO B O 1
ATOM 3177 N N . ASN B 1 50 ? 23.484 17.375 -9.477 1 94.94 50 ASN B N 1
ATOM 3178 C CA . ASN B 1 50 ? 23.625 18.25 -10.633 1 94.94 50 ASN B CA 1
ATOM 3179 C C . ASN B 1 50 ? 23.016 17.641 -11.891 1 94.94 50 ASN B C 1
ATOM 3181 O O . ASN B 1 50 ? 23.562 16.672 -12.438 1 94.94 50 ASN B O 1
ATOM 3185 N N . PHE B 1 51 ? 21.953 18.219 -12.234 1 96.38 51 PHE B N 1
ATOM 3186 C CA . PHE B 1 51 ? 21.266 17.703 -13.406 1 96.38 51 PHE B CA 1
ATOM 3187 C C . PHE B 1 51 ? 22.078 17.984 -14.672 1 96.38 51 PHE B C 1
ATOM 3189 O O . PHE B 1 51 ? 22.422 19.141 -14.945 1 96.38 51 PHE B O 1
ATOM 3196 N N . SER B 1 52 ? 22.406 16.938 -15.406 1 96.12 52 SER B N 1
ATOM 3197 C CA . SER B 1 52 ? 23.219 17.094 -16.594 1 96.12 52 SER B CA 1
ATOM 3198 C C . SER B 1 52 ? 22.453 16.688 -17.859 1 96.12 52 SER B C 1
ATOM 3200 O O . SER B 1 52 ? 22.75 17.172 -18.953 1 96.12 52 SER B O 1
ATOM 3202 N N . THR B 1 53 ? 21.516 15.867 -17.719 1 96.62 53 THR B N 1
ATOM 3203 C CA . THR B 1 53 ? 20.812 15.312 -18.875 1 96.62 53 THR B CA 1
ATOM 3204 C C . THR B 1 53 ? 19.344 15.734 -18.875 1 96.62 53 THR B C 1
ATOM 3206 O O . THR B 1 53 ? 18.781 16.016 -19.938 1 96.62 53 THR B O 1
ATOM 3209 N N . VAL B 1 54 ? 18.766 15.805 -17.688 1 97.69 54 VAL B N 1
ATOM 3210 C CA . VAL B 1 54 ? 17.375 16.219 -17.547 1 97.69 54 VAL B CA 1
ATOM 3211 C C . VAL B 1 54 ? 17.312 17.703 -17.188 1 97.69 54 VAL B C 1
ATOM 3213 O O . VAL B 1 54 ? 18.016 18.156 -16.297 1 97.69 54 VAL B O 1
ATOM 3216 N N . SER B 1 55 ? 16.531 18.453 -17.906 1 98.06 55 SER B N 1
ATOM 3217 C CA . SER B 1 55 ? 16.328 19.859 -17.578 1 98.06 55 SER B CA 1
ATOM 3218 C C . SER B 1 55 ? 15.289 20.031 -16.469 1 98.06 55 SER B C 1
ATOM 3220 O O . SER B 1 55 ? 14.109 19.719 -16.672 1 98.06 55 SER B O 1
ATOM 3222 N N . VAL B 1 56 ? 15.727 20.484 -15.359 1 98 56 VAL B N 1
ATOM 3223 C CA . VAL B 1 56 ? 14.82 20.688 -14.234 1 98 56 VAL B CA 1
ATOM 3224 C C . VAL B 1 56 ? 14.695 22.172 -13.938 1 98 56 VAL B C 1
ATOM 3226 O O . VAL B 1 56 ? 15.695 22.844 -13.68 1 98 56 VAL B O 1
ATOM 3229 N N . SER B 1 57 ? 13.5 22.688 -14 1 98 57 SER B N 1
ATOM 3230 C CA . SER B 1 57 ? 13.203 24.078 -13.648 1 98 57 SER B CA 1
ATOM 3231 C C . SER B 1 57 ? 12.57 24.172 -12.266 1 98 57 SER B C 1
ATOM 3233 O O . SER B 1 57 ? 11.688 23.375 -11.93 1 98 57 SER B O 1
ATOM 3235 N N . PHE B 1 58 ? 13.008 25.125 -11.508 1 98.06 58 PHE B N 1
ATOM 3236 C CA . PHE B 1 58 ? 12.5 25.312 -10.156 1 98.06 58 PHE B CA 1
ATOM 3237 C C . PHE B 1 58 ? 11.57 26.516 -10.078 1 98.06 58 PHE B C 1
ATOM 3239 O O . PHE B 1 58 ? 11.906 27.609 -10.57 1 98.06 58 PHE B O 1
ATOM 3246 N N . GLU B 1 59 ? 10.391 26.281 -9.578 1 97.94 59 GLU B N 1
ATOM 3247 C CA . GLU B 1 59 ? 9.414 27.344 -9.367 1 97.94 59 GLU B CA 1
ATOM 3248 C C . GLU B 1 59 ? 8.938 27.375 -7.914 1 97.94 59 GLU B C 1
ATOM 3250 O O . GLU B 1 59 ? 8.516 26.344 -7.375 1 97.94 59 GLU B O 1
ATOM 3255 N N . THR B 1 60 ? 8.961 28.562 -7.309 1 97.69 60 THR B N 1
ATOM 3256 C CA . THR B 1 60 ? 8.539 28.703 -5.918 1 97.69 60 THR B CA 1
ATOM 3257 C C . THR B 1 60 ? 7.043 29 -5.836 1 97.69 60 THR B C 1
ATOM 3259 O O . THR B 1 60 ? 6.535 29.859 -6.562 1 97.69 60 THR B O 1
ATOM 3262 N N . TYR B 1 61 ? 6.355 28.234 -4.977 1 96.75 61 TYR B N 1
ATOM 3263 C CA . TYR B 1 61 ? 4.926 28.484 -4.816 1 96.75 61 TYR B CA 1
ATOM 3264 C C . TYR B 1 61 ? 4.68 29.656 -3.877 1 96.75 61 TYR B C 1
ATOM 3266 O O . TYR B 1 61 ? 5.609 30.172 -3.25 1 96.75 61 TYR B O 1
ATOM 3274 N N . ASN B 1 62 ? 3.461 30.094 -3.711 1 94 62 ASN B N 1
ATOM 3275 C CA . ASN B 1 62 ? 3.139 31.328 -2.984 1 94 62 ASN B CA 1
ATOM 3276 C C . ASN B 1 62 ? 2.559 31.016 -1.605 1 94 62 ASN B C 1
ATOM 3278 O O . ASN B 1 62 ? 1.809 31.828 -1.052 1 94 62 ASN B O 1
ATOM 3282 N N . GLY B 1 63 ? 2.73 29.891 -1.098 1 92 63 GLY B N 1
ATOM 3283 C CA . GLY B 1 63 ? 2.5 29.672 0.323 1 92 63 GLY B CA 1
ATOM 3284 C C . GLY B 1 63 ? 1.284 28.812 0.61 1 92 63 GLY B C 1
ATOM 3285 O O . GLY B 1 63 ? 1.174 28.234 1.688 1 92 63 GLY B O 1
ATOM 3286 N N . GLU B 1 64 ? 0.335 28.766 -0.339 1 93.38 64 GLU B N 1
ATOM 3287 C CA . GLU B 1 64 ? -0.877 27.984 -0.08 1 93.38 64 GLU B CA 1
ATOM 3288 C C . GLU B 1 64 ? -1.173 27.031 -1.224 1 93.38 64 GLU B C 1
ATOM 3290 O O . GLU B 1 64 ? -0.875 27.312 -2.383 1 93.38 64 GLU B O 1
ATOM 3295 N N . CYS B 1 65 ? -1.663 25.875 -0.876 1 96.5 65 CYS B N 1
ATOM 3296 C CA . CYS B 1 65 ? -2.293 25.016 -1.872 1 96.5 65 CYS B CA 1
ATOM 3297 C C . CYS B 1 65 ? -3.719 25.469 -2.164 1 96.5 65 CYS B C 1
ATOM 3299 O O . CYS B 1 65 ? -4.676 24.938 -1.603 1 96.5 65 CYS B O 1
ATOM 3301 N N . SER B 1 66 ? -3.883 26.422 -3.029 1 96.62 66 SER B N 1
ATOM 3302 C CA . SER B 1 66 ? -5.156 27.062 -3.328 1 96.62 66 SER B CA 1
ATOM 3303 C C . SER B 1 66 ? -5.531 26.891 -4.797 1 96.62 66 SER B C 1
ATOM 3305 O O . SER B 1 66 ? -4.664 26.656 -5.641 1 96.62 66 SER B O 1
ATOM 3307 N N . PRO B 1 67 ? -6.832 27.031 -5.082 1 96.38 67 PRO B N 1
ATOM 3308 C CA . PRO B 1 67 ? -7.246 26.953 -6.484 1 96.38 67 PRO B CA 1
ATOM 3309 C C . PRO B 1 67 ? -6.512 27.969 -7.363 1 96.38 67 PRO B C 1
ATOM 3311 O O . PRO B 1 67 ? -6.16 27.656 -8.508 1 96.38 67 PRO B O 1
ATOM 3314 N N . SER B 1 68 ? -6.242 29.141 -6.828 1 96.81 68 SER B N 1
ATOM 3315 C CA . SER B 1 68 ? -5.531 30.156 -7.594 1 96.81 68 SER B CA 1
ATOM 3316 C C . SER B 1 68 ? -4.109 29.719 -7.914 1 96.81 68 SER B C 1
ATOM 3318 O O . SER B 1 68 ? -3.623 29.922 -9.031 1 96.81 68 SER B O 1
ATOM 3320 N N . GLU B 1 69 ? -3.424 29.141 -6.953 1 96.81 69 GLU B N 1
ATOM 3321 C CA . GLU B 1 69 ? -2.064 28.656 -7.164 1 96.81 69 GLU B CA 1
ATOM 3322 C C . GLU B 1 69 ? -2.041 27.5 -8.156 1 96.81 69 GLU B C 1
ATOM 3324 O O . GLU B 1 69 ? -1.114 27.391 -8.961 1 96.81 69 GLU B O 1
ATOM 3329 N N . VAL B 1 70 ? -3.01 26.609 -8.125 1 97.5 70 VAL B N 1
ATOM 3330 C CA . VAL B 1 70 ? -3.131 25.5 -9.055 1 97.5 70 VAL B CA 1
ATOM 3331 C C . VAL B 1 70 ? -3.248 26.016 -10.484 1 97.5 70 VAL B C 1
ATOM 3333 O O . VAL B 1 70 ? -2.566 25.547 -11.391 1 97.5 70 VAL B O 1
ATOM 3336 N N . GLN B 1 71 ? -4.09 27 -10.641 1 96.75 71 GLN B N 1
ATOM 3337 C CA . GLN B 1 71 ? -4.293 27.578 -11.961 1 96.75 71 GLN B CA 1
ATOM 3338 C C . GLN B 1 71 ? -3.01 28.219 -12.477 1 96.75 71 GLN B C 1
ATOM 3340 O O . GLN B 1 71 ? -2.717 28.156 -13.672 1 96.75 71 GLN B O 1
ATOM 3345 N N . ARG B 1 72 ? -2.305 28.859 -11.578 1 97.12 72 ARG B N 1
ATOM 3346 C CA . ARG B 1 72 ? -1.029 29.453 -11.961 1 97.12 72 ARG B CA 1
ATOM 3347 C C . ARG B 1 72 ? -0.09 28.406 -12.547 1 97.12 72 ARG B C 1
ATOM 3349 O O . ARG B 1 72 ? 0.47 28.609 -13.625 1 97.12 72 ARG B O 1
ATOM 3356 N N . TYR B 1 73 ? 0.068 27.281 -11.938 1 97.5 73 TYR B N 1
ATOM 3357 C CA . TYR B 1 73 ? 0.982 26.234 -12.391 1 97.5 73 TYR B CA 1
ATOM 3358 C C . TYR B 1 73 ? 0.449 25.547 -13.641 1 97.5 73 TYR B C 1
ATOM 3360 O O . TYR B 1 73 ? 1.225 25.125 -14.5 1 97.5 73 TYR B O 1
ATOM 3368 N N . HIS B 1 74 ? -0.876 25.453 -13.734 1 95.25 74 HIS B N 1
ATOM 3369 C CA . HIS B 1 74 ? -1.465 24.938 -14.961 1 95.25 74 HIS B CA 1
ATOM 3370 C C . HIS B 1 74 ? -0.979 25.719 -16.188 1 95.25 74 HIS B C 1
ATOM 3372 O O . HIS B 1 74 ? -0.574 25.109 -17.188 1 95.25 74 HIS B O 1
ATOM 3378 N N . ARG B 1 75 ? -0.98 27 -16.047 1 94.69 75 ARG B N 1
ATOM 3379 C CA . ARG B 1 75 ? -0.562 27.859 -17.141 1 94.69 75 ARG B CA 1
ATOM 3380 C C . ARG B 1 75 ? 0.923 27.688 -17.438 1 94.69 75 ARG B C 1
ATOM 3382 O O . ARG B 1 75 ? 1.328 27.656 -18.594 1 94.69 75 ARG B O 1
ATOM 3389 N N . ILE B 1 76 ? 1.708 27.562 -16.422 1 96.12 76 ILE B N 1
ATOM 3390 C CA . ILE B 1 76 ? 3.152 27.422 -16.578 1 96.12 76 ILE B CA 1
ATOM 3391 C C . ILE B 1 76 ? 3.463 26.109 -17.297 1 96.12 76 ILE B C 1
ATOM 3393 O O . ILE B 1 76 ? 4.262 26.078 -18.234 1 96.12 76 ILE B O 1
ATOM 3397 N N . ILE B 1 77 ? 2.824 25.016 -16.891 1 94.94 77 ILE B N 1
ATOM 3398 C CA . ILE B 1 77 ? 3.109 23.688 -17.406 1 94.94 77 ILE B CA 1
ATOM 3399 C C . ILE B 1 77 ? 2.641 23.578 -18.859 1 94.94 77 ILE B C 1
ATOM 3401 O O . ILE B 1 77 ? 3.324 22.984 -19.703 1 94.94 77 ILE B O 1
ATOM 3405 N N . GLU B 1 78 ? 1.496 24.141 -19.141 1 89.75 78 GLU B N 1
ATOM 3406 C CA . GLU B 1 78 ? 0.969 24.125 -20.5 1 89.75 78 GLU B CA 1
ATOM 3407 C C . GLU B 1 78 ? 1.864 24.922 -21.453 1 89.75 78 GLU B C 1
ATOM 3409 O O . GLU B 1 78 ? 2.086 24.5 -22.594 1 89.75 78 GLU B O 1
ATOM 3414 N N . ARG B 1 79 ? 2.348 25.969 -20.969 1 94.31 79 ARG B N 1
ATOM 3415 C CA . ARG B 1 79 ? 3.188 26.844 -21.797 1 94.31 79 ARG B CA 1
ATOM 3416 C C . ARG B 1 79 ? 4.539 26.188 -22.062 1 94.31 79 ARG B C 1
ATOM 3418 O O . ARG B 1 79 ? 5.023 26.219 -23.203 1 94.31 79 ARG B O 1
ATOM 3425 N N . GLU B 1 80 ? 5.176 25.531 -21.094 1 95.81 80 GLU B N 1
ATOM 3426 C CA . GLU B 1 80 ? 6.555 25.062 -21.203 1 95.81 80 GLU B CA 1
ATOM 3427 C C . GLU B 1 80 ? 6.602 23.594 -21.594 1 95.81 80 GLU B C 1
ATOM 3429 O O . GLU B 1 80 ? 7.652 23.078 -21.984 1 95.81 80 GLU B O 1
ATOM 3434 N N . GLN B 1 81 ? 5.512 22.828 -21.5 1 94.94 81 GLN B N 1
ATOM 3435 C CA . GLN B 1 81 ? 5.363 21.438 -21.906 1 94.94 81 GLN B CA 1
ATOM 3436 C C . GLN B 1 81 ? 6.266 20.531 -21.094 1 94.94 81 GLN B C 1
ATOM 3438 O O . GLN B 1 81 ? 7.047 19.75 -21.656 1 94.94 81 GLN B O 1
ATOM 3443 N N . TYR B 1 82 ? 6.168 20.531 -19.859 1 96.88 82 TYR B N 1
ATOM 3444 C CA . TYR B 1 82 ? 6.922 19.688 -18.953 1 96.88 82 TYR B CA 1
ATOM 3445 C C . TYR B 1 82 ? 6.438 18.234 -19.031 1 96.88 82 TYR B C 1
ATOM 3447 O O . TYR B 1 82 ? 5.254 17.984 -19.266 1 96.88 82 TYR B O 1
ATOM 3455 N N . ASP B 1 83 ? 7.406 17.281 -18.781 1 95.06 83 ASP B N 1
ATOM 3456 C CA . ASP B 1 83 ? 7.137 15.852 -18.891 1 95.06 83 ASP B CA 1
ATOM 3457 C C . ASP B 1 83 ? 6.602 15.305 -17.562 1 95.06 83 ASP B C 1
ATOM 3459 O O . ASP B 1 83 ? 5.883 14.305 -17.547 1 95.06 83 ASP B O 1
ATOM 3463 N N . ALA B 1 84 ? 7.066 15.867 -16.516 1 97.62 84 ALA B N 1
ATOM 3464 C CA . ALA B 1 84 ? 6.75 15.414 -15.172 1 97.62 84 ALA B CA 1
ATOM 3465 C C . ALA B 1 84 ? 6.898 16.547 -14.156 1 97.62 84 ALA B C 1
ATOM 3467 O O . ALA B 1 84 ? 7.426 17.609 -14.484 1 97.62 84 ALA B O 1
ATOM 3468 N N . ILE B 1 85 ? 6.391 16.359 -13.031 1 98.62 85 ILE B N 1
ATOM 3469 C CA . ILE B 1 85 ? 6.414 17.375 -11.992 1 98.62 85 ILE B CA 1
ATOM 3470 C C . ILE B 1 85 ? 7.008 16.797 -10.711 1 98.62 85 ILE B C 1
ATOM 3472 O O . ILE B 1 85 ? 6.656 15.695 -10.297 1 98.62 85 ILE B O 1
ATOM 3476 N N . ILE B 1 86 ? 7.922 17.5 -10.094 1 98.88 86 ILE B N 1
ATOM 3477 C CA . ILE B 1 86 ? 8.5 17.188 -8.797 1 98.88 86 ILE B CA 1
ATOM 3478 C C . ILE B 1 86 ? 7.953 18.141 -7.738 1 98.88 86 ILE B C 1
ATOM 3480 O O . ILE B 1 86 ? 7.895 19.359 -7.961 1 98.88 86 ILE B O 1
ATOM 3484 N N . GLY B 1 87 ? 7.402 17.641 -6.676 1 98.88 87 GLY B N 1
ATOM 3485 C CA . GLY B 1 87 ? 7.145 18.422 -5.48 1 98.88 87 GLY B CA 1
ATOM 3486 C C . GLY B 1 87 ? 8.234 18.297 -4.434 1 98.88 87 GLY B C 1
ATOM 3487 O O . GLY B 1 87 ? 8.508 17.203 -3.947 1 98.88 87 GLY B O 1
ATOM 3488 N N . LEU B 1 88 ? 8.875 19.359 -4.121 1 98.88 88 LEU B N 1
ATOM 3489 C CA . LEU B 1 88 ? 9.961 19.422 -3.148 1 98.88 88 LEU B CA 1
ATOM 3490 C C . LEU B 1 88 ? 9.602 20.344 -1.986 1 98.88 88 LEU B C 1
ATOM 3492 O O . LEU B 1 88 ? 9.633 21.562 -2.129 1 98.88 88 LEU B O 1
ATOM 3496 N N . GLY B 1 89 ? 9.203 19.75 -0.854 1 98.56 89 GLY B N 1
ATOM 3497 C CA . GLY B 1 89 ? 8.859 20.625 0.261 1 98.56 89 GLY B CA 1
ATOM 3498 C C . GLY B 1 89 ? 7.965 19.938 1.285 1 98.56 89 GLY B C 1
ATOM 3499 O O . GLY B 1 89 ? 8.031 18.734 1.467 1 98.56 89 GLY B O 1
ATOM 3500 N N . GLY B 1 90 ? 7.266 20.766 2.086 1 97.56 90 GLY B N 1
ATOM 3501 C CA . GLY B 1 90 ? 6.344 20.25 3.09 1 97.56 90 GLY B CA 1
ATOM 3502 C C . GLY B 1 90 ? 4.992 19.875 2.52 1 97.56 90 GLY B C 1
ATOM 3503 O O . GLY B 1 90 ? 4.844 19.734 1.304 1 97.56 90 GLY B O 1
ATOM 3504 N N . GLY B 1 91 ? 4.039 19.656 3.375 1 97.25 91 GLY B N 1
ATOM 3505 C CA . GLY B 1 91 ? 2.729 19.141 3.014 1 97.25 91 GLY B CA 1
ATOM 3506 C C . GLY B 1 91 ? 2.006 20 1.995 1 97.25 91 GLY B C 1
ATOM 3507 O O . GLY B 1 91 ? 1.425 19.484 1.039 1 97.25 91 GLY B O 1
ATOM 3508 N N . LYS B 1 92 ? 2.049 21.281 2.172 1 96.31 92 LYS B N 1
ATOM 3509 C CA . LYS B 1 92 ? 1.321 22.188 1.277 1 96.31 92 LYS B CA 1
ATOM 3510 C C . LYS B 1 92 ? 1.891 22.125 -0.138 1 96.31 92 LYS B C 1
ATOM 3512 O O . LYS B 1 92 ? 1.139 22.109 -1.115 1 96.31 92 LYS B O 1
ATOM 3517 N N . VAL B 1 93 ? 3.199 22.125 -0.25 1 98.12 93 VAL B N 1
ATOM 3518 C CA . VAL B 1 93 ? 3.85 22.031 -1.553 1 98.12 93 VAL B CA 1
ATOM 3519 C C . VAL B 1 93 ? 3.514 20.688 -2.205 1 98.12 93 VAL B C 1
ATOM 3521 O O . VAL B 1 93 ? 3.227 20.641 -3.402 1 98.12 93 VAL B O 1
ATOM 3524 N N . LEU B 1 94 ? 3.566 19.641 -1.423 1 98.69 94 LEU B N 1
ATOM 3525 C CA . LEU B 1 94 ? 3.283 18.312 -1.936 1 98.69 94 LEU B CA 1
ATOM 3526 C C . LEU B 1 94 ? 1.833 18.203 -2.398 1 98.69 94 LEU B C 1
ATOM 3528 O O . LEU B 1 94 ? 1.556 17.641 -3.459 1 98.69 94 LEU B O 1
ATOM 3532 N N . ASP B 1 95 ? 0.924 18.75 -1.596 1 98.44 95 ASP B N 1
ATOM 3533 C CA . ASP B 1 95 ? -0.485 18.766 -1.977 1 98.44 95 ASP B CA 1
ATOM 3534 C C . ASP B 1 95 ? -0.692 19.547 -3.271 1 98.44 95 ASP B C 1
ATOM 3536 O O . ASP B 1 95 ? -1.42 19.109 -4.16 1 98.44 95 ASP B O 1
ATOM 3540 N N . LEU B 1 96 ? -0.07 20.703 -3.334 1 98.5 96 LEU B N 1
ATOM 3541 C CA . LEU B 1 96 ? -0.159 21.516 -4.539 1 98.5 96 LEU B CA 1
ATOM 3542 C C . LEU B 1 96 ? 0.351 20.75 -5.754 1 98.5 96 LEU B C 1
ATOM 3544 O O . LEU B 1 96 ? -0.284 20.766 -6.812 1 98.5 96 LEU B O 1
ATOM 3548 N N . THR B 1 97 ? 1.457 20.094 -5.602 1 98.69 97 THR B N 1
ATOM 3549 C CA . THR B 1 97 ? 2.076 19.344 -6.695 1 98.69 97 THR B CA 1
ATOM 3550 C C . THR B 1 97 ? 1.159 18.219 -7.176 1 98.69 97 THR B C 1
ATOM 3552 O O . THR B 1 97 ? 0.99 18.031 -8.383 1 98.69 97 THR B O 1
ATOM 3555 N N . LYS B 1 98 ? 0.583 17.438 -6.266 1 98.62 98 LYS B N 1
ATOM 3556 C CA . LYS B 1 98 ? -0.34 16.375 -6.641 1 98.62 98 LYS B CA 1
ATOM 3557 C C . LYS B 1 98 ? -1.548 16.938 -7.391 1 98.62 98 LYS B C 1
ATOM 3559 O O . LYS B 1 98 ? -1.978 16.359 -8.398 1 98.62 98 LYS B O 1
ATOM 3564 N N . THR B 1 99 ? -2.121 18.047 -6.852 1 98.31 99 THR B N 1
ATOM 3565 C CA . THR B 1 99 ? -3.289 18.656 -7.477 1 98.31 99 THR B CA 1
ATOM 3566 C C . THR B 1 99 ? -2.969 19.094 -8.898 1 98.31 99 THR B C 1
ATOM 3568 O O . THR B 1 99 ? -3.73 18.828 -9.828 1 98.31 99 THR B O 1
ATOM 3571 N N . VAL B 1 100 ? -1.844 19.766 -9.039 1 98.06 100 VAL B N 1
ATOM 3572 C CA . VAL B 1 100 ? -1.414 20.234 -10.352 1 98.06 100 VAL B CA 1
ATOM 3573 C C . VAL B 1 100 ? -1.165 19.047 -11.281 1 98.06 100 VAL B C 1
ATOM 3575 O O . VAL B 1 100 ? -1.649 19.031 -12.414 1 98.06 100 VAL B O 1
ATOM 3578 N N . GLY B 1 101 ? -0.407 18.047 -10.836 1 97.44 101 GLY B N 1
ATOM 3579 C CA . GLY B 1 101 ? -0.107 16.875 -11.641 1 97.44 101 GLY B CA 1
ATOM 3580 C C . GLY B 1 101 ? -1.349 16.172 -12.148 1 97.44 101 GLY B C 1
ATOM 3581 O O . GLY B 1 101 ? -1.409 15.766 -13.312 1 97.44 101 GLY B O 1
ATOM 3582 N N . ASP B 1 102 ? -2.275 16 -11.258 1 96.38 102 ASP B N 1
ATOM 3583 C CA . ASP B 1 102 ? -3.523 15.336 -11.633 1 96.38 102 ASP B CA 1
ATOM 3584 C C . ASP B 1 102 ? -4.266 16.141 -12.703 1 96.38 102 ASP B C 1
ATOM 3586 O O . ASP B 1 102 ? -4.805 15.562 -13.656 1 96.38 102 ASP B O 1
ATOM 3590 N N . SER B 1 103 ? -4.32 17.422 -12.539 1 93.69 103 SER B N 1
ATOM 3591 C CA . SER B 1 103 ? -5.07 18.297 -13.445 1 93.69 103 SER B CA 1
ATOM 3592 C C . SER B 1 103 ? -4.488 18.266 -14.852 1 93.69 103 SER B C 1
ATOM 3594 O O . SER B 1 103 ? -5.219 18.406 -15.836 1 93.69 103 SER B O 1
ATOM 3596 N N . VAL B 1 104 ? -3.23 18.094 -14.977 1 94.5 104 VAL B N 1
ATOM 3597 C CA . VAL B 1 104 ? -2.588 18.125 -16.281 1 94.5 104 VAL B CA 1
ATOM 3598 C C . VAL B 1 104 ? -2.189 16.719 -16.719 1 94.5 104 VAL B C 1
ATOM 3600 O O . VAL B 1 104 ? -1.527 16.531 -17.734 1 94.5 104 VAL B O 1
ATOM 3603 N N . LYS B 1 105 ? -2.49 15.711 -15.938 1 92.5 105 LYS B N 1
ATOM 3604 C CA . LYS B 1 105 ? -2.273 14.297 -16.219 1 92.5 105 LYS B CA 1
ATOM 3605 C C . LYS B 1 105 ? -0.792 14 -16.438 1 92.5 105 LYS B C 1
ATOM 3607 O O . LYS B 1 105 ? -0.421 13.359 -17.422 1 92.5 105 LYS B O 1
ATOM 3612 N N . LYS B 1 106 ? 0.065 14.477 -15.492 1 96.12 106 LYS B N 1
ATOM 3613 C CA . LYS B 1 106 ? 1.501 14.211 -15.508 1 96.12 106 LYS B CA 1
ATOM 3614 C C . LYS B 1 106 ? 1.932 13.422 -14.273 1 96.12 106 LYS B C 1
ATOM 3616 O O . LYS B 1 106 ? 1.279 13.484 -13.234 1 96.12 106 LYS B O 1
ATOM 3621 N N . ASP B 1 107 ? 3.004 12.633 -14.477 1 97.5 107 ASP B N 1
ATOM 3622 C CA . ASP B 1 107 ? 3.561 11.883 -13.359 1 97.5 107 ASP B CA 1
ATOM 3623 C C . ASP B 1 107 ? 4.086 12.828 -12.273 1 97.5 107 ASP B C 1
ATOM 3625 O O . ASP B 1 107 ? 4.652 13.875 -12.578 1 97.5 107 ASP B O 1
ATOM 3629 N N . VAL B 1 108 ? 3.873 12.461 -11.031 1 98.62 108 VAL B N 1
ATOM 3630 C CA . VAL B 1 108 ? 4.254 13.273 -9.875 1 98.62 108 VAL B CA 1
ATOM 3631 C C . VAL B 1 108 ? 5.32 12.547 -9.062 1 98.62 108 VAL B C 1
ATOM 3633 O O . VAL B 1 108 ? 5.16 11.367 -8.727 1 98.62 108 VAL B O 1
ATOM 3636 N N . ILE B 1 109 ? 6.422 13.188 -8.797 1 98.88 109 ILE B N 1
ATOM 3637 C CA . ILE B 1 109 ? 7.488 12.742 -7.91 1 98.88 109 ILE B CA 1
ATOM 3638 C C . ILE B 1 109 ? 7.551 13.648 -6.684 1 98.88 109 ILE B C 1
ATOM 3640 O O . ILE B 1 109 ? 7.641 14.875 -6.812 1 98.88 109 ILE B O 1
ATOM 3644 N N . LEU B 1 110 ? 7.48 13.078 -5.523 1 98.94 110 LEU B N 1
ATOM 3645 C CA . LEU B 1 110 ? 7.469 13.891 -4.316 1 98.94 110 LEU B CA 1
ATOM 3646 C C . LEU B 1 110 ? 8.734 13.672 -3.498 1 98.94 110 LEU B C 1
ATOM 3648 O O . LEU B 1 110 ? 9.18 12.531 -3.33 1 98.94 110 LEU B O 1
ATOM 3652 N N . ILE B 1 111 ? 9.328 14.734 -3.031 1 98.94 111 ILE B N 1
ATOM 3653 C CA . ILE B 1 111 ? 10.492 14.766 -2.152 1 98.94 111 ILE B CA 1
ATOM 3654 C C . ILE B 1 111 ? 10.172 15.57 -0.896 1 98.94 111 ILE B C 1
ATOM 3656 O O . ILE B 1 111 ? 10.406 16.781 -0.852 1 98.94 111 ILE B O 1
ATOM 3660 N N . PRO B 1 112 ? 9.68 14.883 0.124 1 98.88 112 PRO B N 1
ATOM 3661 C CA . PRO B 1 112 ? 9.344 15.609 1.346 1 98.88 112 PRO B CA 1
ATOM 3662 C C . PRO B 1 112 ? 10.57 16.141 2.076 1 98.88 112 PRO B C 1
ATOM 3664 O O . PRO B 1 112 ? 11.57 15.43 2.221 1 98.88 112 PRO B O 1
ATOM 3667 N N . THR B 1 113 ? 10.461 17.422 2.479 1 98.69 113 THR B N 1
ATOM 3668 C CA . THR B 1 113 ? 11.539 18 3.268 1 98.69 113 THR B CA 1
ATOM 3669 C C . THR B 1 113 ? 11.18 18.031 4.75 1 98.69 113 THR B C 1
ATOM 3671 O O . THR B 1 113 ? 12.016 18.359 5.594 1 98.69 113 THR B O 1
ATOM 3674 N N . LEU B 1 114 ? 9.938 17.703 5.059 1 98.31 114 LEU B N 1
ATOM 3675 C CA . LEU B 1 114 ? 9.422 17.578 6.418 1 98.31 114 LEU B CA 1
ATOM 3676 C C . LEU B 1 114 ? 8.703 16.234 6.609 1 98.31 114 LEU B C 1
ATOM 3678 O O . LEU B 1 114 ? 8.109 15.711 5.668 1 98.31 114 LEU B O 1
ATOM 3682 N N . ALA B 1 115 ? 8.805 15.656 7.758 1 98.19 115 ALA B N 1
ATOM 3683 C CA . ALA B 1 115 ? 7.996 14.5 8.141 1 98.19 115 ALA B CA 1
ATOM 3684 C C . ALA B 1 115 ? 6.863 14.914 9.078 1 98.19 115 ALA B C 1
ATOM 3686 O O . ALA B 1 115 ? 6.68 14.32 10.141 1 98.19 115 ALA B O 1
ATOM 3687 N N . ALA B 1 116 ? 6.098 15.891 8.609 1 97.56 116 ALA B N 1
ATOM 3688 C CA . ALA B 1 116 ? 5.082 16.516 9.453 1 97.56 116 ALA B CA 1
ATOM 3689 C C . ALA B 1 116 ? 3.693 15.961 9.141 1 97.56 116 ALA B C 1
ATOM 3691 O O . ALA B 1 116 ? 2.746 16.188 9.898 1 97.56 116 ALA B O 1
ATOM 3692 N N . THR B 1 117 ? 3.529 15.273 8.047 1 95.06 117 THR B N 1
ATOM 3693 C CA . THR B 1 117 ? 2.256 14.719 7.602 1 95.06 117 THR B CA 1
ATOM 3694 C C . THR B 1 117 ? 2.479 13.516 6.695 1 95.06 117 THR B C 1
ATOM 3696 O O . THR B 1 117 ? 3.615 13.203 6.328 1 95.06 117 THR B O 1
ATOM 3699 N N . CYS B 1 118 ? 1.389 12.875 6.34 1 97.06 118 CYS B N 1
ATOM 3700 C CA . CYS B 1 118 ? 1.487 11.766 5.402 1 97.06 118 CYS B CA 1
ATOM 3701 C C . CYS B 1 118 ? 1.147 12.203 3.986 1 97.06 118 CYS B C 1
ATOM 3703 O O . CYS B 1 118 ? 0.823 11.383 3.133 1 97.06 118 CYS B O 1
ATOM 3705 N N . ALA B 1 119 ? 1.214 13.461 3.729 1 97 119 ALA B N 1
ATOM 3706 C CA . ALA B 1 119 ? 0.814 14.047 2.449 1 97 119 ALA B CA 1
ATOM 3707 C C . ALA B 1 119 ? 1.589 13.414 1.294 1 97 119 ALA B C 1
ATOM 3709 O O . ALA B 1 119 ? 1.061 13.273 0.189 1 97 119 ALA B O 1
ATOM 3710 N N . ALA B 1 120 ? 2.811 13.055 1.521 1 98.31 120 ALA B N 1
ATOM 3711 C CA . ALA B 1 120 ? 3.645 12.484 0.467 1 98.31 120 ALA B CA 1
ATOM 3712 C C . ALA B 1 120 ? 3.133 11.117 0.044 1 98.31 120 ALA B C 1
ATOM 3714 O O . ALA B 1 120 ? 3.395 10.664 -1.074 1 98.31 120 ALA B O 1
ATOM 3715 N N . TRP B 1 121 ? 2.379 10.445 0.887 1 97.94 121 TRP B N 1
ATOM 3716 C CA . TRP B 1 121 ? 1.989 9.055 0.673 1 97.94 121 TRP B CA 1
ATOM 3717 C C . TRP B 1 121 ? 0.593 8.969 0.066 1 97.94 121 TRP B C 1
ATOM 3719 O O . TRP B 1 121 ? 0.341 8.141 -0.812 1 97.94 121 TRP B O 1
ATOM 3729 N N . THR B 1 122 ? -0.299 9.797 0.499 1 96.06 122 THR B N 1
ATOM 3730 C CA . THR B 1 122 ? -1.718 9.648 0.194 1 96.06 122 THR B CA 1
ATOM 3731 C C . THR B 1 122 ? -2.041 10.242 -1.173 1 96.06 122 THR B C 1
ATOM 3733 O O . THR B 1 122 ? -1.489 11.281 -1.552 1 96.06 122 THR B O 1
ATOM 3736 N N . PRO B 1 123 ? -2.943 9.617 -1.915 1 96 123 PRO B N 1
ATOM 3737 C CA . PRO B 1 123 ? -3.354 10.195 -3.197 1 96 123 PRO B CA 1
ATOM 3738 C C . PRO B 1 123 ? -4.473 11.219 -3.051 1 96 123 PRO B C 1
ATOM 3740 O O . PRO B 1 123 ? -5.469 11.164 -3.777 1 96 123 PRO B O 1
ATOM 3743 N N . LEU B 1 124 ? -4.316 12.141 -2.139 1 95.38 124 LEU B N 1
ATOM 3744 C CA . LEU B 1 124 ? -5.273 13.219 -1.909 1 95.38 124 LEU B CA 1
ATOM 3745 C C . LEU B 1 124 ? -4.562 14.5 -1.496 1 95.38 124 LEU B C 1
ATOM 3747 O O . LEU B 1 124 ? -3.414 14.461 -1.05 1 95.38 124 LEU B O 1
ATOM 3751 N N . SER B 1 125 ? -5.164 15.578 -1.73 1 96.75 125 SER B N 1
ATOM 3752 C CA . SER B 1 125 ? -4.676 16.891 -1.322 1 96.75 125 SER B CA 1
ATOM 3753 C C . SER B 1 125 ? -5.719 17.641 -0.494 1 96.75 125 SER B C 1
ATOM 3755 O O . SER B 1 125 ? -6.922 17.422 -0.662 1 96.75 125 SER B O 1
ATOM 3757 N N . VAL B 1 126 ? -5.215 18.375 0.373 1 93.81 126 VAL B N 1
ATOM 3758 C CA . VAL B 1 126 ? -6.07 19.312 1.087 1 93.81 126 VAL B CA 1
ATOM 3759 C C . VAL B 1 126 ? -5.949 20.703 0.454 1 93.81 126 VAL B C 1
ATOM 3761 O O . VAL B 1 126 ? -4.848 21.234 0.309 1 93.81 126 VAL B O 1
ATOM 3764 N N . LEU B 1 127 ? -7.035 21.25 0.127 1 95.25 127 LEU B N 1
ATOM 3765 C CA . LEU B 1 127 ? -7.059 22.578 -0.481 1 95.25 127 LEU B CA 1
ATOM 3766 C C . LEU B 1 127 ? -7.539 23.625 0.517 1 95.25 127 LEU B C 1
ATOM 3768 O O . LEU B 1 127 ? -8.484 23.375 1.27 1 95.25 127 LEU B O 1
ATOM 3772 N N . TYR B 1 128 ? -6.879 24.672 0.491 1 92.81 128 TYR B N 1
ATOM 3773 C CA . TYR B 1 128 ? -7.199 25.844 1.302 1 92.81 128 TYR B CA 1
ATOM 3774 C C . TYR B 1 128 ? -7.496 27.047 0.423 1 92.81 128 TYR B C 1
ATOM 3776 O O . TYR B 1 128 ? -7.113 27.078 -0.749 1 92.81 128 TYR B O 1
ATOM 3784 N N . ASP B 1 129 ? -8.211 27.984 1.015 1 93.38 129 ASP B N 1
ATOM 3785 C CA . ASP B 1 129 ? -8.32 29.25 0.294 1 93.38 129 ASP B CA 1
ATOM 3786 C C . ASP B 1 129 ? -7.055 30.094 0.455 1 93.38 129 ASP B C 1
ATOM 3788 O O . ASP B 1 129 ? -6.102 29.656 1.104 1 93.38 129 ASP B O 1
ATOM 3792 N N . ASP B 1 130 ? -7.004 31.219 -0.181 1 92 130 ASP B N 1
ATOM 3793 C CA . ASP B 1 130 ? -5.797 32.031 -0.191 1 92 130 ASP B CA 1
ATOM 3794 C C . ASP B 1 130 ? -5.473 32.562 1.208 1 92 130 ASP B C 1
ATOM 3796 O O . ASP B 1 130 ? -4.344 33 1.476 1 92 130 ASP B O 1
ATOM 3800 N N . GLU B 1 131 ? -6.465 32.469 2.115 1 89 131 GLU B N 1
ATOM 3801 C CA . GLU B 1 131 ? -6.262 32.938 3.482 1 89 131 GLU B CA 1
ATOM 3802 C C . GLU B 1 131 ? -5.883 31.781 4.41 1 89 131 GLU B C 1
ATOM 3804 O O . GLU B 1 131 ? -5.578 32 5.586 1 89 131 GLU B O 1
ATOM 3809 N N . GLY B 1 132 ? -5.93 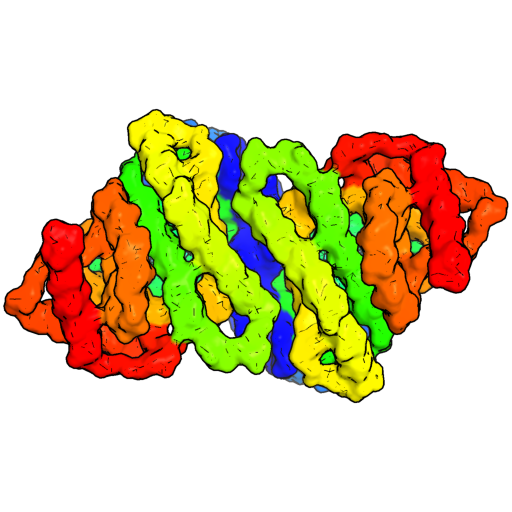30.594 3.906 1 87.94 132 GLY B N 1
ATOM 3810 C CA . GLY B 1 132 ? -5.473 29.453 4.688 1 87.94 132 GLY B CA 1
ATOM 3811 C C . GLY B 1 132 ? -6.605 28.703 5.352 1 87.94 132 GLY B C 1
ATOM 3812 O O . GLY B 1 132 ? -6.363 27.812 6.184 1 87.94 132 GLY B O 1
ATOM 3813 N N . SER B 1 133 ? -7.773 29.016 4.984 1 88.5 133 SER B N 1
ATOM 3814 C CA . SER B 1 133 ? -8.914 28.281 5.531 1 88.5 133 SER B CA 1
ATOM 3815 C C . SER B 1 133 ? -9.211 27.031 4.715 1 88.5 133 SER B C 1
ATOM 3817 O O . SER B 1 133 ? -9.203 27.078 3.482 1 88.5 133 SER B O 1
ATOM 3819 N N . PHE B 1 134 ? -9.5 26 5.379 1 90.44 134 PHE B N 1
ATOM 3820 C CA . PHE B 1 134 ? -9.805 24.719 4.742 1 90.44 134 PHE B CA 1
ATOM 3821 C C . PHE B 1 134 ? -10.961 24.875 3.758 1 90.44 134 PHE B C 1
ATOM 3823 O O . PHE B 1 134 ? -11.953 25.531 4.055 1 90.44 134 PHE B O 1
ATOM 3830 N N . ILE B 1 135 ? -10.844 24.266 2.514 1 90.62 135 ILE B N 1
ATOM 3831 C CA . ILE B 1 135 ? -11.906 24.234 1.516 1 90.62 135 ILE B CA 1
ATOM 3832 C C . ILE B 1 135 ? -12.438 22.812 1.366 1 90.62 135 ILE B C 1
ATOM 3834 O O . ILE B 1 135 ? -13.609 22.547 1.655 1 90.62 135 ILE B O 1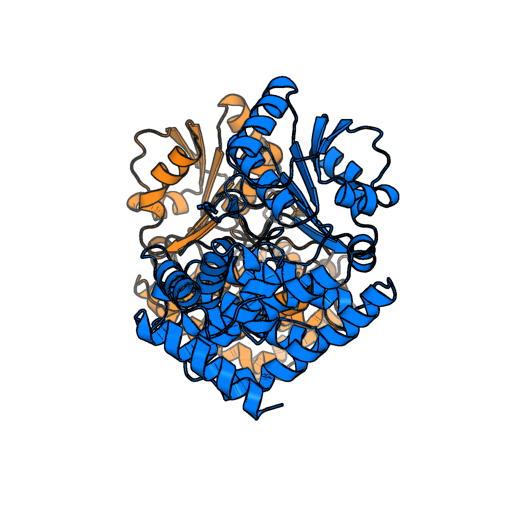
ATOM 3838 N N . ARG B 1 136 ? -11.477 21.891 0.972 1 90.56 136 ARG B N 1
ATOM 3839 C CA . ARG B 1 136 ? -11.93 20.516 0.696 1 90.56 136 ARG B CA 1
ATOM 3840 C C . ARG B 1 136 ? -10.75 19.578 0.512 1 90.56 136 ARG B C 1
ATOM 3842 O O . ARG B 1 136 ? -9.609 20.031 0.347 1 90.56 136 ARG B O 1
ATOM 3849 N N . PHE B 1 137 ? -11.102 18.359 0.565 1 90.44 137 PHE B N 1
ATOM 3850 C CA . PHE B 1 137 ? -10.203 17.312 0.102 1 90.44 137 PHE B CA 1
ATOM 3851 C C . PHE B 1 137 ? -10.383 17.062 -1.391 1 90.44 137 PHE B C 1
ATOM 3853 O O . PHE B 1 137 ? -11.5 17.094 -1.9 1 90.44 137 PHE B O 1
ATOM 3860 N N . GLU B 1 138 ? -9.328 16.844 -2.045 1 93.88 138 GLU B N 1
ATOM 3861 C CA . GLU B 1 138 ? -9.352 16.375 -3.422 1 93.88 138 GLU B CA 1
ATOM 3862 C C . GLU B 1 138 ? -8.656 15.016 -3.547 1 93.88 138 GLU B C 1
ATOM 3864 O O . GLU B 1 138 ? -7.488 14.875 -3.186 1 93.88 138 GLU B O 1
ATOM 3869 N N . TYR B 1 139 ? -9.391 14.023 -4.066 1 93.31 139 TYR B N 1
ATOM 3870 C CA . TYR B 1 139 ? -8.875 12.664 -4.191 1 93.31 139 TYR B CA 1
ATOM 3871 C C . TYR B 1 139 ? -8.445 12.375 -5.625 1 93.31 139 TYR B C 1
ATOM 3873 O O . TYR B 1 139 ? -9.062 12.859 -6.574 1 93.31 139 TYR B O 1
ATOM 3881 N N . TYR B 1 140 ? -7.457 11.57 -5.781 1 95.69 140 TYR B N 1
ATOM 3882 C CA . TYR B 1 140 ? -6.926 11.266 -7.105 1 95.69 140 TYR B CA 1
ATOM 3883 C C . TYR B 1 140 ? -6.93 9.766 -7.363 1 95.69 140 TYR B C 1
ATOM 3885 O O . TYR B 1 140 ? -6.66 8.977 -6.457 1 95.69 140 TYR B O 1
ATOM 3893 N N . SER B 1 141 ? -7.18 9.352 -8.617 1 94.81 141 SER B N 1
ATOM 3894 C CA . SER B 1 141 ? -7.148 7.945 -8.992 1 94.81 141 SER B CA 1
ATOM 3895 C C . SER B 1 141 ? -5.715 7.449 -9.164 1 94.81 141 SER B C 1
ATOM 3897 O O . SER B 1 141 ? -5.414 6.293 -8.867 1 94.81 141 SER B O 1
ATOM 3899 N N . LYS B 1 142 ? -4.879 8.312 -9.641 1 95.81 142 LYS B N 1
ATOM 3900 C CA . LYS B 1 142 ? -3.475 7.949 -9.812 1 95.81 142 LYS B CA 1
ATOM 3901 C C . LYS B 1 142 ? -2.66 8.297 -8.57 1 95.81 142 LYS B C 1
ATOM 3903 O O . LYS B 1 142 ? -2.73 9.422 -8.062 1 95.81 142 LYS B O 1
ATOM 3908 N N . SER B 1 143 ? -1.966 7.309 -8.07 1 97.25 143 SER B N 1
ATOM 3909 C CA . SER B 1 143 ? -1.067 7.531 -6.945 1 97.25 143 SER B CA 1
ATOM 3910 C C . SER B 1 143 ? 0.215 8.227 -7.391 1 97.25 143 SER B C 1
ATOM 3912 O O . SER B 1 143 ? 0.559 8.211 -8.578 1 97.25 143 SER B O 1
ATOM 3914 N N . THR B 1 144 ? 0.845 8.859 -6.398 1 98.38 144 THR B N 1
ATOM 3915 C CA . THR B 1 144 ? 2.166 9.422 -6.648 1 98.38 144 THR B CA 1
ATOM 3916 C C . THR B 1 144 ? 3.104 8.367 -7.23 1 98.38 144 THR B C 1
ATOM 3918 O O . THR B 1 144 ? 3.107 7.223 -6.785 1 98.38 144 THR B O 1
ATOM 3921 N N . PHE B 1 145 ? 3.887 8.789 -8.234 1 98.44 145 PHE B N 1
ATOM 3922 C CA . PHE B 1 145 ? 4.746 7.848 -8.945 1 98.44 145 PHE B CA 1
ATOM 3923 C C . PHE B 1 145 ? 5.957 7.48 -8.094 1 98.44 145 PHE B C 1
ATOM 3925 O O . PHE B 1 145 ? 6.258 6.297 -7.914 1 98.44 145 PHE B O 1
ATOM 3932 N N . TYR B 1 146 ? 6.641 8.5 -7.566 1 98.69 146 TYR B N 1
ATOM 3933 C CA . TYR B 1 146 ? 7.773 8.289 -6.668 1 98.69 146 TYR B CA 1
ATOM 3934 C C . TYR B 1 146 ? 7.652 9.156 -5.422 1 98.69 146 TYR B C 1
ATOM 3936 O O . TYR B 1 146 ? 7.234 10.312 -5.504 1 98.69 146 TYR B O 1
ATOM 3944 N N . VAL B 1 147 ? 7.922 8.578 -4.316 1 98.88 147 VAL B N 1
ATOM 3945 C CA . VAL B 1 147 ? 8.18 9.312 -3.078 1 98.88 147 VAL B CA 1
ATOM 3946 C C . VAL B 1 147 ? 9.602 9.016 -2.592 1 98.88 147 VAL B C 1
ATOM 3948 O O . VAL B 1 147 ? 9.914 7.883 -2.225 1 98.88 147 VAL B O 1
ATOM 3951 N N . LEU B 1 148 ? 10.445 10.016 -2.648 1 98.88 148 LEU B N 1
ATOM 3952 C CA . LEU B 1 148 ? 11.852 9.883 -2.27 1 98.88 148 LEU B CA 1
ATOM 3953 C C . LEU B 1 148 ? 12.148 10.68 -1.002 1 98.88 148 LEU B C 1
ATOM 3955 O O . LEU B 1 148 ? 12.18 11.906 -1.031 1 98.88 148 LEU B O 1
ATOM 3959 N N . VAL B 1 149 ? 12.375 9.992 0.094 1 98.81 149 VAL B N 1
ATOM 3960 C CA . VAL B 1 149 ? 12.633 10.625 1.383 1 98.81 149 VAL B CA 1
ATOM 3961 C C . VAL B 1 149 ? 14.133 10.602 1.679 1 98.81 149 VAL B C 1
ATOM 3963 O O . VAL B 1 149 ? 14.727 9.531 1.808 1 98.81 149 VAL B O 1
ATOM 3966 N N . GLU B 1 150 ? 14.758 11.766 1.688 1 98.75 150 GLU B N 1
ATOM 3967 C CA . GLU B 1 150 ? 16.141 11.945 2.111 1 98.75 150 GLU B CA 1
ATOM 3968 C C . GLU B 1 150 ? 16.219 12.273 3.602 1 98.75 150 GLU B C 1
ATOM 3970 O O . GLU B 1 150 ? 16.047 13.422 4.004 1 98.75 150 GLU B O 1
ATOM 3975 N N . PRO B 1 151 ? 16.594 11.227 4.434 1 98.25 151 PRO B N 1
ATOM 3976 C CA . PRO B 1 151 ? 16.547 11.414 5.883 1 98.25 151 PRO B CA 1
ATOM 3977 C C . PRO B 1 151 ? 17.453 12.539 6.363 1 98.25 151 PRO B C 1
ATOM 3979 O O . PRO B 1 151 ? 17.156 13.195 7.367 1 98.25 151 PRO B O 1
ATOM 3982 N N . ARG B 1 152 ? 18.578 12.867 5.691 1 98.56 152 ARG B N 1
ATOM 3983 C CA . ARG B 1 152 ? 19.484 13.938 6.098 1 98.56 152 ARG B CA 1
ATOM 3984 C C . ARG B 1 152 ? 18.781 15.289 6.059 1 98.56 152 ARG B C 1
ATOM 3986 O O . ARG B 1 152 ? 19 16.125 6.938 1 98.56 152 ARG B O 1
ATOM 3993 N N . ILE B 1 153 ? 17.906 15.516 5.039 1 98.75 153 ILE B N 1
ATOM 3994 C CA . ILE B 1 153 ? 17.141 16.766 4.953 1 98.75 153 ILE B CA 1
ATOM 3995 C C . ILE B 1 153 ? 16.203 16.875 6.148 1 98.75 153 ILE B C 1
ATOM 3997 O O . ILE B 1 153 ? 16.094 17.938 6.766 1 98.75 153 ILE B O 1
ATOM 4001 N N . ILE B 1 154 ? 15.555 15.812 6.496 1 98.5 154 ILE B N 1
ATOM 4002 C CA . ILE B 1 154 ? 14.602 15.789 7.598 1 98.5 154 ILE B CA 1
ATOM 4003 C C . ILE B 1 154 ? 15.328 16 8.922 1 98.5 154 ILE B C 1
ATOM 4005 O O . ILE B 1 154 ? 14.836 16.719 9.797 1 98.5 154 ILE B O 1
ATOM 4009 N N . SER B 1 155 ? 16.516 15.43 9.078 1 98.56 155 SER B N 1
ATOM 4010 C CA . SER B 1 155 ? 17.297 15.547 10.305 1 98.56 155 SER B CA 1
ATOM 4011 C C . SER B 1 155 ? 17.75 16.984 10.547 1 98.56 155 SER B C 1
ATOM 4013 O O . SER B 1 155 ? 18.031 17.375 11.68 1 98.56 155 SER B O 1
ATOM 4015 N N . GLU B 1 156 ? 17.812 17.781 9.477 1 98.31 156 GLU B N 1
ATOM 4016 C CA . GLU B 1 156 ? 18.281 19.156 9.578 1 98.31 156 GLU B CA 1
ATOM 4017 C C . GLU B 1 156 ? 17.125 20.141 9.633 1 98.31 156 GLU B C 1
ATOM 4019 O O . GLU B 1 156 ? 17.344 21.344 9.844 1 98.31 156 GLU B O 1
ATOM 4024 N N . ALA B 1 157 ? 15.93 19.688 9.445 1 97.94 157 ALA B N 1
ATOM 4025 C CA . ALA B 1 157 ? 14.742 20.531 9.453 1 97.94 157 ALA B CA 1
ATOM 4026 C C . ALA B 1 157 ? 14.414 21.016 10.867 1 97.94 157 ALA B C 1
ATOM 4028 O O . ALA B 1 157 ? 14.836 20.391 11.844 1 97.94 157 ALA B O 1
ATOM 4029 N N . PRO B 1 158 ? 13.727 22.172 10.992 1 97.56 158 PRO B N 1
ATOM 4030 C CA . PRO B 1 158 ? 13.281 22.578 12.328 1 97.56 158 PRO B CA 1
ATOM 4031 C C . PRO B 1 158 ? 12.477 21.484 13.031 1 97.56 158 PRO B C 1
ATOM 4033 O O . PRO B 1 158 ? 11.539 20.938 12.453 1 97.56 158 PRO B O 1
ATOM 4036 N N . VAL B 1 159 ? 12.812 21.219 14.258 1 98.12 159 VAL B N 1
ATOM 4037 C CA . VAL B 1 159 ? 12.328 20.062 14.992 1 98.12 159 VAL B CA 1
ATOM 4038 C C . VAL B 1 159 ? 10.828 20.188 15.234 1 98.12 159 VAL B C 1
ATOM 4040 O O . VAL B 1 159 ? 10.133 19.172 15.391 1 98.12 159 VAL B O 1
ATOM 4043 N N . GLN B 1 160 ? 10.305 21.422 15.219 1 97.56 160 GLN B N 1
ATOM 4044 C CA . GLN B 1 160 ? 8.891 21.641 15.5 1 97.56 160 GLN B CA 1
ATOM 4045 C C . GLN B 1 160 ? 8.008 20.938 14.492 1 97.56 160 GLN B C 1
ATOM 4047 O O . GLN B 1 160 ? 6.902 20.484 14.828 1 97.56 160 GLN B O 1
ATOM 4052 N N . PHE B 1 161 ? 8.461 20.75 13.289 1 97.94 161 PHE B N 1
ATOM 4053 C CA . PHE B 1 161 ? 7.66 20.094 12.258 1 97.94 161 PHE B CA 1
ATOM 4054 C C . PHE B 1 161 ? 7.547 18.594 12.531 1 97.94 161 PHE B C 1
ATOM 4056 O O . PHE B 1 161 ? 6.496 17.984 12.289 1 97.94 161 PHE B O 1
ATOM 4063 N N . LEU B 1 162 ? 8.633 18 13.008 1 98.62 162 LEU B N 1
ATOM 4064 C CA . LEU B 1 162 ? 8.562 16.594 13.383 1 98.62 162 LEU B CA 1
ATOM 4065 C C . LEU B 1 162 ? 7.609 16.406 14.562 1 98.62 162 LEU B C 1
ATOM 4067 O O . LEU B 1 162 ? 6.812 15.461 14.57 1 98.62 162 LEU B O 1
ATOM 4071 N N . LYS B 1 163 ? 7.746 17.328 15.539 1 98.38 163 LYS B N 1
ATOM 4072 C CA . LYS B 1 163 ? 6.867 17.266 16.703 1 98.38 163 LYS B CA 1
ATOM 4073 C C . LYS B 1 163 ? 5.402 17.359 16.297 1 98.38 163 LYS B C 1
ATOM 4075 O O . LYS B 1 163 ? 4.574 16.562 16.75 1 98.38 163 LYS B O 1
ATOM 4080 N N . ALA B 1 164 ? 5.109 18.281 15.422 1 97.88 164 ALA B N 1
ATOM 4081 C CA . ALA B 1 164 ? 3.75 18.422 14.906 1 97.88 164 ALA B CA 1
ATOM 4082 C C . ALA B 1 164 ? 3.307 17.156 14.18 1 97.88 164 ALA B C 1
ATOM 4084 O O . ALA B 1 164 ? 2.158 16.719 14.305 1 97.88 164 ALA B O 1
ATOM 4085 N N . GLY B 1 165 ? 4.168 16.578 13.406 1 98.44 165 GLY B N 1
ATOM 4086 C CA . GLY B 1 165 ? 3.867 15.344 12.688 1 98.44 165 GLY B CA 1
ATOM 4087 C C . GLY B 1 165 ? 3.521 14.188 13.602 1 98.44 165 GLY B C 1
ATOM 4088 O O . GLY B 1 165 ? 2.629 13.391 13.297 1 98.44 165 GLY B O 1
ATOM 4089 N N . ILE B 1 166 ? 4.273 14.07 14.703 1 98.62 166 ILE B N 1
ATOM 4090 C CA . ILE B 1 166 ? 3.99 13.047 15.703 1 98.62 166 ILE B CA 1
ATOM 4091 C C . ILE B 1 166 ? 2.57 13.219 16.234 1 98.62 166 ILE B C 1
ATOM 4093 O O . ILE B 1 166 ? 1.809 12.258 16.328 1 98.62 166 ILE B O 1
ATOM 4097 N N . GLY B 1 167 ? 2.232 14.461 16.516 1 97.88 167 GLY B N 1
ATOM 4098 C CA . GLY B 1 167 ? 0.884 14.758 16.984 1 97.88 167 GLY B CA 1
ATOM 4099 C C . GLY B 1 167 ? -0.186 14.367 15.977 1 97.88 167 GLY B C 1
ATOM 4100 O O . GLY B 1 167 ? -1.182 13.734 16.344 1 97.88 167 GLY B O 1
ATOM 4101 N N . ASP B 1 168 ? -0.005 14.703 14.766 1 97.56 168 ASP B N 1
ATOM 4102 C CA . ASP B 1 168 ? -0.938 14.383 13.688 1 97.56 168 ASP B CA 1
ATOM 4103 C C . ASP B 1 168 ? -1.078 12.875 13.516 1 97.56 168 ASP B C 1
ATOM 4105 O O . ASP B 1 168 ? -2.188 12.359 13.344 1 97.56 168 ASP B O 1
ATOM 4109 N N . THR B 1 169 ? 0.011 12.148 13.578 1 98.19 169 THR B N 1
ATOM 4110 C CA . THR B 1 169 ? 0.031 10.727 13.258 1 98.19 169 THR B CA 1
ATOM 4111 C C . THR B 1 169 ? -0.573 9.906 14.398 1 98.19 169 THR B C 1
ATOM 4113 O O . THR B 1 169 ? -1.197 8.867 14.164 1 98.19 169 THR B O 1
ATOM 4116 N N . LEU B 1 170 ? -0.396 10.391 15.602 1 97.88 170 LEU B N 1
ATOM 4117 C CA . LEU B 1 170 ? -1.037 9.719 16.734 1 97.88 170 LEU B CA 1
ATOM 4118 C C . LEU B 1 170 ? -2.549 9.656 16.531 1 97.88 170 LEU B C 1
ATOM 4120 O O . LEU B 1 170 ? -3.197 8.711 16.984 1 97.88 170 LEU B O 1
ATOM 4124 N N . ALA B 1 171 ? -3.084 10.648 15.859 1 97.56 171 ALA B N 1
ATOM 4125 C CA . ALA B 1 171 ? -4.523 10.719 15.633 1 97.56 171 ALA B CA 1
ATOM 4126 C C . ALA B 1 171 ? -5.02 9.5 14.867 1 97.56 171 ALA B C 1
ATOM 4128 O O . ALA B 1 171 ? -6.18 9.102 15 1 97.56 171 ALA B O 1
ATOM 4129 N N . LYS B 1 172 ? -4.141 8.891 14.07 1 97.31 172 LYS B N 1
ATOM 4130 C CA . LYS B 1 172 ? -4.543 7.809 13.172 1 97.31 172 LYS B CA 1
ATOM 4131 C C . LYS B 1 172 ? -5.152 6.648 13.953 1 97.31 172 LYS B C 1
ATOM 4133 O O . LYS B 1 172 ? -6.164 6.078 13.531 1 97.31 172 LYS B O 1
ATOM 4138 N N . TRP B 1 173 ? -4.57 6.281 15.07 1 96.75 173 TRP B N 1
ATOM 4139 C CA . TRP B 1 173 ? -5.078 5.176 15.875 1 96.75 173 TRP B CA 1
ATOM 4140 C C . TRP B 1 173 ? -6.43 5.527 16.484 1 96.75 173 TRP B C 1
ATOM 4142 O O . TRP B 1 173 ? -7.383 4.75 16.391 1 96.75 173 TRP B O 1
ATOM 4152 N N . TYR B 1 174 ? -6.508 6.645 17.062 1 96.31 174 TYR B N 1
ATOM 4153 C CA . TYR B 1 174 ? -7.684 7.012 17.844 1 96.31 174 TYR B CA 1
ATOM 4154 C C . TYR B 1 174 ? -8.875 7.289 16.938 1 96.31 174 TYR B C 1
ATOM 4156 O O . TYR B 1 174 ? -10.023 7 17.297 1 96.31 174 TYR B O 1
ATOM 4164 N N . GLU B 1 175 ? -8.586 7.859 15.789 1 96.44 175 GLU B N 1
ATOM 4165 C CA . GLU B 1 175 ? -9.672 8.094 14.844 1 96.44 175 GLU B CA 1
ATOM 4166 C C . GLU B 1 175 ? -10.117 6.797 14.172 1 96.44 175 GLU B C 1
ATOM 4168 O O . GLU B 1 175 ? -11.32 6.535 14.047 1 96.44 175 GLU B O 1
ATOM 4173 N N . ALA B 1 176 ? -9.203 5.973 13.758 1 94 176 ALA B N 1
ATOM 4174 C CA . ALA B 1 176 ? -9.547 4.711 13.109 1 94 176 ALA B CA 1
ATOM 4175 C C . ALA B 1 176 ? -10.352 3.812 14.047 1 94 176 ALA B C 1
ATOM 4177 O O . ALA B 1 176 ? -11.359 3.229 13.641 1 94 176 ALA B O 1
ATOM 4178 N N . LYS B 1 177 ? -9.875 3.68 15.273 1 92.5 177 LYS B N 1
ATOM 4179 C CA . LYS B 1 177 ? -10.539 2.838 16.266 1 92.5 177 LYS B CA 1
ATOM 4180 C C . LYS B 1 177 ? -11.992 3.262 16.469 1 92.5 177 LYS B C 1
ATOM 4182 O O . LYS B 1 177 ? -12.859 2.42 16.672 1 92.5 177 LYS B O 1
ATOM 4187 N N . SER B 1 178 ? -12.211 4.512 16.344 1 92.44 178 SER B N 1
ATOM 4188 C CA . SER B 1 178 ? -13.539 5.059 16.609 1 92.44 178 SER B CA 1
ATOM 4189 C C . SER B 1 178 ? -14.477 4.809 15.422 1 92.44 178 SER B C 1
ATOM 4191 O O . SER B 1 178 ? -15.695 4.941 15.555 1 92.44 178 SER B O 1
ATOM 4193 N N . LEU B 1 179 ? -13.961 4.438 14.297 1 91.25 179 LEU B N 1
ATOM 4194 C CA . LEU B 1 179 ? -14.758 4.371 13.078 1 91.25 179 LEU B CA 1
ATOM 4195 C C . LEU B 1 179 ? -15.156 2.93 12.758 1 91.25 179 LEU B C 1
ATOM 4197 O O . LEU B 1 179 ? -16.031 2.689 11.93 1 91.25 179 LEU B O 1
ATOM 4201 N N . ILE B 1 180 ? -14.547 1.925 13.375 1 86.88 180 ILE B N 1
ATOM 4202 C CA . ILE B 1 180 ? -14.742 0.542 12.953 1 86.88 180 ILE B CA 1
ATOM 4203 C C . ILE B 1 180 ? -15.82 -0.11 13.812 1 86.88 180 ILE B C 1
ATOM 4205 O O . ILE B 1 180 ? -15.961 -1.336 13.828 1 86.88 180 ILE B O 1
ATOM 4209 N N . HIS B 1 181 ? -16.641 0.547 14.445 1 79.75 181 HIS B N 1
ATOM 4210 C CA . HIS B 1 181 ? -17.625 0.07 15.414 1 79.75 181 HIS B CA 1
ATOM 4211 C C . HIS B 1 181 ? -18.719 -0.734 14.727 1 79.75 181 HIS B C 1
ATOM 4213 O O . HIS B 1 181 ? -19.344 -1.597 15.344 1 79.75 181 HIS B O 1
ATOM 4219 N N . SER B 1 182 ? -18.906 -0.583 13.508 1 78 182 SER B N 1
ATOM 4220 C CA . SER B 1 182 ? -20.047 -1.218 12.859 1 78 182 SER B CA 1
ATOM 4221 C C . SER B 1 182 ? -19.594 -2.334 11.922 1 78 182 SER B C 1
ATOM 4223 O O . SER B 1 182 ? -20.406 -2.984 11.273 1 78 182 SER B O 1
ATOM 4225 N N . LEU B 1 183 ? -18.344 -2.547 11.906 1 81.06 183 LEU B N 1
ATOM 4226 C CA . LEU B 1 183 ? -17.844 -3.529 10.953 1 81.06 183 LEU B CA 1
ATOM 4227 C C . LEU B 1 183 ? -17.578 -4.863 11.641 1 81.06 183 LEU B C 1
ATOM 4229 O O . LEU B 1 183 ? -16.672 -4.973 12.461 1 81.06 183 LEU B O 1
ATOM 4233 N N . ASP B 1 184 ? -18.453 -5.914 11.328 1 82.44 184 ASP B N 1
ATOM 4234 C CA . ASP B 1 184 ? -18.266 -7.281 11.797 1 82.44 184 ASP B CA 1
ATOM 4235 C C . ASP B 1 184 ? -18.719 -8.297 10.75 1 82.44 184 ASP B C 1
ATOM 4237 O O . ASP B 1 184 ? -19.922 -8.414 10.477 1 82.44 184 ASP B O 1
ATOM 4241 N N . PRO B 1 185 ? -17.844 -9.125 10.203 1 87.12 185 PRO B N 1
ATOM 4242 C CA . PRO B 1 185 ? -16.391 -9.133 10.414 1 87.12 185 PRO B CA 1
ATOM 4243 C C . PRO B 1 185 ? -15.695 -7.945 9.75 1 87.12 185 PRO B C 1
ATOM 4245 O O . PRO B 1 185 ? -16.266 -7.309 8.859 1 87.12 185 PRO B O 1
ATOM 4248 N N . LEU B 1 186 ? -14.477 -7.672 10.211 1 89.88 186 LEU B N 1
ATOM 4249 C CA . LEU B 1 186 ? -13.672 -6.613 9.609 1 89.88 186 LEU B CA 1
ATOM 4250 C C . LEU B 1 186 ? -13.109 -7.055 8.266 1 89.88 186 LEU B C 1
ATOM 4252 O O . LEU B 1 186 ? -12.453 -8.094 8.172 1 89.88 186 LEU B O 1
ATOM 4256 N N . PRO B 1 187 ? -13.344 -6.293 7.242 1 92.19 187 PRO B N 1
ATOM 4257 C CA . PRO B 1 187 ? -12.672 -6.59 5.973 1 92.19 187 PRO B CA 1
ATOM 4258 C C . PRO B 1 187 ? -11.156 -6.602 6.094 1 92.19 187 PRO B C 1
ATOM 4260 O O . PRO B 1 187 ? -10.594 -5.91 6.953 1 92.19 187 PRO B O 1
ATOM 4263 N N . VAL B 1 188 ? -10.531 -7.344 5.25 1 95.5 188 VAL B N 1
ATOM 4264 C CA . VAL B 1 188 ? -9.094 -7.543 5.324 1 95.5 188 VAL B CA 1
ATOM 4265 C C . VAL B 1 188 ? -8.375 -6.199 5.207 1 95.5 188 VAL B C 1
ATOM 4267 O O . VAL B 1 188 ? -7.441 -5.922 5.961 1 95.5 188 VAL B O 1
ATOM 4270 N N . SER B 1 189 ? -8.781 -5.34 4.277 1 95.19 189 SER B N 1
ATOM 4271 C CA . SER B 1 189 ? -8.141 -4.039 4.09 1 95.19 189 SER B CA 1
ATOM 4272 C C . SER B 1 189 ? -8.266 -3.18 5.344 1 95.19 189 SER B C 1
ATOM 4274 O O . SER B 1 189 ? -7.328 -2.455 5.699 1 95.19 189 SER B O 1
ATOM 4276 N N . VAL B 1 190 ? -9.398 -3.256 6.039 1 94.56 190 VAL B N 1
ATOM 4277 C CA . VAL B 1 190 ? -9.609 -2.494 7.266 1 94.56 190 VAL B CA 1
ATOM 4278 C C . VAL B 1 190 ? -8.734 -3.057 8.383 1 94.56 190 VAL B C 1
ATOM 4280 O O . VAL B 1 190 ? -8.234 -2.307 9.227 1 94.56 190 VAL B O 1
ATOM 4283 N N . GLN B 1 191 ? -8.547 -4.383 8.383 1 95.25 191 GLN B N 1
ATOM 4284 C CA . GLN B 1 191 ? -7.629 -4.98 9.344 1 95.25 191 GLN B CA 1
ATOM 4285 C C . GLN B 1 191 ? -6.219 -4.43 9.172 1 95.25 191 GLN B C 1
ATOM 4287 O O . GLN B 1 191 ? -5.547 -4.109 10.156 1 95.25 191 GLN B O 1
ATOM 4292 N N . ILE B 1 192 ? -5.824 -4.328 7.949 1 96.38 192 ILE B N 1
ATOM 4293 C CA . ILE B 1 192 ? -4.5 -3.793 7.637 1 96.38 192 ILE B CA 1
ATOM 4294 C C . ILE B 1 192 ? -4.406 -2.344 8.109 1 96.38 192 ILE B C 1
ATOM 4296 O O . ILE B 1 192 ? -3.404 -1.942 8.703 1 96.38 192 ILE B O 1
ATOM 4300 N N . ALA B 1 193 ? -5.438 -1.55 7.82 1 96.06 193 ALA B N 1
ATOM 4301 C CA . ALA B 1 193 ? -5.48 -0.151 8.242 1 96.06 193 ALA B CA 1
ATOM 4302 C C . ALA B 1 193 ? -5.359 -0.029 9.758 1 96.06 193 ALA B C 1
ATOM 4304 O O . ALA B 1 193 ? -4.605 0.805 10.266 1 96.06 193 ALA B O 1
ATOM 4305 N N . LEU B 1 194 ? -6.082 -0.849 10.445 1 95.19 194 LEU B N 1
ATOM 4306 C CA . LEU B 1 194 ? -6.078 -0.818 11.906 1 95.19 194 LEU B CA 1
ATOM 4307 C C . LEU B 1 194 ? -4.719 -1.23 12.461 1 95.19 194 LEU B C 1
ATOM 4309 O O . LEU B 1 194 ? -4.238 -0.656 13.438 1 95.19 194 LEU B O 1
ATOM 4313 N N . GLN B 1 195 ? -4.133 -2.213 11.859 1 95.81 195 GLN B N 1
ATOM 4314 C CA . GLN B 1 195 ? -2.801 -2.641 12.273 1 95.81 195 GLN B CA 1
ATOM 4315 C C . GLN B 1 195 ? -1.773 -1.534 12.055 1 95.81 195 GLN B C 1
ATOM 4317 O O . GLN B 1 195 ? -0.894 -1.324 12.898 1 95.81 195 GLN B O 1
ATOM 4322 N N . ALA B 1 196 ? -1.875 -0.896 10.914 1 97.19 196 ALA B N 1
ATOM 4323 C CA . ALA B 1 196 ? -0.981 0.228 10.648 1 97.19 196 ALA B CA 1
ATOM 4324 C C . ALA B 1 196 ? -1.184 1.347 11.664 1 97.19 196 ALA B C 1
ATOM 4326 O O . ALA B 1 196 ? -0.215 1.929 12.156 1 97.19 196 ALA B O 1
ATOM 4327 N N . ALA B 1 197 ? -2.441 1.654 11.992 1 97.06 197 ALA B N 1
ATOM 4328 C CA . ALA B 1 197 ? -2.764 2.689 12.969 1 97.06 197 ALA B CA 1
ATOM 4329 C C . ALA B 1 197 ? -2.193 2.342 14.344 1 97.06 197 ALA B C 1
ATOM 4331 O O . ALA B 1 197 ? -1.624 3.201 15.023 1 97.06 197 ALA B O 1
ATOM 4332 N N . ARG B 1 198 ? -2.354 1.126 14.703 1 96.88 198 ARG B N 1
ATOM 4333 C CA . ARG B 1 198 ? -1.813 0.676 15.984 1 96.88 198 ARG B CA 1
ATOM 4334 C C . ARG B 1 198 ? -0.293 0.794 16.016 1 96.88 198 ARG B C 1
ATOM 4336 O O . ARG B 1 198 ? 0.286 1.229 17 1 96.88 198 ARG B O 1
ATOM 4343 N N . LEU B 1 199 ? 0.328 0.387 14.953 1 97.62 199 LEU B N 1
ATOM 4344 C CA . LEU B 1 199 ? 1.781 0.47 14.859 1 97.62 199 LEU B CA 1
ATOM 4345 C C . LEU B 1 199 ? 2.25 1.919 14.945 1 97.62 199 LEU B C 1
ATOM 4347 O O . LEU B 1 199 ? 3.314 2.201 15.5 1 97.62 199 LEU B O 1
ATOM 4351 N N . CYS B 1 200 ? 1.5 2.85 14.367 1 97.75 200 CYS B N 1
ATOM 4352 C CA . CYS B 1 200 ? 1.796 4.266 14.539 1 97.75 200 CYS B CA 1
ATOM 4353 C C . CYS B 1 200 ? 1.871 4.633 16.016 1 97.75 200 CYS B C 1
ATOM 4355 O O . CYS B 1 200 ? 2.869 5.195 16.469 1 97.75 200 CYS B O 1
ATOM 4357 N N . LYS B 1 201 ? 0.789 4.309 16.719 1 97.81 201 LYS B N 1
ATOM 4358 C CA . LYS B 1 201 ? 0.726 4.641 18.141 1 97.81 201 LYS B CA 1
ATOM 4359 C C . LYS B 1 201 ? 1.906 4.039 18.891 1 97.81 201 LYS B C 1
ATOM 4361 O O . LYS B 1 201 ? 2.602 4.742 19.625 1 97.81 201 LYS B O 1
ATOM 4366 N N . ASP B 1 202 ? 2.174 2.756 18.672 1 97.69 202 ASP B N 1
ATOM 4367 C CA . ASP B 1 202 ? 3.215 2.047 19.406 1 97.69 202 ASP B CA 1
ATOM 4368 C C . ASP B 1 202 ? 4.594 2.637 19.109 1 97.69 202 ASP B C 1
ATOM 4370 O O . ASP B 1 202 ? 5.371 2.896 20.031 1 97.69 202 ASP B O 1
ATOM 4374 N N . LEU B 1 203 ? 4.914 2.852 17.875 1 97.81 203 LEU B N 1
ATOM 4375 C CA . LEU B 1 203 ? 6.219 3.373 17.484 1 97.81 203 LEU B CA 1
ATOM 4376 C C . LEU B 1 203 ? 6.422 4.789 18 1 97.81 203 LEU B C 1
ATOM 4378 O O . LEU B 1 203 ? 7.508 5.129 18.484 1 97.81 203 LEU B O 1
ATOM 4382 N N . LEU B 1 204 ? 5.379 5.582 17.906 1 98.38 204 LEU B N 1
ATOM 4383 C CA . LEU B 1 204 ? 5.527 6.98 18.297 1 98.38 204 LEU B CA 1
ATOM 4384 C C . LEU B 1 204 ? 5.656 7.113 19.812 1 98.38 204 LEU B C 1
ATOM 4386 O O . LEU B 1 204 ? 6.398 7.965 20.312 1 98.38 204 LEU B O 1
ATOM 4390 N N . LEU B 1 205 ? 4.926 6.332 20.578 1 97.88 205 LEU B N 1
ATOM 4391 C CA . LEU B 1 205 ? 5.066 6.352 22.031 1 97.88 205 LEU B CA 1
ATOM 4392 C C . LEU B 1 205 ? 6.473 5.934 22.438 1 97.88 205 LEU B C 1
ATOM 4394 O O . LEU B 1 205 ? 7.008 6.434 23.438 1 97.88 205 LEU B O 1
ATOM 4398 N N . GLU B 1 206 ? 7.078 5.082 21.625 1 97.5 206 GLU B N 1
ATOM 4399 C CA . GLU B 1 206 ? 8.367 4.508 21.984 1 97.5 206 GLU B CA 1
ATOM 4400 C C . GLU B 1 206 ? 9.523 5.34 21.422 1 97.5 206 GLU B C 1
ATOM 4402 O O . GLU B 1 206 ? 10.539 5.527 22.094 1 97.5 206 GLU B O 1
ATOM 4407 N N . LYS B 1 207 ? 9.383 5.848 20.203 1 98.19 207 LYS B N 1
ATOM 4408 C CA . LYS B 1 207 ? 10.547 6.312 19.469 1 98.19 207 LYS B CA 1
ATOM 4409 C C . LYS B 1 207 ? 10.531 7.828 19.312 1 98.19 207 LYS B C 1
ATOM 4411 O O . LYS B 1 207 ? 11.531 8.422 18.891 1 98.19 207 LYS B O 1
ATOM 4416 N N . SER B 1 208 ? 9.508 8.547 19.719 1 98.62 208 SER B N 1
ATOM 4417 C CA . SER B 1 208 ? 9.375 9.977 19.453 1 98.62 208 SER B CA 1
ATOM 4418 C C . SER B 1 208 ? 10.5 10.766 20.125 1 98.62 208 SER B C 1
ATOM 4420 O O . SER B 1 208 ? 11.156 11.586 19.469 1 98.62 208 SER B O 1
ATOM 4422 N N . LEU B 1 209 ? 10.75 10.539 21.406 1 98.56 209 LEU B N 1
ATOM 4423 C CA . LEU B 1 209 ? 11.703 11.359 22.141 1 98.56 209 LEU B CA 1
ATOM 4424 C C . LEU B 1 209 ? 13.117 11.141 21.609 1 98.56 209 LEU B C 1
ATOM 4426 O O . LEU B 1 209 ? 13.836 12.102 21.328 1 98.56 209 LEU B O 1
ATOM 4430 N N . PRO B 1 210 ? 13.547 9.852 21.391 1 98.56 210 PRO B N 1
ATOM 4431 C CA . PRO B 1 210 ? 14.867 9.672 20.781 1 98.56 210 PRO B CA 1
ATOM 4432 C C . PRO B 1 210 ? 14.953 10.273 19.375 1 98.56 210 PRO B C 1
ATOM 4434 O O . PRO B 1 210 ? 16.016 10.734 18.969 1 98.56 210 PRO B O 1
ATOM 4437 N N . ALA B 1 211 ? 13.906 10.25 18.625 1 98.69 211 ALA B N 1
ATOM 4438 C CA . ALA B 1 211 ? 13.898 10.844 17.297 1 98.69 211 ALA B CA 1
ATOM 4439 C C . ALA B 1 211 ? 14.07 12.352 17.359 1 98.69 211 ALA B C 1
ATOM 4441 O O . ALA B 1 211 ? 14.781 12.938 16.531 1 98.69 211 ALA B O 1
ATOM 4442 N N . ILE B 1 212 ? 13.383 12.969 18.328 1 98.56 212 ILE B N 1
ATOM 4443 C CA . ILE B 1 212 ? 13.508 14.406 18.531 1 98.56 212 ILE B CA 1
ATOM 4444 C C . ILE B 1 212 ? 14.945 14.758 18.875 1 98.56 212 ILE B C 1
ATOM 4446 O O . ILE B 1 212 ? 15.508 15.719 18.328 1 98.56 212 ILE B O 1
ATOM 4450 N N . GLU B 1 213 ? 15.539 14.016 19.719 1 98.56 213 GLU B N 1
ATOM 4451 C CA . GLU B 1 213 ? 16.938 14.211 20.078 1 98.56 213 GLU B CA 1
ATOM 4452 C C . GLU B 1 213 ? 17.844 14.094 18.844 1 98.56 213 GLU B C 1
ATOM 4454 O O . GLU B 1 213 ? 18.812 14.844 18.719 1 98.56 213 GLU B O 1
ATOM 4459 N N . ALA B 1 214 ? 17.562 13.125 18.016 1 98.69 214 ALA B N 1
ATOM 4460 C CA . ALA B 1 214 ? 18.328 12.938 16.797 1 98.69 214 ALA B CA 1
ATOM 4461 C C . ALA B 1 214 ? 18.266 14.18 15.906 1 98.69 214 ALA B C 1
ATOM 4463 O O . ALA B 1 214 ? 19.297 14.625 15.375 1 98.69 214 ALA B O 1
ATOM 4464 N N . VAL B 1 215 ? 17.109 14.773 15.734 1 98.56 215 VAL B N 1
ATOM 4465 C CA . VAL B 1 215 ? 16.938 15.961 14.906 1 98.56 215 VAL B CA 1
ATOM 4466 C C . VAL B 1 215 ? 17.641 17.156 15.547 1 98.56 215 VAL B C 1
ATOM 4468 O O . VAL B 1 215 ? 18.281 17.953 14.852 1 98.56 215 VAL B O 1
ATOM 4471 N N . GLU B 1 216 ? 17.484 17.281 16.844 1 98.19 216 GLU B N 1
ATOM 4472 C CA . GLU B 1 216 ? 18.172 18.359 17.562 1 98.19 216 GLU B CA 1
ATOM 4473 C C . GLU B 1 216 ? 19.688 18.25 17.391 1 98.19 216 GLU B C 1
ATOM 4475 O O . GLU B 1 216 ? 20.391 19.266 17.359 1 98.19 216 GLU B O 1
ATOM 4480 N N . ALA B 1 217 ? 20.141 17.062 17.234 1 98.31 217 ALA B N 1
ATOM 4481 C CA . ALA B 1 217 ? 21.562 16.812 17.031 1 98.31 217 ALA B CA 1
ATOM 4482 C C . ALA B 1 217 ? 21.906 16.75 15.555 1 98.31 217 ALA B C 1
ATOM 4484 O O . ALA B 1 217 ? 23.062 16.578 15.18 1 98.31 217 ALA B O 1
ATOM 4485 N N . GLN B 1 218 ? 20.891 16.859 14.703 1 98.25 218 GLN B N 1
ATOM 4486 C CA . GLN B 1 218 ? 21.031 16.781 13.25 1 98.25 218 GLN B CA 1
ATOM 4487 C C . GLN B 1 218 ? 21.719 15.492 12.828 1 98.25 218 GLN B C 1
ATOM 4489 O O . GLN B 1 218 ? 22.672 15.508 12.047 1 98.25 218 GLN B O 1
ATOM 4494 N N . LYS B 1 219 ? 21.188 14.391 13.375 1 98.31 219 LYS B N 1
ATOM 4495 C CA . LYS B 1 219 ? 21.688 13.055 13.086 1 98.31 219 LYS B CA 1
ATOM 4496 C C . LYS B 1 219 ? 20.578 12.156 12.539 1 98.31 219 LYS B C 1
ATOM 4498 O O . LYS B 1 219 ? 19.422 12.258 12.969 1 98.31 219 LYS B O 1
ATOM 4503 N N . VAL B 1 220 ? 21.016 11.312 11.641 1 98.38 220 VAL B N 1
ATOM 4504 C CA . VAL B 1 220 ? 20.094 10.281 11.156 1 98.38 220 VAL B CA 1
ATOM 4505 C C . VAL B 1 220 ? 20.266 9.008 11.977 1 98.38 220 VAL B C 1
ATOM 4507 O O . VAL B 1 220 ? 21.328 8.391 11.961 1 98.38 220 VAL B O 1
ATOM 4510 N N . THR B 1 221 ? 19.266 8.641 12.742 1 97.88 221 THR B N 1
ATOM 4511 C CA . THR B 1 221 ? 19.281 7.441 13.57 1 97.88 221 THR B CA 1
ATOM 4512 C C . THR B 1 221 ? 18.125 6.516 13.195 1 97.88 221 THR B C 1
ATOM 4514 O O . THR B 1 221 ? 17.219 6.918 12.469 1 97.88 221 THR B O 1
ATOM 4517 N N . ASP B 1 222 ? 18.203 5.285 13.656 1 96.81 222 ASP B N 1
ATOM 4518 C CA . ASP B 1 222 ? 17.125 4.332 13.414 1 96.81 222 ASP B CA 1
ATOM 4519 C C . ASP B 1 222 ? 15.812 4.824 14.023 1 96.81 222 ASP B C 1
ATOM 4521 O O . ASP B 1 222 ? 14.734 4.586 13.469 1 96.81 222 ASP B O 1
ATOM 4525 N N . ASP B 1 223 ? 15.914 5.461 15.148 1 97.88 223 ASP B N 1
ATOM 4526 C CA . ASP B 1 223 ? 14.719 6.004 15.797 1 97.88 223 ASP B CA 1
ATOM 4527 C C . ASP B 1 223 ? 14.07 7.09 14.938 1 97.88 223 ASP B C 1
ATOM 4529 O O . ASP B 1 223 ? 12.852 7.125 14.789 1 97.88 223 ASP B O 1
ATOM 4533 N N . LEU B 1 224 ? 14.938 7.961 14.414 1 98.5 224 LEU B N 1
ATOM 4534 C CA . LEU B 1 224 ? 14.406 9 13.539 1 98.5 224 LEU B CA 1
ATOM 4535 C C . LEU B 1 224 ? 13.75 8.391 12.305 1 98.5 224 LEU B C 1
ATOM 4537 O O . LEU B 1 224 ? 12.641 8.789 11.93 1 98.5 224 LEU B O 1
ATOM 4541 N N . LEU B 1 225 ? 14.406 7.395 11.719 1 98.06 225 LEU B N 1
ATOM 4542 C CA . LEU B 1 225 ? 13.852 6.746 10.539 1 98.06 225 LEU B CA 1
ATOM 4543 C C . LEU B 1 225 ? 12.5 6.113 10.844 1 98.06 225 LEU B C 1
ATOM 4545 O O . LEU B 1 225 ? 11.57 6.199 10.039 1 98.06 225 LEU B O 1
ATOM 4549 N N . ALA B 1 226 ? 12.383 5.508 11.961 1 97.75 226 ALA B N 1
ATOM 4550 C CA . ALA B 1 226 ? 11.133 4.871 12.359 1 97.75 226 ALA B CA 1
ATOM 4551 C C . ALA B 1 226 ? 10.008 5.902 12.469 1 97.75 226 ALA B C 1
ATOM 4553 O O . ALA B 1 226 ? 8.883 5.656 12.016 1 97.75 226 ALA B O 1
ATOM 4554 N N . VAL B 1 227 ? 10.312 7.043 13.07 1 98.56 227 VAL B N 1
ATOM 4555 C CA . VAL B 1 227 ? 9.297 8.078 13.258 1 98.56 227 VAL B CA 1
ATOM 4556 C C . VAL B 1 227 ? 8.945 8.703 11.906 1 98.56 227 VAL B C 1
ATOM 4558 O O . VAL B 1 227 ? 7.773 8.984 11.633 1 98.56 227 VAL B O 1
ATOM 4561 N N . VAL B 1 228 ? 9.922 8.938 11.07 1 98.62 228 VAL B N 1
ATOM 4562 C CA . VAL B 1 228 ? 9.688 9.461 9.727 1 98.62 228 VAL B CA 1
ATOM 4563 C C . VAL B 1 228 ? 8.75 8.531 8.969 1 98.62 228 VAL B C 1
ATOM 4565 O O . VAL B 1 228 ? 7.773 8.984 8.359 1 98.62 228 VAL B O 1
ATOM 4568 N N . GLU B 1 229 ? 8.984 7.273 9.055 1 98.19 229 GLU B N 1
ATOM 4569 C CA . GLU B 1 229 ? 8.164 6.305 8.328 1 98.19 229 GLU B CA 1
ATOM 4570 C C . GLU B 1 229 ? 6.809 6.117 8.992 1 98.19 229 GLU B C 1
ATOM 4572 O O . GLU B 1 229 ? 5.812 5.848 8.32 1 98.19 229 GLU B O 1
ATOM 4577 N N . ALA B 1 230 ? 6.758 6.254 10.297 1 98.19 230 ALA B N 1
ATOM 4578 C CA . ALA B 1 230 ? 5.449 6.27 10.945 1 98.19 230 ALA B CA 1
ATOM 4579 C C . ALA B 1 230 ? 4.59 7.414 10.414 1 98.19 230 ALA B C 1
ATOM 4581 O O . ALA B 1 230 ? 3.426 7.215 10.055 1 98.19 230 ALA B O 1
ATOM 4582 N N . ASN B 1 231 ? 5.191 8.602 10.312 1 98.44 231 ASN B N 1
ATOM 4583 C CA . ASN B 1 231 ? 4.457 9.805 9.922 1 98.44 231 ASN B CA 1
ATOM 4584 C C . ASN B 1 231 ? 4.055 9.758 8.453 1 98.44 231 ASN B C 1
ATOM 4586 O O . ASN B 1 231 ? 2.979 10.234 8.078 1 98.44 231 ASN B O 1
ATOM 4590 N N . ILE B 1 232 ? 4.895 9.211 7.609 1 98.31 232 ILE B N 1
ATOM 4591 C CA . ILE B 1 232 ? 4.652 9.289 6.172 1 98.31 232 ILE B CA 1
ATOM 4592 C C . ILE B 1 232 ? 4.016 7.988 5.688 1 98.31 232 ILE B C 1
ATOM 4594 O O . ILE B 1 232 ? 2.859 7.984 5.254 1 98.31 232 ILE B O 1
ATOM 4598 N N . LEU B 1 233 ? 4.68 6.895 5.934 1 98.19 233 LEU B N 1
ATOM 4599 C CA . LEU B 1 233 ? 4.281 5.602 5.383 1 98.19 233 LEU B CA 1
ATOM 4600 C C . LEU B 1 233 ? 3.092 5.031 6.145 1 98.19 233 LEU B C 1
ATOM 4602 O O . LEU B 1 233 ? 2.016 4.84 5.574 1 98.19 233 LEU B O 1
ATOM 4606 N N . LEU B 1 234 ? 3.254 4.797 7.465 1 98.12 234 LEU B N 1
ATOM 4607 C CA . LEU B 1 234 ? 2.188 4.184 8.25 1 98.12 234 LEU B CA 1
ATOM 4608 C C . LEU B 1 234 ? 0.955 5.082 8.281 1 98.12 234 LEU B C 1
ATOM 4610 O O . LEU B 1 234 ? -0.17 4.609 8.109 1 98.12 234 LEU B O 1
ATOM 4614 N N . GLY B 1 235 ? 1.2 6.348 8.539 1 97.31 235 GLY B N 1
ATOM 4615 C CA . GLY B 1 235 ? 0.082 7.277 8.539 1 97.31 235 GLY B CA 1
ATOM 4616 C C . GLY B 1 235 ? -0.728 7.227 7.254 1 97.31 235 GLY B C 1
ATOM 4617 O O . GLY B 1 235 ? -1.96 7.234 7.293 1 97.31 235 GLY B O 1
ATOM 4618 N N . GLY B 1 236 ? -0.024 7.223 6.148 1 96.94 236 GLY B N 1
ATOM 4619 C CA . GLY B 1 236 ? -0.689 7.156 4.859 1 96.94 236 GLY B CA 1
ATOM 4620 C C . GLY B 1 236 ? -1.429 5.852 4.633 1 96.94 236 GLY B C 1
ATOM 4621 O O . GLY B 1 236 ? -2.473 5.828 3.977 1 96.94 236 GLY B O 1
ATOM 4622 N N . MET B 1 237 ? -0.925 4.762 5.164 1 97.38 237 MET B N 1
ATOM 4623 C CA . MET B 1 237 ? -1.535 3.449 4.98 1 97.38 237 MET B CA 1
ATOM 4624 C C . MET B 1 237 ? -2.91 3.393 5.637 1 97.38 237 MET B C 1
ATOM 4626 O O . MET B 1 237 ? -3.811 2.711 5.145 1 97.38 237 MET B O 1
ATOM 4630 N N . VAL B 1 238 ? -3.076 4.07 6.758 1 96.75 238 VAL B N 1
ATOM 4631 C CA . VAL B 1 238 ? -4.324 3.979 7.504 1 96.75 238 VAL B CA 1
ATOM 4632 C C . VAL B 1 238 ? -5.492 4.41 6.617 1 96.75 238 VAL B C 1
ATOM 4634 O O . VAL B 1 238 ? -6.449 3.658 6.43 1 96.75 238 VAL B O 1
ATOM 4637 N N . GLY B 1 239 ? -5.34 5.578 6.055 1 94.06 239 GLY B N 1
ATOM 4638 C CA . GLY B 1 239 ? -6.379 6.035 5.145 1 94.06 239 GLY B CA 1
ATOM 4639 C C . GLY B 1 239 ? -6.41 5.262 3.84 1 94.06 239 GLY B C 1
ATOM 4640 O O . GLY B 1 239 ? -7.48 5.008 3.287 1 94.06 239 GLY B O 1
ATOM 4641 N N . GLY B 1 240 ? -5.281 4.879 3.322 1 95.56 240 GLY B N 1
ATOM 4642 C CA . GLY B 1 240 ? -5.172 4.211 2.037 1 95.56 240 GLY B CA 1
ATOM 4643 C C . GLY B 1 240 ? -5.848 2.852 2.012 1 95.56 240 GLY B C 1
ATOM 4644 O O . GLY B 1 240 ? -6.438 2.465 1.001 1 95.56 240 GLY B O 1
ATOM 4645 N N . TYR B 1 241 ? -5.77 2.131 3.1 1 96.06 241 TYR B N 1
ATOM 4646 C CA . TYR B 1 241 ? -6.363 0.8 3.168 1 96.06 241 TYR B CA 1
ATOM 4647 C C . TYR B 1 241 ? -7.746 0.852 3.801 1 96.06 241 TYR B C 1
ATOM 4649 O O . TYR B 1 241 ? -8.617 0.04 3.477 1 96.06 241 TYR B O 1
ATOM 4657 N N . GLY B 1 242 ? -7.973 1.798 4.602 1 92.31 242 GLY B N 1
ATOM 4658 C CA . GLY B 1 242 ? -9.203 1.831 5.371 1 92.31 242 GLY B CA 1
ATOM 4659 C C . GLY B 1 242 ? -10.32 2.598 4.684 1 92.31 242 GLY B C 1
ATOM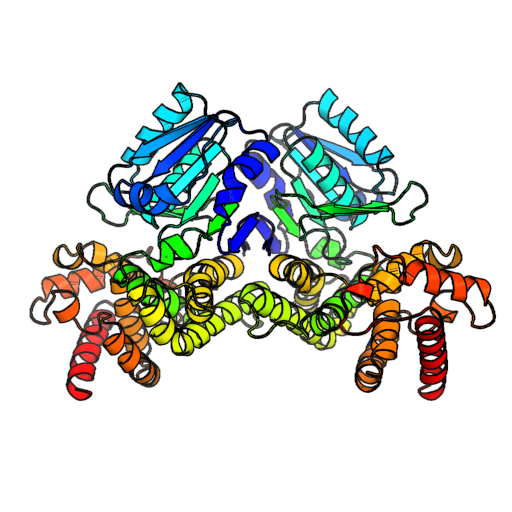 4660 O O . GLY B 1 242 ? -11.492 2.465 5.051 1 92.31 242 GLY B O 1
ATOM 4661 N N . ASP B 1 243 ? -9.961 3.324 3.648 1 85.94 243 ASP B N 1
ATOM 4662 C CA . ASP B 1 243 ? -10.93 4.191 2.992 1 85.94 243 ASP B CA 1
ATOM 4663 C C . ASP B 1 243 ? -11.711 5.016 4.012 1 85.94 243 ASP B C 1
ATOM 4665 O O . ASP B 1 243 ? -11.117 5.695 4.852 1 85.94 243 ASP B O 1
ATOM 4669 N N . TYR B 1 244 ? -13.016 4.844 4.082 1 78.25 244 TYR B N 1
ATOM 4670 C CA . TYR B 1 244 ? -13.875 5.586 4.988 1 78.25 244 TYR B CA 1
ATOM 4671 C C . TYR B 1 244 ? -13.539 5.277 6.441 1 78.25 244 TYR B C 1
ATOM 4673 O O . TYR B 1 244 ? -13.609 6.156 7.305 1 78.25 244 TYR B O 1
ATOM 4681 N N . TYR B 1 245 ? -13.023 4.141 6.719 1 77.5 245 TYR B N 1
ATOM 4682 C CA . TYR B 1 245 ? -12.812 3.676 8.086 1 77.5 245 TYR B CA 1
ATOM 4683 C C . TYR B 1 245 ? -11.406 4.027 8.57 1 77.5 245 TYR B C 1
ATOM 4685 O O . TYR B 1 245 ? -11.109 3.906 9.758 1 77.5 245 TYR B O 1
ATOM 4693 N N . GLY B 1 246 ? -10.602 4.398 7.684 1 76.69 246 GLY B N 1
ATOM 4694 C CA . GLY B 1 246 ? -9.258 4.809 8.047 1 76.69 246 GLY B CA 1
ATOM 4695 C C . GLY B 1 246 ? -9.031 6.305 7.926 1 76.69 246 GLY B C 1
ATOM 4696 O O . GLY B 1 246 ? -7.914 6.789 8.094 1 76.69 246 GLY B O 1
ATOM 4697 N N . ARG B 1 247 ? -10.109 6.902 7.691 1 76.06 247 ARG B N 1
ATOM 4698 C CA . ARG B 1 247 ? -9.969 8.344 7.504 1 76.06 247 ARG B CA 1
ATOM 4699 C C . ARG B 1 247 ? -10.125 9.086 8.828 1 76.06 247 ARG B C 1
ATOM 4701 O O . ARG B 1 247 ? -9.883 8.523 9.891 1 76.06 247 ARG B O 1
ATOM 4708 N N . VAL B 1 248 ? -10.43 10.266 8.727 1 85.06 248 VAL B N 1
ATOM 4709 C CA . VAL B 1 248 ? -10.438 11.211 9.836 1 85.06 248 VAL B CA 1
ATOM 4710 C C . VAL B 1 248 ? -11.781 11.141 10.555 1 85.06 248 VAL B C 1
ATOM 4712 O O . VAL B 1 248 ? -12.758 10.617 10.016 1 85.06 248 VAL B O 1
ATOM 4715 N N . ALA B 1 249 ? -11.773 11.383 11.82 1 94.5 249 ALA B N 1
ATOM 4716 C CA . ALA B 1 249 ? -12.961 11.453 12.672 1 94.5 249 ALA B CA 1
ATOM 4717 C C . ALA B 1 249 ? -13.055 12.812 13.359 1 94.5 249 ALA B C 1
ATOM 4719 O O . ALA B 1 249 ? -13.016 13.852 12.703 1 94.5 249 ALA B O 1
ATOM 4720 N N . ALA B 1 250 ? -13.234 12.836 14.633 1 96.56 250 ALA B N 1
ATOM 4721 C CA . ALA B 1 250 ? -13.492 14.094 15.328 1 96.56 250 ALA B CA 1
ATOM 4722 C C . ALA B 1 250 ? -12.211 14.914 15.453 1 96.56 250 ALA B C 1
ATOM 4724 O O . ALA B 1 250 ? -12.258 16.156 15.406 1 96.56 250 ALA B O 1
ATOM 4725 N N . ALA B 1 251 ? -11.07 14.305 15.664 1 97.44 251 ALA B N 1
ATOM 4726 C CA . ALA B 1 251 ? -9.82 15.039 15.82 1 97.44 251 ALA B CA 1
ATOM 4727 C C . ALA B 1 251 ? -9.586 15.984 14.648 1 97.44 251 ALA B C 1
ATOM 4729 O O . ALA B 1 251 ? -9.297 17.172 14.836 1 97.44 251 ALA B O 1
ATOM 4730 N N . HIS B 1 252 ? -9.789 15.484 13.477 1 95.88 252 HIS B N 1
ATOM 4731 C CA . HIS B 1 252 ? -9.555 16.312 12.289 1 95.88 252 HIS B CA 1
ATOM 4732 C C . HIS B 1 252 ? -10.688 17.312 12.086 1 95.88 252 HIS B C 1
ATOM 4734 O O . HIS B 1 252 ? -10.469 18.406 11.555 1 95.88 252 HIS B O 1
ATOM 4740 N N . SER B 1 253 ? -11.891 16.938 12.5 1 96.06 253 SER B N 1
ATOM 4741 C CA . SER B 1 253 ? -12.969 17.922 12.461 1 96.06 253 SER B CA 1
ATOM 4742 C C . SER B 1 253 ? -12.641 19.125 13.344 1 96.06 253 SER B C 1
ATOM 4744 O O . SER B 1 253 ? -12.922 20.266 12.969 1 96.06 253 SER B O 1
ATOM 4746 N N . VAL B 1 254 ? -12.109 18.844 14.469 1 97.06 254 VAL B N 1
ATOM 4747 C CA . VAL B 1 254 ? -11.695 19.906 15.375 1 97.06 254 VAL B CA 1
ATOM 4748 C C . VAL B 1 254 ? -10.562 20.719 14.742 1 97.06 254 VAL B C 1
ATOM 4750 O O . VAL B 1 254 ? -10.562 21.953 14.797 1 97.06 254 VAL B O 1
ATOM 4753 N N . HIS B 1 255 ? -9.578 20.016 14.164 1 95.38 255 HIS B N 1
ATOM 4754 C CA . HIS B 1 255 ? -8.523 20.703 13.406 1 95.38 255 HIS B CA 1
ATOM 4755 C C . HIS B 1 255 ? -9.117 21.672 12.383 1 95.38 255 HIS B C 1
ATOM 4757 O O . HIS B 1 255 ? -8.734 22.844 12.336 1 95.38 255 HIS B O 1
ATOM 4763 N N . ASN B 1 256 ? -10.07 21.172 11.57 1 94.62 256 ASN B N 1
ATOM 4764 C CA . ASN B 1 256 ? -10.68 22 10.539 1 94.62 256 ASN B CA 1
ATOM 4765 C C . ASN B 1 256 ? -11.352 23.234 11.133 1 94.62 256 ASN B C 1
ATOM 4767 O O . ASN B 1 256 ? -11.258 24.328 10.578 1 94.62 256 ASN B O 1
ATOM 4771 N N . ALA B 1 257 ? -12.023 23.031 12.234 1 95.69 257 ALA B N 1
ATOM 4772 C CA . ALA B 1 257 ? -12.68 24.141 12.93 1 95.69 257 ALA B CA 1
ATOM 4773 C C . ALA B 1 257 ? -11.656 25.188 13.383 1 95.69 257 ALA B C 1
ATOM 4775 O O . ALA B 1 257 ? -11.883 26.391 13.234 1 95.69 257 ALA B O 1
ATOM 4776 N N . LEU B 1 258 ? -10.523 24.75 13.898 1 95.44 258 LEU B N 1
ATOM 4777 C CA . LEU B 1 258 ? -9.5 25.641 14.43 1 95.44 258 LEU B CA 1
ATOM 4778 C C . LEU B 1 258 ? -8.883 26.484 13.328 1 95.44 258 LEU B C 1
ATOM 4780 O O . LEU B 1 258 ? -8.383 27.594 13.586 1 95.44 258 LEU B O 1
ATOM 4784 N N . THR B 1 259 ? -8.906 26.016 12.078 1 92.94 259 THR B N 1
ATOM 4785 C CA . THR B 1 259 ? -8.344 26.766 10.969 1 92.94 259 THR B CA 1
ATOM 4786 C C . THR B 1 259 ? -9.18 28 10.672 1 92.94 259 THR B C 1
ATOM 4788 O O . THR B 1 259 ? -8.734 28.906 9.961 1 92.94 259 THR B O 1
ATOM 4791 N N . HIS B 1 260 ? -10.422 28.078 11.242 1 92.31 260 HIS B N 1
ATOM 4792 C CA . HIS B 1 260 ? -11.297 29.234 11.047 1 92.31 260 HIS B CA 1
ATOM 4793 C C . HIS B 1 260 ? -11.117 30.266 12.156 1 92.31 260 HIS B C 1
ATOM 4795 O O . HIS B 1 260 ? -11.75 31.312 12.148 1 92.31 260 HIS B O 1
ATOM 4801 N N . ILE B 1 261 ? -10.32 29.922 13.109 1 92.38 261 ILE B N 1
ATOM 4802 C CA . ILE B 1 261 ? -10.039 30.797 14.234 1 92.38 261 ILE B CA 1
ATOM 4803 C C . ILE B 1 261 ? -8.719 31.531 13.992 1 92.38 261 ILE B C 1
ATOM 4805 O O . ILE B 1 261 ? -7.652 30.906 13.961 1 92.38 261 ILE B O 1
ATOM 4809 N N . ARG B 1 262 ? -8.75 32.75 13.898 1 88.69 262 ARG B N 1
ATOM 4810 C CA . ARG B 1 262 ? -7.586 33.562 13.547 1 88.69 262 ARG B CA 1
ATOM 4811 C C . ARG B 1 262 ? -6.434 33.312 14.516 1 88.69 262 ARG B C 1
ATOM 4813 O O . ARG B 1 262 ? -5.277 33.219 14.102 1 88.69 262 ARG B O 1
ATOM 4820 N N . ALA B 1 263 ? -6.742 33.188 15.773 1 89.62 263 ALA B N 1
ATOM 4821 C CA . ALA B 1 263 ? -5.73 33 16.812 1 89.62 263 ALA B CA 1
ATOM 4822 C C . ALA B 1 263 ? -4.949 31.719 16.578 1 89.62 263 ALA B C 1
ATOM 4824 O O . ALA B 1 263 ? -3.824 31.562 17.062 1 89.62 263 ALA B O 1
ATOM 4825 N N . CYS B 1 264 ? -5.508 30.797 15.812 1 91.94 264 CYS B N 1
ATOM 4826 C CA . CYS B 1 264 ? -4.91 29.469 15.633 1 91.94 264 CYS B CA 1
ATOM 4827 C C . CYS B 1 264 ? -4.18 29.375 14.305 1 91.94 264 CYS B C 1
ATOM 4829 O O . CYS B 1 264 ? -3.615 28.328 13.969 1 91.94 264 CYS B O 1
ATOM 4831 N N . HIS B 1 265 ? -4.117 30.406 13.547 1 88.44 265 HIS B N 1
ATOM 4832 C CA . HIS B 1 265 ? -3.58 30.359 12.195 1 88.44 265 HIS B CA 1
ATOM 4833 C C . HIS B 1 265 ? -2.076 30.094 12.203 1 88.44 265 HIS B C 1
ATOM 4835 O O . HIS B 1 265 ? -1.528 29.547 11.25 1 88.44 265 HIS B O 1
ATOM 4841 N N . SER B 1 266 ? -1.433 30.484 13.281 1 89.25 266 SER B N 1
ATOM 4842 C CA . SER B 1 266 ? 0.017 30.328 13.352 1 89.25 266 SER B CA 1
ATOM 4843 C C . SER B 1 266 ? 0.403 28.891 13.734 1 89.25 266 SER B C 1
ATOM 4845 O O . SER B 1 266 ? 1.563 28.5 13.594 1 89.25 266 SER B O 1
ATOM 4847 N N . LEU B 1 267 ? -0.534 28.141 14.203 1 93.62 267 LEU B N 1
ATOM 4848 C CA . LEU B 1 267 ? -0.265 26.781 14.625 1 93.62 267 LEU B CA 1
ATOM 4849 C C . LEU B 1 267 ? -0.123 25.859 13.422 1 93.62 267 LEU B C 1
ATOM 4851 O O . LEU B 1 267 ? -0.817 26.031 12.414 1 93.62 267 LEU B O 1
ATOM 4855 N N . LEU B 1 268 ? 0.799 24.922 13.539 1 94.38 268 LEU B N 1
ATOM 4856 C CA . LEU B 1 268 ? 0.992 23.922 12.508 1 94.38 268 LEU B CA 1
ATOM 4857 C C . LEU B 1 268 ? -0.173 22.938 12.477 1 94.38 268 LEU B C 1
ATOM 4859 O O . LEU B 1 268 ? -0.883 22.781 13.477 1 94.38 268 LEU B O 1
ATOM 4863 N N . HIS B 1 269 ? -0.388 22.328 11.359 1 93.69 269 HIS B N 1
ATOM 4864 C CA . HIS B 1 269 ? -1.462 21.359 11.156 1 93.69 269 HIS B CA 1
ATOM 4865 C C . HIS B 1 269 ? -1.48 20.312 12.258 1 93.69 269 HIS B C 1
ATOM 4867 O O . HIS B 1 269 ? -2.504 20.125 12.922 1 93.69 269 HIS B O 1
ATOM 4873 N N . GLY B 1 270 ? -0.336 19.672 12.508 1 96.62 270 GLY B N 1
ATOM 4874 C CA . GLY B 1 270 ? -0.247 18.594 13.469 1 96.62 270 GLY B CA 1
ATOM 4875 C C . GLY B 1 270 ? -0.511 19.031 14.898 1 96.62 270 GLY B C 1
ATOM 4876 O O . GLY B 1 270 ? -0.944 18.234 15.727 1 96.62 270 GLY B O 1
ATOM 4877 N N . GLU B 1 271 ? -0.21 20.281 15.203 1 97.19 271 GLU B N 1
ATOM 4878 C CA . GLU B 1 271 ? -0.511 20.828 16.531 1 97.19 271 GLU B CA 1
ATOM 4879 C C . GLU B 1 271 ? -2.018 20.922 16.75 1 97.19 271 GLU B C 1
ATOM 4881 O O . GLU B 1 271 ? -2.52 20.531 17.812 1 97.19 271 GLU B O 1
ATOM 4886 N N . LYS B 1 272 ? -2.684 21.422 15.758 1 97.06 272 LYS B N 1
ATOM 4887 C CA . LYS B 1 272 ? -4.137 21.5 15.852 1 97.06 272 LYS B CA 1
ATOM 4888 C C . LYS B 1 272 ? -4.77 20.125 15.953 1 97.06 272 LYS B C 1
ATOM 4890 O O . LYS B 1 272 ? -5.703 19.922 16.734 1 97.06 272 LYS B O 1
ATOM 4895 N N . VAL B 1 273 ? -4.27 19.188 15.195 1 97.62 273 VAL B N 1
ATOM 4896 C CA . VAL B 1 273 ? -4.805 17.828 15.219 1 97.62 273 VAL B CA 1
ATOM 4897 C C . VAL B 1 273 ? -4.555 17.188 16.578 1 97.62 273 VAL B C 1
ATOM 4899 O O . VAL B 1 273 ? -5.414 16.484 17.125 1 97.62 273 VAL B O 1
ATOM 4902 N N . ALA B 1 274 ? -3.346 17.422 17.094 1 98 274 ALA B N 1
ATOM 4903 C CA . ALA B 1 274 ? -3.014 16.891 18.406 1 98 274 ALA B CA 1
ATOM 4904 C C . ALA B 1 274 ? -4.043 17.312 19.453 1 98 274 ALA B C 1
ATOM 4906 O O . ALA B 1 274 ? -4.512 16.484 20.25 1 98 274 ALA B O 1
ATOM 4907 N N . TYR B 1 275 ? -4.375 18.547 19.5 1 97.88 275 TYR B N 1
ATOM 4908 C CA . TYR B 1 275 ? -5.418 19 20.406 1 97.88 275 TYR B CA 1
ATOM 4909 C C . TYR B 1 275 ? -6.75 18.344 20.094 1 97.88 275 TYR B C 1
ATOM 4911 O O . TYR B 1 275 ? -7.492 17.953 21 1 97.88 275 TYR B O 1
ATOM 4919 N N . GLY B 1 276 ? -7.039 18.234 18.812 1 98.25 276 GLY B N 1
ATOM 4920 C CA . GLY B 1 276 ? -8.25 17.547 18.391 1 98.25 276 GLY B CA 1
ATOM 4921 C C . GLY B 1 276 ? -8.352 16.125 18.922 1 98.25 276 GLY B C 1
ATOM 4922 O O . GLY B 1 276 ? -9.445 15.656 19.25 1 98.25 276 GLY B O 1
ATOM 4923 N N . VAL B 1 277 ? -7.262 15.422 19 1 98.19 277 VAL B N 1
ATOM 4924 C CA . VAL B 1 277 ? -7.23 14.07 19.531 1 98.19 277 VAL B CA 1
ATOM 4925 C C . VAL B 1 277 ? -7.723 14.07 20.984 1 98.19 277 VAL B C 1
ATOM 4927 O O . VAL B 1 277 ? -8.547 13.234 21.359 1 98.19 277 VAL B O 1
ATOM 4930 N N . LEU B 1 278 ? -7.203 15.023 21.766 1 98.19 278 LEU B N 1
ATOM 4931 C CA . LEU B 1 278 ? -7.613 15.109 23.156 1 98.19 278 LEU B CA 1
ATOM 4932 C C . LEU B 1 278 ? -9.102 15.414 23.266 1 98.19 278 LEU B C 1
ATOM 4934 O O . LEU B 1 278 ? -9.805 14.836 24.094 1 98.19 278 LEU B O 1
ATOM 4938 N N . VAL B 1 279 ? -9.602 16.281 22.422 1 98.06 279 VAL B N 1
ATOM 4939 C CA . VAL B 1 279 ? -11.023 16.609 22.422 1 98.06 279 VAL B CA 1
ATOM 4940 C C . VAL B 1 279 ? -11.844 15.375 22.078 1 98.06 279 VAL B C 1
ATOM 4942 O O . VAL B 1 279 ? -12.852 15.086 22.719 1 98.06 279 VAL B O 1
ATOM 4945 N N . GLN B 1 280 ? -11.414 14.656 21.016 1 98 280 GLN B N 1
ATOM 4946 C CA . GLN B 1 280 ? -12.109 13.438 20.641 1 98 280 GLN B CA 1
ATOM 4947 C C . GLN B 1 280 ? -12.148 12.438 21.781 1 98 280 GLN B C 1
ATOM 4949 O O . GLN B 1 280 ? -13.195 11.836 22.062 1 98 280 GLN B O 1
ATOM 4954 N N . LEU B 1 281 ? -11.016 12.211 22.422 1 97.88 281 LEU B N 1
ATOM 4955 C CA . LEU B 1 281 ? -10.938 11.266 23.516 1 97.88 281 LEU B CA 1
ATOM 4956 C C . LEU B 1 281 ? -11.836 11.703 24.672 1 97.88 281 LEU B C 1
ATOM 4958 O O . LEU B 1 281 ? -12.461 10.867 25.328 1 97.88 281 LEU B O 1
ATOM 4962 N N . ALA B 1 282 ? -11.891 13.008 24.938 1 97.69 282 ALA B N 1
ATOM 4963 C CA . ALA B 1 282 ? -12.789 13.523 25.953 1 97.69 282 ALA B CA 1
ATOM 4964 C C . ALA B 1 282 ? -14.25 13.25 25.594 1 97.69 282 ALA B C 1
ATOM 4966 O O . ALA B 1 282 ? -15.047 12.875 26.453 1 97.69 282 ALA B O 1
ATOM 4967 N N . LEU B 1 283 ? -14.594 13.5 24.328 1 97.75 283 LEU B N 1
ATOM 4968 C CA . LEU B 1 283 ? -15.945 13.203 23.859 1 97.75 283 LEU B CA 1
ATOM 4969 C C . LEU B 1 283 ? -16.281 11.734 24.094 1 97.75 283 LEU B C 1
ATOM 4971 O O . LEU B 1 283 ? -17.422 11.406 24.469 1 97.75 283 LEU B O 1
ATOM 4975 N N . GLU B 1 284 ? -15.32 10.898 23.875 1 96.88 284 GLU B N 1
ATOM 4976 C CA . GLU B 1 284 ? -15.516 9.461 23.984 1 96.88 284 GLU B CA 1
ATOM 4977 C C . GLU B 1 284 ? -15.32 8.977 25.422 1 96.88 284 GLU B C 1
ATOM 4979 O O . GLU B 1 284 ? -15.414 7.781 25.688 1 96.88 284 GLU B O 1
ATOM 4984 N N . LYS B 1 285 ? -15.008 9.859 26.344 1 96.31 285 LYS B N 1
ATOM 4985 C CA . LYS B 1 285 ? -14.797 9.594 27.766 1 96.31 285 LYS B CA 1
ATOM 4986 C C . LYS B 1 285 ? -13.656 8.609 27.969 1 96.31 285 LYS B C 1
ATOM 4988 O O . LYS B 1 285 ? -13.734 7.734 28.844 1 96.31 285 LYS B O 1
ATOM 4993 N N . GLU B 1 286 ? -12.688 8.703 27.125 1 96.69 286 GLU B N 1
ATOM 4994 C CA . GLU B 1 286 ? -11.492 7.867 27.25 1 96.69 286 GLU B CA 1
ATOM 4995 C C . GLU B 1 286 ? -10.383 8.602 28 1 96.69 286 GLU B C 1
ATOM 4997 O O . GLU B 1 286 ? -9.297 8.812 27.453 1 96.69 286 GLU B O 1
ATOM 5002 N N . TRP B 1 287 ? -10.539 8.844 29.25 1 96.62 287 TRP B N 1
ATOM 5003 C CA . TRP B 1 287 ? -9.641 9.672 30.062 1 96.62 287 TRP B CA 1
ATOM 5004 C C . TRP B 1 287 ? -8.328 8.945 30.328 1 96.62 287 TRP B C 1
ATOM 5006 O O . TRP B 1 287 ? -7.273 9.578 30.438 1 96.62 287 TRP B O 1
ATOM 5016 N N . ASP B 1 288 ? -8.383 7.59 30.391 1 96.75 288 ASP B N 1
ATOM 5017 C CA . ASP B 1 288 ? -7.164 6.816 30.594 1 96.75 288 ASP B CA 1
ATOM 5018 C C . ASP B 1 288 ? -6.191 7.031 29.438 1 96.75 288 ASP B C 1
ATOM 5020 O O . ASP B 1 288 ? -4.977 7.086 29.641 1 96.75 288 ASP B O 1
ATOM 5024 N N . GLU B 1 289 ? -6.742 7.109 28.25 1 96.81 289 GLU B N 1
ATOM 5025 C CA . GLU B 1 289 ? -5.898 7.348 27.078 1 96.81 289 GLU B CA 1
ATOM 5026 C C . GLU B 1 289 ? -5.312 8.758 27.109 1 96.81 289 GLU B C 1
ATOM 5028 O O . GLU B 1 289 ? -4.18 8.969 26.672 1 96.81 289 GLU B O 1
ATOM 5033 N N . ILE B 1 290 ? -6.105 9.719 27.531 1 97.38 290 ILE B N 1
ATOM 5034 C CA . ILE B 1 290 ? -5.617 11.086 27.656 1 97.38 290 ILE B CA 1
ATOM 5035 C C . ILE B 1 290 ? -4.445 11.133 28.625 1 97.38 290 ILE B C 1
ATOM 5037 O O . ILE B 1 290 ? -3.412 11.742 28.344 1 97.38 290 ILE B O 1
ATOM 5041 N N . GLU B 1 291 ? -4.574 10.453 29.734 1 96.25 291 GLU B N 1
ATOM 5042 C CA . GLU B 1 291 ? -3.516 10.398 30.734 1 96.25 291 GLU B CA 1
ATOM 5043 C C . GLU B 1 291 ? -2.252 9.758 30.172 1 96.25 291 GLU B C 1
ATOM 5045 O O . GLU B 1 291 ? -1.139 10.156 30.516 1 96.25 291 GLU B O 1
ATOM 5050 N N . LEU B 1 292 ? -2.494 8.789 29.391 1 96.12 292 LEU B N 1
ATOM 5051 C CA . LEU B 1 292 ? -1.377 8.094 28.75 1 96.12 292 LEU B CA 1
ATOM 5052 C C . LEU B 1 292 ? -0.625 9.023 27.812 1 96.12 292 LEU B C 1
ATOM 5054 O O . LEU B 1 292 ? 0.602 8.961 27.719 1 96.12 292 LEU B O 1
ATOM 5058 N N . LEU B 1 293 ? -1.302 9.961 27.094 1 97.19 293 LEU B N 1
ATOM 5059 C CA . LEU B 1 293 ? -0.726 10.766 26.016 1 97.19 293 LEU B CA 1
ATOM 5060 C C . LEU B 1 293 ? -0.088 12.031 26.578 1 97.19 293 LEU B C 1
ATOM 5062 O O . LEU B 1 293 ? 0.876 12.547 26.016 1 97.19 293 LEU B O 1
ATOM 5066 N N . LEU B 1 294 ? -0.57 12.562 27.688 1 96.56 294 LEU B N 1
ATOM 5067 C CA . LEU B 1 294 ? -0.243 13.898 28.172 1 96.56 294 LEU B CA 1
ATOM 5068 C C . LEU B 1 294 ? 1.251 14.023 28.453 1 96.56 294 LEU B C 1
ATOM 5070 O O . LEU B 1 294 ? 1.862 15.047 28.141 1 96.56 294 LEU B O 1
ATOM 5074 N N . PRO B 1 295 ? 1.898 12.984 29.062 1 96.25 295 PRO B N 1
ATOM 5075 C CA . PRO B 1 295 ? 3.342 13.109 29.281 1 96.25 295 PRO B CA 1
ATOM 5076 C C . PRO B 1 295 ? 4.117 13.32 27.984 1 96.25 295 PRO B C 1
ATOM 5078 O O . PRO B 1 295 ? 5.051 14.125 27.938 1 96.25 295 PRO B O 1
ATOM 5081 N N . LEU B 1 296 ? 3.756 12.617 26.984 1 97.19 296 LEU B N 1
ATOM 5082 C CA . LEU B 1 296 ? 4.414 12.789 25.688 1 97.19 296 LEU B CA 1
ATOM 5083 C C . LEU B 1 296 ? 4.109 14.164 25.109 1 97.19 296 LEU B C 1
ATOM 5085 O O . LEU B 1 296 ? 4.996 14.82 24.562 1 97.19 296 LEU B O 1
ATOM 5089 N N . TYR B 1 297 ? 2.828 14.625 25.188 1 97.69 297 TYR B N 1
ATOM 5090 C CA . TYR B 1 297 ? 2.439 15.953 24.734 1 97.69 297 TYR B CA 1
ATOM 5091 C C . TYR B 1 297 ? 3.311 17.031 25.375 1 97.69 297 TYR B C 1
ATOM 5093 O O . TYR B 1 297 ? 3.799 17.938 24.688 1 97.69 297 TYR B O 1
ATOM 5101 N N . GLU B 1 298 ? 3.479 16.859 26.609 1 96.19 298 GLU B N 1
ATOM 5102 C CA . GLU B 1 298 ? 4.266 17.828 27.375 1 96.19 298 GLU B CA 1
ATOM 5103 C C . GLU B 1 298 ? 5.719 17.859 26.906 1 96.19 298 GLU B C 1
ATOM 5105 O O . GLU B 1 298 ? 6.285 18.922 26.672 1 96.19 298 GLU B O 1
ATOM 5110 N N . LYS B 1 299 ? 6.262 16.703 26.766 1 96.38 299 LYS B N 1
ATOM 5111 C CA . LYS B 1 299 ? 7.66 16.609 26.359 1 96.38 299 LYS B CA 1
ATOM 5112 C C . LYS B 1 299 ? 7.863 17.141 24.953 1 96.38 299 LYS B C 1
ATOM 5114 O O . LYS B 1 299 ? 8.922 17.688 24.641 1 96.38 299 LYS B O 1
ATOM 5119 N N . LEU B 1 300 ? 6.875 17.031 24.141 1 97.31 300 LEU B N 1
ATOM 5120 C CA . LEU B 1 300 ? 6.98 17.453 22.75 1 97.31 300 LEU B CA 1
ATOM 5121 C C . LEU B 1 300 ? 6.52 18.891 22.578 1 97.31 300 LEU B C 1
ATOM 5123 O O . LEU B 1 300 ? 6.727 19.5 21.531 1 97.31 300 LEU B O 1
ATOM 5127 N N . GLY B 1 301 ? 5.922 19.406 23.594 1 96.06 301 GLY B N 1
ATOM 5128 C CA . GLY B 1 301 ? 5.379 20.75 23.5 1 96.06 301 GLY B CA 1
ATOM 5129 C C . GLY B 1 301 ? 4.133 20.828 22.641 1 96.06 301 GLY B C 1
ATOM 5130 O O . GLY B 1 301 ? 3.889 21.828 21.969 1 96.06 301 GLY B O 1
ATOM 5131 N N . LEU B 1 302 ? 3.396 19.766 22.516 1 97.12 302 LEU B N 1
ATOM 5132 C CA . LEU B 1 302 ? 2.137 19.75 21.781 1 97.12 302 LEU B CA 1
ATOM 5133 C C . LEU B 1 302 ? 1.025 20.406 22.578 1 97.12 302 LEU B C 1
ATOM 5135 O O . LEU B 1 302 ? 1.011 20.312 23.812 1 97.12 302 LEU B O 1
ATOM 5139 N N . PRO B 1 303 ? 0.107 21.062 21.906 1 96.56 303 PRO B N 1
ATOM 5140 C CA . PRO B 1 303 ? -0.977 21.734 22.625 1 96.56 303 PRO B CA 1
ATOM 5141 C C . PRO B 1 303 ? -1.899 20.766 23.359 1 96.56 303 PRO B C 1
ATOM 5143 O O . PRO B 1 303 ? -2.357 19.781 22.766 1 96.56 303 PRO B O 1
ATOM 5146 N N . ALA B 1 304 ? -2.172 21.062 24.609 1 95.88 304 ALA B N 1
ATOM 5147 C CA . ALA B 1 304 ? -3.07 20.219 25.391 1 95.88 304 ALA B CA 1
ATOM 5148 C C . ALA B 1 304 ? -4.098 21.078 26.141 1 95.88 304 ALA B C 1
ATOM 5150 O O . ALA B 1 304 ? -4.852 20.562 26.969 1 95.88 304 ALA B O 1
ATOM 5151 N N . SER B 1 305 ? -4.102 22.391 25.891 1 93.81 305 SER B N 1
ATOM 5152 C CA . SER B 1 305 ? -5.039 23.312 26.516 1 93.81 305 SER B CA 1
ATOM 5153 C C . SER B 1 305 ? -5.434 24.438 25.562 1 93.81 305 SER B C 1
ATOM 5155 O O . SER B 1 305 ? -4.781 24.656 24.531 1 93.81 305 SER B O 1
ATOM 5157 N N . LEU B 1 306 ? -6.531 25.156 25.922 1 93.88 306 LEU B N 1
ATOM 5158 C CA . LEU B 1 306 ? -6.969 26.281 25.109 1 93.88 306 LEU B CA 1
ATOM 5159 C C . LEU B 1 306 ? -5.898 27.375 25.094 1 93.88 306 LEU B C 1
ATOM 5161 O O . LEU B 1 306 ? -5.684 28.016 24.062 1 93.88 306 LEU B O 1
ATOM 5165 N N . GLU B 1 307 ? -5.199 27.531 26.172 1 92.06 307 GLU B N 1
ATOM 5166 C CA . GLU B 1 307 ? -4.156 28.547 26.266 1 92.06 307 GLU B CA 1
ATOM 5167 C C . GLU B 1 307 ? -3.027 28.266 25.266 1 92.06 307 GLU B C 1
ATOM 5169 O O . GLU B 1 307 ? -2.492 29.203 24.656 1 92.06 307 GLU B O 1
ATOM 5174 N N . SER B 1 308 ? -2.723 27 25.188 1 92.38 308 SER B N 1
ATOM 5175 C CA . SER B 1 308 ? -1.665 26.609 24.266 1 92.38 308 SER B CA 1
ATOM 5176 C C . SER B 1 308 ? -2.068 26.891 22.828 1 92.38 308 SER B C 1
ATOM 5178 O O . SER B 1 308 ? -1.215 26.938 21.938 1 92.38 308 SER B O 1
ATOM 5180 N N . LEU B 1 309 ? -3.336 27.078 22.516 1 94.19 309 LEU B N 1
ATOM 5181 C CA . LEU B 1 309 ? -3.854 27.406 21.188 1 94.19 309 LEU B CA 1
ATOM 5182 C C . LEU B 1 309 ? -4.004 28.906 21.016 1 94.19 309 LEU B C 1
ATOM 5184 O O . LEU B 1 309 ? -4.34 29.375 19.922 1 94.19 309 LEU B O 1
ATOM 5188 N N . GLY B 1 310 ? -3.787 29.641 22.109 1 91.5 310 GLY B N 1
ATOM 5189 C CA . GLY B 1 310 ? -4.031 31.078 22.109 1 91.5 310 GLY B CA 1
ATOM 5190 C C . GLY B 1 310 ? -5.48 31.438 22.375 1 91.5 310 GLY B C 1
ATOM 5191 O O . GLY B 1 310 ? -5.945 32.5 21.984 1 91.5 310 GLY B O 1
ATOM 5192 N N . LEU B 1 311 ? -6.211 30.516 22.969 1 93.69 311 LEU B N 1
ATOM 5193 C CA . LEU B 1 311 ? -7.625 30.703 23.266 1 93.69 311 LEU B CA 1
ATOM 5194 C C . LEU B 1 311 ? -7.863 30.641 24.781 1 93.69 311 LEU B C 1
ATOM 5196 O O . LEU B 1 311 ? -6.949 30.328 25.547 1 93.69 311 LEU B O 1
ATOM 5200 N N . THR B 1 312 ? -9.047 31.062 25.188 1 91.12 312 THR B N 1
ATOM 5201 C CA . THR B 1 312 ? -9.438 30.984 26.594 1 91.12 312 THR B CA 1
ATOM 5202 C C . THR B 1 312 ? -10.891 30.531 26.719 1 91.12 312 THR B C 1
ATOM 5204 O O . THR B 1 312 ? -11.664 30.641 25.766 1 91.12 312 THR B O 1
ATOM 5207 N N . LEU B 1 313 ? -11.203 30.031 27.906 1 88.81 313 LEU B N 1
ATOM 5208 C CA . LEU B 1 313 ? -12.57 29.594 28.172 1 88.81 313 LEU B CA 1
ATOM 5209 C C . LEU B 1 313 ? -13.516 30.781 28.219 1 88.81 313 LEU B C 1
ATOM 5211 O O . LEU B 1 313 ? -14.734 30.609 28.078 1 88.81 313 LEU B O 1
ATOM 5215 N N . GLN B 1 314 ? -12.969 31.875 28.375 1 87.25 314 GLN B N 1
ATOM 5216 C CA . GLN B 1 314 ? -13.781 33.062 28.531 1 87.25 314 GLN B CA 1
ATOM 5217 C C . GLN B 1 314 ? -14.312 33.562 27.188 1 87.25 314 GLN B C 1
ATOM 5219 O O . GLN B 1 314 ? -15.273 34.312 27.125 1 87.25 314 GLN B O 1
ATOM 5224 N N . ASN B 1 315 ? -13.672 33.125 26.188 1 88.06 315 ASN B N 1
ATOM 5225 C CA . ASN B 1 315 ? -14.125 33.5 24.859 1 88.06 315 ASN B CA 1
ATOM 5226 C C . ASN B 1 315 ? -15.211 32.594 24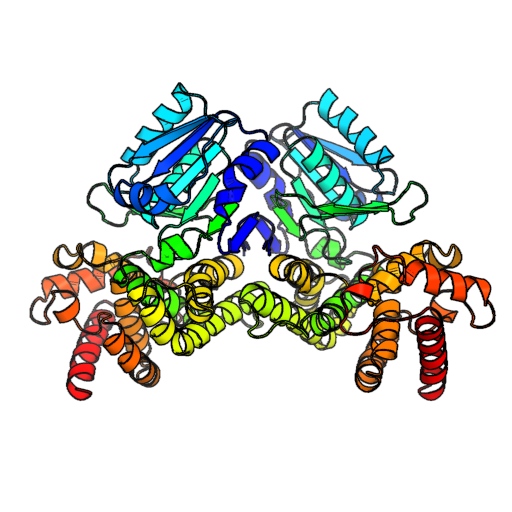.344 1 88.06 315 ASN B C 1
ATOM 5228 O O . ASN B 1 315 ? -14.961 31.75 23.453 1 88.06 315 ASN B O 1
ATOM 5232 N N . SER B 1 316 ? -16.406 32.844 24.672 1 90.62 316 SER B N 1
ATOM 5233 C CA . SER B 1 316 ? -17.531 31.984 24.359 1 90.62 316 SER B CA 1
ATOM 5234 C C . SER B 1 316 ? -17.812 31.953 22.859 1 90.62 316 SER B C 1
ATOM 5236 O O . SER B 1 316 ? -18.219 30.938 22.297 1 90.62 316 SER B O 1
ATOM 5238 N N . GLU B 1 317 ? -17.578 33.031 22.234 1 93.75 317 GLU B N 1
ATOM 5239 C CA . GLU B 1 317 ? -17.828 33.125 20.812 1 93.75 317 GLU B CA 1
ATOM 5240 C C . GLU B 1 317 ? -16.922 32.156 20.031 1 93.75 317 GLU B C 1
ATOM 5242 O O . GLU B 1 317 ? -17.375 31.516 19.078 1 93.75 317 GLU B O 1
ATOM 5247 N N . GLU B 1 318 ? -15.695 32.156 20.406 1 93.88 318 GLU B N 1
ATOM 5248 C CA . GLU B 1 318 ? -14.758 31.281 19.719 1 93.88 318 GLU B CA 1
ATOM 5249 C C . GLU B 1 318 ? -15.078 29.812 20 1 93.88 318 GLU B C 1
ATOM 5251 O O . GLU B 1 318 ? -14.961 28.969 19.109 1 93.88 318 GLU B O 1
ATOM 5256 N N . LEU B 1 319 ? -15.461 29.531 21.219 1 95.25 319 LEU B N 1
ATOM 5257 C CA . LEU B 1 319 ? -15.836 28.156 21.562 1 95.25 319 LEU B CA 1
ATOM 5258 C C . LEU B 1 319 ? -17.062 27.719 20.766 1 95.25 319 LEU B C 1
ATOM 5260 O O . LEU B 1 319 ? -17.109 26.594 20.281 1 95.25 319 LEU B O 1
ATOM 5264 N N . ASP B 1 320 ? -17.984 28.641 20.656 1 96.12 320 ASP B N 1
ATOM 5265 C CA . ASP B 1 320 ? -19.188 28.359 19.859 1 96.12 320 ASP B CA 1
ATOM 5266 C C . ASP B 1 320 ? -18.828 28.109 18.391 1 96.12 320 ASP B C 1
ATOM 5268 O O . ASP B 1 320 ? -19.359 27.203 17.766 1 96.12 320 ASP B O 1
ATOM 5272 N N . LEU B 1 321 ? -17.938 28.922 17.938 1 96 321 LEU B N 1
ATOM 5273 C CA . LEU B 1 321 ? -17.516 28.781 16.547 1 96 321 LEU B CA 1
ATOM 5274 C C . LEU B 1 321 ? -16.812 27.453 16.328 1 96 321 LEU B C 1
ATOM 5276 O O . LEU B 1 321 ? -17.047 26.781 15.312 1 96 321 LEU B O 1
ATOM 5280 N N . ILE B 1 322 ? -15.945 27.094 17.234 1 96.5 322 ILE B N 1
ATOM 5281 C CA . ILE B 1 322 ? -15.258 25.812 17.141 1 96.5 322 ILE B CA 1
ATOM 5282 C C . ILE B 1 322 ? -16.281 24.672 17.094 1 96.5 322 ILE B C 1
ATOM 5284 O O . ILE B 1 322 ? -16.188 23.797 16.25 1 96.5 322 ILE B O 1
ATOM 5288 N N . ALA B 1 323 ? -17.219 24.703 17.984 1 97.62 323 ALA B N 1
ATOM 5289 C CA . ALA B 1 323 ? -18.234 23.656 18.047 1 97.62 323 ALA B CA 1
ATOM 5290 C C . ALA B 1 323 ? -19.047 23.609 16.75 1 97.62 323 ALA B C 1
ATOM 5292 O O . ALA B 1 323 ? -19.297 22.531 16.203 1 97.62 323 ALA B O 1
ATOM 5293 N N . GLU B 1 324 ? -19.453 24.719 16.266 1 97.12 324 GLU B N 1
ATOM 5294 C CA . GLU B 1 324 ? -20.266 24.828 15.055 1 97.12 324 GLU B CA 1
ATOM 5295 C C . GLU B 1 324 ? -19.516 24.281 13.844 1 97.12 324 GLU B C 1
ATOM 5297 O O . GLU B 1 324 ? -20.062 23.5 13.062 1 97.12 324 GLU B O 1
ATOM 5302 N N . LYS B 1 325 ? -18.281 24.719 13.703 1 96.25 325 LYS B N 1
ATOM 5303 C CA . LYS B 1 325 ? -17.484 24.297 12.547 1 96.25 325 LYS B CA 1
ATOM 5304 C C . LYS B 1 325 ? -17.141 22.828 12.641 1 96.25 325 LYS B C 1
ATOM 5306 O O . LYS B 1 325 ? -17.062 22.125 11.617 1 96.25 325 LYS B O 1
ATOM 5311 N N . THR B 1 326 ? -16.891 22.328 13.836 1 97.12 326 THR B N 1
ATOM 5312 C CA . THR B 1 326 ? -16.578 20.922 14.047 1 97.12 326 THR B CA 1
ATOM 5313 C C . THR B 1 326 ? -17.75 20.047 13.617 1 97.12 326 THR B C 1
ATOM 5315 O O . THR B 1 326 ? -17.547 18.922 13.156 1 97.12 326 THR B O 1
ATOM 5318 N N . LEU B 1 327 ? -18.922 20.609 13.711 1 97.31 327 LEU B N 1
ATOM 5319 C CA . LEU B 1 327 ? -20.125 19.812 13.523 1 97.31 327 LEU B CA 1
ATOM 5320 C C . LEU B 1 327 ? -20.766 20.094 12.164 1 97.31 327 LEU B C 1
ATOM 5322 O O . LEU B 1 327 ? -21.906 19.719 11.922 1 97.31 327 LEU B O 1
ATOM 5326 N N . LEU B 1 328 ? -20.078 20.797 11.336 1 95.38 328 LEU B N 1
ATOM 5327 C CA . LEU B 1 328 ? -20.625 20.969 9.992 1 95.38 328 LEU B CA 1
ATOM 5328 C C . LEU B 1 328 ? -20.984 19.625 9.383 1 95.38 328 LEU B C 1
ATOM 5330 O O . LEU B 1 328 ? -20.297 18.625 9.594 1 95.38 328 LEU B O 1
ATOM 5334 N N . PRO B 1 329 ? -22.031 19.547 8.562 1 93.69 329 PRO B N 1
ATOM 5335 C CA . PRO B 1 329 ? -22.547 18.281 8.039 1 93.69 329 PRO B CA 1
ATOM 5336 C C . PRO B 1 329 ? -21.5 17.5 7.25 1 93.69 329 PRO B C 1
ATOM 5338 O O . PRO B 1 329 ? -21.531 16.266 7.219 1 93.69 329 PRO B O 1
ATOM 5341 N N . SER B 1 330 ? -20.609 18.141 6.695 1 90.81 330 SER B N 1
ATOM 5342 C CA . SER B 1 330 ? -19.625 17.5 5.836 1 90.81 330 SER B CA 1
ATOM 5343 C C . SER B 1 330 ? -18.422 17 6.645 1 90.81 330 SER B C 1
ATOM 5345 O O . SER B 1 330 ? -17.531 16.344 6.105 1 90.81 330 SER B O 1
ATOM 5347 N N . GLU B 1 331 ? -18.5 17.219 7.969 1 92.25 331 GLU B N 1
ATOM 5348 C CA . GLU B 1 331 ? -17.312 16.922 8.773 1 92.25 331 GLU B CA 1
ATOM 5349 C C . GLU B 1 331 ? -17.281 15.453 9.172 1 92.25 331 GLU B C 1
ATOM 5351 O O . GLU B 1 331 ? -18.312 14.812 9.312 1 92.25 331 GLU B O 1
ATOM 5356 N N . SER B 1 332 ? -16.031 14.984 9.461 1 90.62 332 SER B N 1
ATOM 5357 C CA . SER B 1 332 ? -15.727 13.57 9.672 1 90.62 332 SER B CA 1
ATOM 5358 C C . SER B 1 332 ? -16.203 13.102 11.039 1 90.62 332 SER B C 1
ATOM 5360 O O . SER B 1 332 ? -16.281 11.898 11.297 1 90.62 332 SER B O 1
ATOM 5362 N N . ILE B 1 333 ? -16.469 14.016 11.953 1 94.12 333 ILE B N 1
ATOM 5363 C CA . ILE B 1 333 ? -16.938 13.641 13.281 1 94.12 333 ILE B CA 1
ATOM 5364 C C . ILE B 1 333 ? -18.219 12.82 13.164 1 94.12 333 ILE B C 1
ATOM 5366 O O . ILE B 1 333 ? -18.516 11.984 14.023 1 94.12 333 ILE B O 1
ATOM 5370 N N . HIS B 1 334 ? -18.953 12.961 12.086 1 92.56 334 HIS B N 1
ATOM 5371 C CA . HIS B 1 334 ? -20.25 12.32 11.922 1 92.56 334 HIS B CA 1
ATOM 5372 C C . HIS B 1 334 ? -20.109 10.852 11.555 1 92.56 334 HIS B C 1
ATOM 5374 O O . HIS B 1 334 ? -21.078 10.102 11.562 1 92.56 334 HIS B O 1
ATOM 5380 N N . TYR B 1 335 ? -18.891 10.445 11.289 1 88.44 335 TYR B N 1
ATOM 5381 C CA . TYR B 1 335 ? -18.656 9.039 10.984 1 88.44 335 TYR B CA 1
ATOM 5382 C C . TYR B 1 335 ? -18.516 8.219 12.258 1 88.44 335 TYR B C 1
ATOM 5384 O O . TYR B 1 335 ? -18.562 6.984 12.219 1 88.44 335 TYR B O 1
ATOM 5392 N N . MET B 1 336 ? -18.328 8.859 13.375 1 92 336 MET B N 1
ATOM 5393 C CA . MET B 1 336 ? -18.156 8.172 14.648 1 92 336 MET B CA 1
ATOM 5394 C C . MET B 1 336 ? -19.469 7.516 15.094 1 92 336 MET B C 1
ATOM 5396 O O . MET B 1 336 ? -20.531 7.824 14.562 1 92 336 MET B O 1
ATOM 5400 N N . LYS B 1 337 ? -19.312 6.562 15.992 1 88.44 337 LYS B N 1
ATOM 5401 C CA . LYS B 1 337 ? -20.453 5.773 16.469 1 88.44 337 LYS B CA 1
ATOM 5402 C C . LYS B 1 337 ? -21.531 6.672 17.062 1 88.44 337 LYS B C 1
ATOM 5404 O O . LYS B 1 337 ? -22.719 6.512 16.766 1 88.44 337 LYS B O 1
ATOM 5409 N N . ASP B 1 338 ? -21.125 7.609 17.828 1 92.06 338 ASP B N 1
ATOM 5410 C CA . ASP B 1 338 ? -22.062 8.492 18.516 1 92.06 338 ASP B CA 1
ATOM 5411 C C . ASP B 1 338 ? -22.25 9.797 17.75 1 92.06 338 ASP B C 1
ATOM 5413 O O . ASP B 1 338 ? -21.359 10.211 17 1 92.06 338 ASP B O 1
ATOM 5417 N N . SER B 1 339 ? -23.406 10.352 17.922 1 94.62 339 SER B N 1
ATOM 5418 C CA . SER B 1 339 ? -23.656 11.703 17.422 1 94.62 339 SER B CA 1
ATOM 5419 C C . SER B 1 339 ? -23.453 12.742 18.516 1 94.62 339 SER B C 1
ATOM 5421 O O . SER B 1 339 ? -23.734 12.484 19.688 1 94.62 339 SER B O 1
ATOM 5423 N N . TYR B 1 340 ? -23 13.852 18.047 1 97.38 340 TYR B N 1
ATOM 5424 C CA . TYR B 1 340 ? -22.688 14.898 19.016 1 97.38 340 TYR B CA 1
ATOM 5425 C C . TYR B 1 340 ? -23.406 16.203 18.672 1 97.38 340 TYR B C 1
ATOM 5427 O O . TYR B 1 340 ? -23.672 16.469 17.5 1 97.38 340 TYR B O 1
ATOM 5435 N N . LYS B 1 341 ? -23.766 16.938 19.719 1 97.06 341 LYS B N 1
ATOM 5436 C CA . LYS B 1 341 ? -24.328 18.281 19.609 1 97.06 341 LYS B CA 1
ATOM 5437 C C . LYS B 1 341 ? -23.312 19.344 20.047 1 97.06 341 LYS B C 1
ATOM 5439 O O . LYS B 1 341 ? -22.25 19.016 20.578 1 97.06 341 LYS B O 1
ATOM 5444 N N . LYS B 1 342 ? -23.656 20.609 19.75 1 97.56 342 LYS B N 1
ATOM 5445 C CA . LYS B 1 342 ? -22.766 21.719 20.094 1 97.56 342 LYS B CA 1
ATOM 5446 C C . LYS B 1 342 ? -22.375 21.656 21.562 1 97.56 342 LYS B C 1
ATOM 5448 O O . LYS B 1 342 ? -21.188 21.828 21.906 1 97.56 342 LYS B O 1
ATOM 5453 N N . ALA B 1 343 ? -23.281 21.438 22.391 1 97.31 343 ALA B N 1
ATOM 5454 C CA . ALA B 1 343 ? -23.047 21.406 23.844 1 97.31 343 ALA B CA 1
ATOM 5455 C C . ALA B 1 343 ? -22.047 20.312 24.203 1 97.31 343 ALA B C 1
ATOM 5457 O O . ALA B 1 343 ? -21.266 20.453 25.141 1 97.31 343 ALA B O 1
ATOM 5458 N N . ASP B 1 344 ? -22.078 19.219 23.5 1 98 344 ASP B N 1
ATOM 5459 C CA . ASP B 1 344 ? -21.141 18.125 23.75 1 98 344 ASP B CA 1
ATOM 5460 C C . ASP B 1 344 ? -19.703 18.562 23.469 1 98 344 ASP B C 1
ATOM 5462 O O . ASP B 1 344 ? -18.797 18.234 24.234 1 98 344 ASP B O 1
ATOM 5466 N N . ILE B 1 345 ? -19.516 19.266 22.344 1 97.88 345 ILE B N 1
ATOM 5467 C CA . ILE B 1 345 ? -18.172 19.734 21.969 1 97.88 345 ILE B CA 1
ATOM 5468 C C . ILE B 1 345 ? -17.656 20.703 23.031 1 97.88 345 ILE B C 1
ATOM 5470 O O . ILE B 1 345 ? -16.516 20.547 23.5 1 97.88 345 ILE B O 1
ATOM 5474 N N . ILE B 1 346 ? -18.484 21.625 23.391 1 97.12 346 ILE B N 1
ATOM 5475 C CA . ILE B 1 346 ? -18.094 22.641 24.375 1 97.12 346 ILE B CA 1
ATOM 5476 C C . ILE B 1 346 ? -17.781 21.969 25.703 1 97.12 346 ILE B C 1
ATOM 5478 O O . ILE B 1 346 ? -16.766 22.281 26.344 1 97.12 346 ILE B O 1
ATOM 5482 N N . SER B 1 347 ? -18.625 21.078 26.109 1 97.12 347 SER B N 1
ATOM 5483 C CA . SER B 1 347 ? -18.438 20.359 27.375 1 97.12 347 SER B CA 1
ATOM 5484 C C . SER B 1 347 ? -17.125 19.578 27.359 1 97.12 347 SER B C 1
ATOM 5486 O O . SER B 1 347 ? -16.406 19.531 28.359 1 97.12 347 SER B O 1
ATOM 5488 N N . ALA B 1 348 ? -16.844 18.922 26.281 1 97.5 348 ALA B N 1
ATOM 5489 C CA . ALA B 1 348 ? -15.602 18.156 26.141 1 97.5 348 ALA B CA 1
ATOM 5490 C C . ALA B 1 348 ? -14.391 19.062 26.312 1 97.5 348 ALA B C 1
ATOM 5492 O O . ALA B 1 348 ? -13.43 18.703 27 1 97.5 348 ALA B O 1
ATOM 5493 N N . ILE B 1 349 ? -14.43 20.219 25.688 1 96.88 349 ILE B N 1
ATOM 5494 C CA . ILE B 1 349 ? -13.336 21.172 25.781 1 96.88 349 ILE B CA 1
ATOM 5495 C C . ILE B 1 349 ? -13.18 21.656 27.219 1 96.88 349 ILE B C 1
ATOM 5497 O O . ILE B 1 349 ? -12.07 21.734 27.734 1 96.88 349 ILE B O 1
ATOM 5501 N N . GLU B 1 350 ? -14.289 21.938 27.844 1 95.69 350 GLU B N 1
ATOM 5502 C CA . GLU B 1 350 ? -14.273 22.406 29.219 1 95.69 350 GLU B CA 1
ATOM 5503 C C . GLU B 1 350 ? -13.734 21.344 30.172 1 95.69 350 GLU B C 1
ATOM 5505 O O . GLU B 1 350 ? -12.922 21.641 31.047 1 95.69 350 GLU B O 1
ATOM 5510 N N . LYS B 1 351 ? -14.211 20.188 30 1 95.75 351 LYS B N 1
ATOM 5511 C CA . LYS B 1 351 ? -13.758 19.094 30.859 1 95.75 351 LYS B CA 1
ATOM 5512 C C . LYS B 1 351 ? -12.266 18.828 30.656 1 95.75 351 LYS B C 1
ATOM 5514 O O . LYS B 1 351 ? -11.547 18.531 31.625 1 95.75 351 LYS B O 1
ATOM 5519 N N . LEU B 1 352 ? -11.852 18.859 29.422 1 95.12 352 LEU B N 1
ATOM 5520 C CA . LEU B 1 352 ? -10.438 18.688 29.109 1 95.12 352 LEU B CA 1
ATOM 5521 C C . LEU B 1 352 ? -9.594 19.75 29.797 1 95.12 352 LEU B C 1
ATOM 5523 O O . LEU B 1 352 ? -8.531 19.453 30.344 1 95.12 352 LEU B O 1
ATOM 5527 N N . GLN B 1 353 ? -10.109 20.984 29.781 1 92.94 353 GLN B N 1
ATOM 5528 C CA . GLN B 1 353 ? -9.422 22.094 30.438 1 92.94 353 GLN B CA 1
ATOM 5529 C C . GLN B 1 353 ? -9.32 21.875 31.938 1 92.94 353 GLN B C 1
ATOM 5531 O O . GLN B 1 353 ? -8.289 22.156 32.531 1 92.94 353 GLN B O 1
ATOM 5536 N N . ALA B 1 354 ? -10.336 21.438 32.438 1 90.19 354 ALA B N 1
ATOM 5537 C CA . ALA B 1 354 ? -10.383 21.188 33.875 1 90.19 354 ALA B CA 1
ATOM 5538 C C . ALA B 1 354 ? -9.484 20 34.25 1 90.19 354 ALA B C 1
ATOM 5540 O O . ALA B 1 354 ? -8.836 20.031 35.312 1 90.19 354 ALA B O 1
ATOM 5541 N N . TYR B 1 355 ? -9.531 19.016 33.469 1 87.5 355 TYR B N 1
ATOM 5542 C CA . TYR B 1 355 ? -8.75 17.812 33.719 1 87.5 355 TYR B CA 1
ATOM 5543 C C . TYR B 1 355 ? -7.258 18.125 33.75 1 87.5 355 TYR B C 1
ATOM 5545 O O . TYR B 1 355 ? -6.531 17.625 34.625 1 87.5 355 TYR B O 1
ATOM 5553 N N . LYS B 1 356 ? -6.77 18.859 32.875 1 80.75 356 LYS B N 1
ATOM 5554 C CA . LYS B 1 356 ? -5.359 19.234 32.781 1 80.75 356 LYS B CA 1
ATOM 5555 C C . LYS B 1 356 ? -4.918 20.047 34 1 80.75 356 LYS B C 1
ATOM 5557 O O . LYS B 1 356 ? -3.785 19.906 34.469 1 80.75 356 LYS B O 1
ATOM 5562 N N . LYS B 1 357 ? -5.719 20.812 34.5 1 72.81 357 LYS B N 1
ATOM 5563 C CA . LYS B 1 357 ? -5.422 21.609 35.688 1 72.81 357 LYS B CA 1
ATOM 5564 C C . LYS B 1 357 ? -5.262 20.734 36.906 1 72.81 357 LYS B C 1
ATOM 5566 O O . LYS B 1 357 ? -4.43 21.031 37.781 1 72.81 357 LYS B O 1
ATOM 5571 N N . ILE B 1 358 ? -5.992 19.656 36.781 1 64.19 358 ILE B N 1
ATOM 5572 C CA . ILE B 1 358 ? -5.953 18.75 37.906 1 64.19 358 ILE B CA 1
ATOM 5573 C C . ILE B 1 358 ? -4.676 17.922 37.875 1 64.19 358 ILE B C 1
ATOM 5575 O O . ILE B 1 358 ? -4.062 17.656 38.906 1 64.19 358 ILE B O 1
ATOM 5579 N N . THR B 1 359 ? -4.266 17.547 36.75 1 62.53 359 THR B N 1
ATOM 5580 C CA . THR B 1 359 ? -3.111 16.656 36.625 1 62.53 359 THR B CA 1
ATOM 5581 C C . THR B 1 359 ? -1.811 17.453 36.688 1 62.53 359 THR B C 1
ATOM 5583 O O . THR B 1 359 ? -0.732 16.875 36.844 1 62.53 359 THR B O 1
ATOM 5586 N N . ARG B 1 360 ? -1.843 18.828 36.719 1 57.47 360 ARG B N 1
ATOM 5587 C CA . ARG B 1 360 ? -0.657 19.656 36.938 1 57.47 360 ARG B CA 1
ATOM 5588 C C . ARG B 1 360 ? -0.507 20.016 38.406 1 57.47 360 ARG B C 1
ATOM 5590 O O . ARG B 1 360 ? -1.499 20.266 39.094 1 57.47 360 ARG B O 1
#

Nearest PDB structures (foldseek):
  5xn8-assembly1_A  TM=8.964E-01  e=2.751E-30  unidentified
  8goa-assembly1_A  TM=8.981E-01  e=4.346E-30  Escherichia coli K-12
  4mca-assembly1_A  TM=9.069E-01  e=4.064E-29  Serratia plymuthica A30
  4mca-assembly1_B  TM=8.882E-01  e=6.421E-29  Serratia plymuthica A30
  3uhj-assembly1_C  TM=9.247E-01  e=3.613E-28  Sinorhizobium meliloti

Sequence (720 aa):
MIVRGAPNNYQCRVGVLDDLEVILQNEGYQKVLCITGEKSLEAASNYLPNFSTVSVSFETYNGECSPSEVQRYHRIIEREQYDAIIGLGGGKVLDLTKTVGDSVKKDVILIPTLAATCAAWTPLSVLYDDEGSFIRFEYYSKSTFYVLVEPRIISEAPVQFLKAGIGDTLAKWYEAKSLIHSLDPLPVSVQIALQAARLCKDLLLEKSLPAIEAVEAQKVTDDLLAVVEANILLGGMVGGYGDYYGRVAAAHSVHNALTHIRACHSLLHGEKVAYGVLVQLALEKEWDEIELLLPLYEKLGLPASLESLGLTLQNSEELDLIAEKTLLPSESIHYMKDSYKKADIISAIEKLQAYKKITRMIVRGAPNNYQCRVGVLDDLEVILQNEGYQKVLCITGEKSLEAASNYLPNFSTVSVSFETYNGECSPSEVQRYHRIIEREQYDAIIGLGGGKVLDLTKTVGDSVKKDVILIPTLAATCAAWTPLSVLYDDEGSFIRFEYYSKSTFYVLVEPRIISEAPVQFLKAGIGDTLAKWYEAKSLIHSLDPLPVSVQIALQAARLCKDLLLEKSLPAIEAVEAQKVTDDLLAVVEANILLGGMVGGYGDYYGRVAAAHSVHNALTHIRACHSLLHGEKVAYGVLVQLALEKEWDEIELLLPLYEKLGLPASLESLGLTLQNSEELDLIAEKTLLPSESIHYMKDSYKKADIISAIEKLQAYKKITR

InterPro domains:
  IPR001670 Alcohol dehydrogenase, iron-type/glycerol dehydrogenase GldA [PF00465] (7-143)
  IPR016205 Glycerol dehydrogenase [PIRSF000112] (2-356)
  IPR016205 Glycerol dehydrogenase [PTHR43616] (6-357)

Secondary structure (DSSP, 8-state):
--B----SEEEE-TTGGGGHHHHHHHTT--EEEEEE-HHHHHHHTTTS---SSSEEEEEE--SS--HHHHHHHHHHHHHHT-SEEEEEESHHHHHHHHHHHHHHT-EEEEEES--S-STTTSSEEEEE-TTS-EEEEEE-SSPPSEEEE-HHHHHHS-HHHHHHHHHHHHHHHHHHHHH-TT-SSPPHHHHHHHHHHHHHHHHHHHHHHHHHHHHHTT---HHHHHHHHIIIIIHHHHHHHHGGGGS--HHHHHHHHHTTSGGGTTS-HHHHHHHHHHHHHHHTT-HHHHHHHHHHHHHHT---STGGGT--TT-HHHHHHHHHHHT-TTSGGGGSSS---HHHHHHHHHHHHHHHHHH-/--B----SEEEE-TTGGGGHHHHHHHTT--EEEEEE-HHHHHHHTTTS---SSSEEEEEE--SS--HHHHHHHHHHHHHHT-SEEEEEESHHHHHHHHHHHHHHT-EEEEEES--S-STTTSSEEEEE-TTS-EEEEEE-SSPPSEEEE-HHHHHHS-HHHHHHHHHHHHHHHHHHHHH-TT-SSPPHHHHHHHHHHHHHHHHHHHHHHHHHHHHHTT---HHHHHHHHIIIIIHHHHHHHHGGGGS--HHHHHHHHHTTSGGGTTS-HHHHHHHHHHHHHHHTT-HHHHHHHHHHHHHHT---STGGGT--TT-HHHHHHHHHHHT-TTSGGGGSSS---HHHHHHHHHHHHHHHHHH-

Organism: NCBI:txid33932

Radius of gyration: 26.5 Å; Cα contacts (8 Å, |Δi|>4): 1549; chains: 2; bounding box: 48×78×73 Å

pLDDT: mean 95.32, std 5.09, range [57.19, 98.94]